Protein 8KC5 (pdb70)

Structure (mmCIF, N/CA/C/O backbone):
data_8KC5
#
_entry.id   8KC5
#
_cell.length_a   46.026
_cell.length_b   59.415
_cell.length_c   85.421
_cell.angle_alpha   90.000
_cell.angle_beta   94.830
_cell.angle_gamma   90.000
#
_symmetry.space_group_name_H-M   'P 1 21 1'
#
loop_
_entity.id
_entity.type
_entity.pdbx_description
1 polymer 'De novo design protein -T09'
2 water water
#
loop_
_atom_site.group_PDB
_atom_site.id
_atom_site.type_symbol
_atom_site.label_atom_id
_atom_site.label_alt_id
_atom_site.label_comp_id
_atom_site.label_asym_id
_atom_site.label_entity_id
_atom_site.label_seq_id
_atom_site.pdbx_PDB_ins_code
_atom_site.Cartn_x
_atom_site.Cartn_y
_atom_site.Cartn_z
_atom_site.occupancy
_atom_site.B_iso_or_equiv
_atom_site.auth_seq_id
_atom_site.auth_comp_id
_atom_site.auth_asym_id
_atom_site.auth_atom_id
_atom_site.pdbx_PDB_model_num
ATOM 1 N N . ILE A 1 2 ? -10.25370 -11.72892 46.86357 1.000 61.17454 1 ILE A N 1
ATOM 2 C CA . ILE A 1 2 ? -9.08092 -11.16511 46.20770 1.000 56.56451 1 ILE A CA 1
ATOM 3 C C . ILE A 1 2 ? -7.80152 -11.80192 46.74800 1.000 57.89478 1 ILE A C 1
ATOM 4 O O . ILE A 1 2 ? -7.83450 -12.54079 47.72888 1.000 58.17674 1 ILE A O 1
ATOM 9 N N . GLU A 1 3 ? -6.67772 -11.52105 46.08806 1.000 65.78080 2 GLU A N 1
ATOM 10 C CA . GLU A 1 3 ? -5.35875 -11.94469 46.53910 1.000 46.95011 2 GLU A CA 1
ATOM 11 C C . GLU A 1 3 ? -4.43848 -10.73479 46.61663 1.000 55.19917 2 GLU A C 1
ATOM 12 O O . GLU A 1 3 ? -4.50328 -9.84056 45.76577 1.000 44.07757 2 GLU A O 1
ATOM 18 N N . ILE A 1 4 ? -3.57806 -10.71049 47.63283 1.000 44.69489 3 ILE A N 1
ATOM 19 C CA . ILE A 1 4 ? -2.60529 -9.64003 47.81495 1.000 41.78205 3 ILE A CA 1
ATOM 20 C C . ILE A 1 4 ? -1.21480 -10.19766 47.56660 1.000 37.88074 3 ILE A C 1
ATOM 21 O O . ILE A 1 4 ? -0.84347 -11.23490 48.12712 1.000 44.55185 3 ILE A O 1
ATOM 26 N N . VAL A 1 5 ? -0.44941 -9.50541 46.73105 1.000 37.17186 4 VAL A N 1
ATOM 27 C CA . VAL A 1 5 ? 0.94405 -9.82955 46.45955 1.000 36.44778 4 VAL A CA 1
ATOM 28 C C . VAL A 1 5 ? 1.82012 -8.78160 47.13674 1.000 49.26802 4 VAL A C 1
ATOM 29 O O . VAL A 1 5 ? 1.61116 -7.57458 46.95419 1.000 37.84220 4 VAL A O 1
ATOM 33 N N . LEU A 1 6 ? 2.79817 -9.23977 47.91848 1.000 37.79266 5 LEU A N 1
ATOM 34 C CA . LEU A 1 6 ? 3.79426 -8.36089 48.52011 1.000 37.76120 5 LEU A CA 1
ATOM 35 C C . LEU A 1 6 ? 5.06383 -8.41405 47.67968 1.000 37.18151 5 LEU A C 1
ATOM 36 O O . LEU A 1 6 ? 5.72063 -9.45638 47.59724 1.000 51.63744 5 LEU A O 1
ATOM 41 N N . ALA A 1 7 ? 5.40450 -7.29049 47.05796 1.000 38.95774 6 ALA A N 1
ATOM 42 C CA . ALA A 1 7 ? 6.62412 -7.15798 46.27360 1.000 48.89203 6 ALA A CA 1
ATOM 43 C C . ALA A 1 7 ? 7.69451 -6.51003 47.14320 1.000 51.15415 6 ALA A C 1
ATOM 44 O O . ALA A 1 7 ? 7.55603 -5.34913 47.54736 1.000 57.40905 6 ALA A O 1
ATOM 46 N N . VAL A 1 8 ? 8.75819 -7.26029 47.43068 1.000 42.64333 7 VAL A N 1
ATOM 47 C CA . VAL A 1 8 ? 9.80871 -6.81358 48.33329 1.000 58.88585 7 VAL A CA 1
ATOM 48 C C . VAL A 1 8 ? 11.16589 -7.15861 47.73894 1.000 57.71399 7 VAL A C 1
ATOM 49 O O . VAL A 1 8 ? 11.28463 -7.98903 46.83569 1.000 59.58975 7 VAL A O 1
ATOM 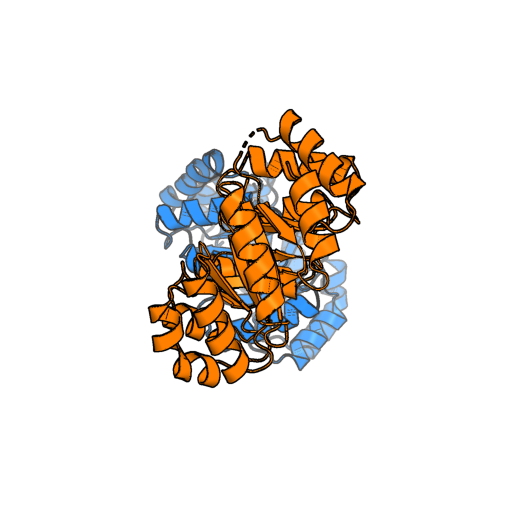53 N N . SER A 1 9 ? 12.19374 -6.49520 48.25625 1.000 56.68692 8 SER A N 1
ATOM 54 C CA . SER A 1 9 ? 13.57375 -6.88625 48.02058 1.000 64.96007 8 SER A CA 1
ATOM 55 C C . SER A 1 9 ? 14.00426 -7.89315 49.08384 1.000 66.87983 8 SER A C 1
ATOM 56 O O . SER A 1 9 ? 13.40874 -7.98443 50.16008 1.000 66.77378 8 SER A O 1
ATOM 59 N N . SER A 1 10 ? 15.04967 -8.66300 48.76883 1.000 58.31481 9 SER A N 1
ATOM 60 C CA . SER A 1 10 ? 15.50813 -9.67486 49.71556 1.000 69.92318 9 SER A CA 1
ATOM 61 C C . SER A 1 10 ? 16.05779 -9.05561 50.99150 1.000 73.48108 9 SER A C 1
ATOM 62 O O . SER A 1 10 ? 16.13552 -9.74233 52.01519 1.000 77.43252 9 SER A O 1
ATOM 65 N N . SER A 1 11 ? 16.42842 -7.77800 50.95321 1.000 66.61856 10 SER A N 1
ATOM 66 C CA . SER A 1 11 ? 16.97015 -7.06980 52.10313 1.000 64.56989 10 SER A CA 1
ATOM 67 C C . SER A 1 11 ? 15.89490 -6.44618 52.97941 1.000 70.99511 10 SER A C 1
ATOM 68 O O . SER A 1 11 ? 16.23053 -5.79502 53.97366 1.000 80.29099 10 SER A O 1
ATOM 71 N N . VAL A 1 12 ? 14.61917 -6.61087 52.62930 1.000 69.64604 11 VAL A N 1
ATOM 72 C CA . VAL A 1 12 ? 13.54760 -6.01588 53.41541 1.000 72.41147 11 VAL A CA 1
ATOM 73 C C . VAL A 1 12 ? 13.51970 -6.66029 54.79482 1.000 68.78974 11 VAL A C 1
ATOM 74 O O . VAL A 1 12 ? 13.71799 -7.87582 54.93547 1.000 75.37778 11 VAL A O 1
ATOM 78 N N . ASP A 1 13 ? 13.31428 -5.83854 55.82589 1.000 76.97757 12 ASP A N 1
ATOM 79 C CA . ASP A 1 13 ? 13.25944 -6.33330 57.19688 1.000 72.30866 12 ASP A CA 1
ATOM 80 C C . ASP A 1 13 ? 12.26516 -7.47803 57.30539 1.000 78.44228 12 ASP A C 1
ATOM 81 O O . ASP A 1 13 ? 11.07230 -7.30562 57.03498 1.000 77.06586 12 ASP A O 1
ATOM 83 N N . ARG A 1 14 ? 12.77152 -8.65310 57.69410 1.000 80.16899 13 ARG A N 1
ATOM 84 C CA . ARG A 1 14 ? 11.94661 -9.85583 57.70874 1.000 75.54849 13 ARG A CA 1
ATOM 85 C C . ARG A 1 14 ? 10.77477 -9.72538 58.66920 1.000 68.66645 13 ARG A C 1
ATOM 86 O O . ARG A 1 14 ? 9.74112 -10.37668 58.47289 1.000 76.60749 13 ARG A O 1
ATOM 88 N N . LYS A 1 15 ? 10.90728 -8.88877 59.70190 1.000 65.18075 14 LYS A N 1
ATOM 89 C CA . LYS A 1 15 ? 9.81635 -8.73116 60.65636 1.000 66.48599 14 LYS A CA 1
ATOM 90 C C . LYS A 1 15 ? 8.56835 -8.18594 59.97745 1.000 65.14153 14 LYS A C 1
ATOM 91 O O . LYS A 1 15 ? 7.50787 -8.81901 60.01841 1.000 70.07355 14 LYS A O 1
ATOM 93 N N . ASP A 1 16 ? 8.69996 -7.05339 59.27713 1.000 75.20341 15 ASP A N 1
ATOM 94 C CA . ASP A 1 16 ? 7.52970 -6.34473 58.76024 1.000 66.48934 15 ASP A CA 1
ATOM 95 C C . ASP A 1 16 ? 6.73434 -7.20257 57.78552 1.000 66.08538 15 ASP A C 1
ATOM 96 O O . ASP A 1 16 ? 5.49728 -7.18064 57.79318 1.000 77.13776 15 ASP A O 1
ATOM 101 N N . VAL A 1 17 ? 7.42464 -7.95209 56.92658 1.000 58.55214 16 VAL A N 1
ATOM 102 C CA . VAL A 1 17 ? 6.72763 -8.82582 55.98852 1.000 65.65983 16 VAL A CA 1
ATOM 103 C C . VAL A 1 17 ? 5.89307 -9.85247 56.73949 1.000 69.44140 16 VAL A C 1
ATOM 104 O O . VAL A 1 17 ? 4.79014 -10.21057 56.30841 1.000 64.97994 16 VAL A O 1
ATOM 108 N N . VAL A 1 18 ? 6.40323 -10.34196 57.87272 1.000 59.38525 17 VAL A N 1
ATOM 109 C CA . VAL A 1 18 ? 5.68884 -11.36771 58.62650 1.000 56.58361 17 VAL A CA 1
ATOM 110 C C . VAL A 1 18 ? 4.38063 -10.81563 59.18811 1.000 60.42872 17 VAL A C 1
ATOM 111 O O . VAL A 1 18 ? 3.33151 -11.46464 59.09463 1.000 58.77404 17 VAL A O 1
ATOM 115 N N . ASP A 1 19 ? 4.41231 -9.61133 59.77376 1.000 56.15865 18 ASP A N 1
ATOM 116 C CA . ASP A 1 19 ? 3.17415 -9.04481 60.30625 1.000 62.67882 18 ASP A CA 1
ATOM 117 C C . ASP A 1 19 ? 2.17951 -8.75774 59.19385 1.000 62.26592 18 ASP A C 1
ATOM 118 O O . ASP A 1 19 ? 0.96940 -8.93876 59.37178 1.000 60.18752 18 ASP A O 1
ATOM 123 N N . ILE A 1 20 ? 2.66698 -8.28397 58.04687 1.000 57.26456 19 ILE A N 1
ATOM 124 C CA . ILE A 1 20 ? 1.77670 -8.05632 56.91649 1.000 60.06727 19 ILE A CA 1
ATOM 125 C C . ILE A 1 20 ? 1.19451 -9.37859 56.43085 1.000 51.52145 19 ILE A C 1
ATOM 126 O O . ILE A 1 20 ? -0.01197 -9.48511 56.18073 1.000 52.53775 19 ILE A O 1
ATOM 131 N N . ILE A 1 21 ? 2.03216 -10.41246 56.31709 1.000 49.52638 20 ILE A N 1
ATOM 132 C CA . ILE A 1 21 ? 1.52509 -11.73727 55.96887 1.000 58.87638 20 ILE A CA 1
ATOM 133 C C . ILE A 1 21 ? 0.54551 -12.21989 57.03142 1.000 64.10527 20 ILE A C 1
ATOM 134 O O . ILE A 1 21 ? -0.49823 -12.80811 56.71639 1.000 53.52476 20 ILE A O 1
ATOM 139 N N . ASN A 1 22 ? 0.86695 -11.97850 58.30757 1.000 52.78525 21 ASN A N 1
ATOM 140 C CA . ASN A 1 22 ? -0.04713 -12.33981 59.38596 1.000 53.90997 21 ASN A CA 1
ATOM 141 C C . ASN A 1 22 ? -1.34612 -11.55209 59.29718 1.000 55.80930 21 ASN A C 1
ATOM 142 O O . ASN A 1 22 ? -2.43444 -12.11249 59.47320 1.000 56.57791 21 ASN A O 1
ATOM 147 N N . TYR A 1 23 ? -1.24925 -10.24956 59.02178 1.000 56.66983 22 TYR A N 1
ATOM 148 C CA . TYR A 1 23 ? -2.43796 -9.40787 58.92481 1.000 59.41138 22 TYR A CA 1
ATOM 149 C C . TYR A 1 23 ? -3.34895 -9.87096 57.79362 1.000 57.31434 22 TYR A C 1
ATOM 150 O O . TYR A 1 23 ? -4.56652 -9.99493 57.97216 1.000 60.48572 22 TYR A O 1
ATOM 159 N N . ILE A 1 24 ? -2.77251 -10.14720 56.62247 1.000 52.53836 23 ILE A N 1
ATOM 160 C CA . ILE A 1 24 ? -3.58400 -10.56230 55.48228 1.000 54.20072 23 ILE A CA 1
ATOM 161 C C . ILE A 1 24 ? -4.23468 -11.91468 55.74988 1.000 59.67625 23 ILE A C 1
ATOM 162 O O . ILE A 1 24 ? -5.41860 -12.11845 55.45296 1.000 67.67235 23 ILE A O 1
ATOM 167 N N . ASN A 1 25 ? -3.48187 -12.85692 56.32149 1.000 49.60422 24 ASN A N 1
ATOM 168 C CA . ASN A 1 25 ? -4.05924 -14.16241 56.62065 1.000 58.44663 24 ASN A CA 1
ATOM 169 C C . ASN A 1 25 ? -5.15981 -14.06156 57.66702 1.000 60.02052 24 ASN A C 1
ATOM 170 O O . ASN A 1 25 ? -6.13585 -14.81948 57.61193 1.000 60.93250 24 ASN A O 1
ATOM 175 N N . GLU A 1 26 ? -5.02374 -13.13813 58.62539 1.000 56.08063 25 GLU A N 1
ATOM 176 C CA . GLU A 1 26 ? -6.04848 -12.97439 59.65151 1.000 65.61321 25 GLU A CA 1
ATOM 177 C C . GLU A 1 26 ? -7.38327 -12.54249 59.06192 1.000 62.51026 25 GLU A C 1
ATOM 178 O O . GLU A 1 26 ? -8.42441 -12.75157 59.69355 1.000 84.61876 25 GLU A O 1
ATOM 180 N N . LYS A 1 27 ? -7.37674 -11.94642 57.87280 1.000 59.45230 26 LYS A N 1
ATOM 181 C CA . LYS A 1 27 ? -8.59714 -11.62378 57.15020 1.000 59.96466 26 LYS A CA 1
ATOM 182 C C . LYS A 1 27 ? -9.02330 -12.74021 56.20387 1.000 67.88355 26 LYS A C 1
ATOM 183 O O . LYS A 1 27 ? -9.97389 -12.55816 55.43624 1.000 69.31420 26 LYS A O 1
ATOM 185 N N . GLY A 1 28 ? -8.34558 -13.88373 56.24346 1.000 71.25899 27 GLY A N 1
ATOM 186 C CA . GLY A 1 28 ? -8.68080 -15.00096 55.37866 1.000 56.34979 27 GLY A CA 1
ATOM 187 C C . GLY A 1 28 ? -8.43498 -14.73290 53.91106 1.000 58.87968 27 GLY A C 1
ATOM 188 O O . GLY A 1 28 ? -9.25545 -15.11598 53.06842 1.000 65.73139 27 GLY A O 1
ATOM 189 N N . ILE A 1 29 ? -7.32170 -14.08679 53.58235 1.000 57.43526 28 ILE A N 1
ATOM 190 C CA . ILE A 1 29 ? -7.00109 -13.70134 52.21493 1.000 57.86718 28 ILE A CA 1
ATOM 191 C C . ILE A 1 29 ? -5.65770 -14.30775 51.84229 1.000 39.95356 28 ILE A C 1
ATOM 192 O O . ILE A 1 29 ? -4.71330 -14.27803 52.63936 1.000 45.69616 28 ILE A O 1
ATOM 197 N N . ASP A 1 30 ? -5.57530 -14.86137 50.63417 1.000 36.48521 29 ASP A N 1
ATOM 198 C CA . ASP A 1 30 ? -4.30948 -15.39317 50.14847 1.000 38.83956 29 ASP A CA 1
ATOM 199 C C . ASP A 1 30 ? -3.29404 -14.27167 49.99242 1.000 45.40500 29 ASP A C 1
ATOM 200 O O . ASP A 1 30 ? -3.60093 -13.21236 49.43804 1.000 48.49592 29 ASP A O 1
ATOM 205 N N . VAL A 1 31 ? -2.07819 -14.50520 50.47623 1.000 32.81451 30 VAL A N 1
ATOM 206 C CA . VAL A 1 31 ? -0.98274 -13.55875 50.31790 1.000 45.23514 30 VAL A CA 1
ATOM 207 C C . VAL A 1 31 ? 0.17022 -14.27729 49.63472 1.000 40.89370 30 VAL A C 1
ATOM 208 O O . VAL A 1 31 ? 0.50740 -15.40948 49.99697 1.000 39.76060 30 VAL A O 1
ATOM 212 N N . TRP A 1 32 ? 0.74731 -13.62844 48.63041 1.000 43.19623 31 TRP A N 1
ATOM 213 C CA . TRP A 1 32 ? 1.88568 -14.13037 47.88220 1.000 32.16863 31 TRP A CA 1
ATOM 214 C C . TRP A 1 32 ? 3.07946 -13.21647 48.10979 1.000 37.32931 31 TRP A C 1
ATOM 215 O O . TRP A 1 32 ? 2.92923 -12.03028 48.41631 1.000 41.82828 31 TRP A O 1
ATOM 226 N N . LEU A 1 33 ? 4.27238 -13.77329 47.93919 1.000 38.08732 32 LEU A N 1
ATOM 227 C CA . LEU A 1 33 ? 5.51009 -13.01394 48.04631 1.000 39.95345 32 LEU A CA 1
ATOM 228 C C . LEU A 1 33 ? 6.19183 -12.94949 46.68586 1.000 48.55587 32 LEU A C 1
ATOM 229 O O . LEU A 1 33 ? 6.42761 -13.98547 46.05471 1.000 46.43990 32 LEU A O 1
ATOM 234 N N . TRP A 1 34 ? 6.49070 -11.73276 46.23302 1.000 44.57296 33 TRP A N 1
ATOM 235 C CA . TRP A 1 34 ? 7.32430 -11.49856 45.05825 1.000 47.03201 33 TRP A CA 1
ATOM 236 C C . TRP A 1 34 ? 8.66658 -10.98803 45.56155 1.000 52.46294 33 TRP A C 1
ATOM 237 O O . TRP A 1 34 ? 8.77195 -9.84051 46.00700 1.000 46.46747 33 TRP A O 1
ATOM 248 N N . LEU A 1 35 ? 9.68793 -11.83115 45.47580 1.000 44.50304 34 LEU A N 1
ATOM 249 C CA . LEU A 1 35 ? 10.96224 -11.60131 46.13846 1.000 45.16555 34 LEU A CA 1
ATOM 250 C C . LEU A 1 35 ? 12.03926 -11.29382 45.10676 1.000 44.02616 34 LEU A C 1
ATOM 251 O O . LEU A 1 35 ? 12.25621 -12.07911 44.17903 1.000 51.25700 34 LEU A O 1
ATOM 256 N N . ASP A 1 36 ? 12.72389 -10.16473 45.28377 1.000 50.91910 35 ASP A N 1
ATOM 257 C CA . ASP A 1 36 ? 13.88556 -9.83263 44.46617 1.000 49.07575 35 ASP A CA 1
ATOM 258 C C . ASP A 1 36 ? 15.11331 -10.53309 45.03271 1.000 58.27615 35 ASP A C 1
ATOM 259 O O . ASP A 1 36 ? 15.47968 -10.30850 46.19025 1.000 71.19608 35 ASP A O 1
ATOM 264 N N . ALA A 1 37 ? 15.75956 -11.36860 44.21948 1.000 62.58416 36 ALA A N 1
ATOM 265 C CA . ALA A 1 37 ? 16.94478 -12.10674 44.65608 1.000 59.07084 36 ALA A CA 1
ATOM 266 C C . ALA A 1 37 ? 18.19008 -11.21848 44.58074 1.000 66.12889 36 ALA A C 1
ATOM 267 O O . ALA A 1 37 ? 19.15226 -11.48943 43.86265 1.000 68.21380 36 ALA A O 1
ATOM 269 N N . ASP A 1 38 ? 18.15172 -10.12578 45.34537 1.000 61.09266 37 ASP A N 1
ATOM 270 C CA . ASP A 1 38 ? 19.27790 -9.19800 45.34859 1.000 77.35699 37 ASP A CA 1
ATOM 271 C C . ASP A 1 38 ? 20.50313 -9.82571 46.00265 1.000 66.07481 37 ASP A C 1
ATOM 272 O O . ASP A 1 38 ? 21.62399 -9.68731 45.49851 1.000 75.20874 37 ASP A O 1
ATOM 277 N N . LYS A 1 39 ? 20.31068 -10.51863 47.12173 1.000 66.04794 38 LYS A N 1
ATOM 278 C CA . LYS A 1 39 ? 21.34290 -11.35438 47.71889 1.000 68.47721 38 LYS A CA 1
ATOM 279 C C . LYS A 1 39 ? 20.72033 -12.70608 48.02643 1.000 68.49437 38 LYS A C 1
ATOM 280 O O . LYS A 1 39 ? 19.63329 -12.77376 48.60841 1.000 70.77634 38 LYS A O 1
ATOM 282 N N . VAL A 1 40 ? 21.40311 -13.77638 47.61996 1.000 70.75169 39 VAL A N 1
ATOM 283 C CA . VAL A 1 40 ? 20.78324 -15.09834 47.61337 1.000 73.45206 39 VAL A CA 1
ATOM 284 C C . VAL A 1 40 ? 20.53145 -15.59748 49.03154 1.000 71.96068 39 VAL A C 1
ATOM 285 O O . VAL A 1 40 ? 19.46798 -16.15858 49.32230 1.000 64.99690 39 VAL A O 1
ATOM 289 N N . GLU A 1 41 ? 21.50031 -15.41056 49.93319 1.000 71.34413 40 GLU A N 1
ATOM 290 C CA . GLU A 1 41 ? 21.37909 -15.96998 51.27793 1.000 67.46108 40 GLU A CA 1
ATOM 291 C C . GLU A 1 41 ? 20.18762 -15.38178 52.02639 1.000 67.02463 40 GLU A C 1
ATOM 292 O O . GLU A 1 41 ? 19.43691 -16.11408 52.68111 1.000 70.02775 40 GLU A O 1
ATOM 294 N N . GLU A 1 42 ? 19.99413 -14.06217 51.94106 1.000 71.21195 41 GLU A N 1
ATOM 295 C CA . GLU A 1 42 ? 18.85475 -13.44033 52.61031 1.000 63.64255 41 GLU A CA 1
ATOM 296 C C . GLU A 1 42 ? 17.54095 -13.76806 51.91050 1.000 65.52612 41 GLU A C 1
ATOM 297 O O . GLU A 1 42 ? 16.48672 -13.79285 52.55623 1.000 65.52219 41 GLU A O 1
ATOM 303 N N . ALA A 1 43 ? 17.57924 -14.01918 50.60043 1.000 60.39230 42 ALA A N 1
ATOM 304 C CA . ALA A 1 43 ? 16.37544 -14.45678 49.90219 1.000 60.89299 42 ALA A CA 1
ATOM 305 C C . ALA A 1 43 ? 15.87412 -15.78642 50.45509 1.000 58.94073 42 ALA A C 1
ATOM 306 O O . ALA A 1 43 ? 14.66904 -15.96468 50.67252 1.000 54.03655 42 ALA A O 1
ATOM 308 N N . ILE A 1 44 ? 16.78830 -16.72877 50.69851 1.000 54.65401 43 ILE A N 1
ATOM 309 C CA . ILE A 1 44 ? 16.40326 -18.01307 51.27896 1.000 53.21622 43 ILE A CA 1
ATOM 310 C C . ILE A 1 44 ? 15.85499 -17.81905 52.68839 1.000 60.02505 43 ILE A C 1
ATOM 311 O O . ILE A 1 44 ? 14.87605 -18.46504 53.08389 1.000 51.70380 43 ILE A O 1
ATOM 316 N N . GLU A 1 45 ? 16.46998 -16.92042 53.46531 1.000 57.03879 44 GLU A N 1
ATOM 317 C CA . GLU A 1 45 ? 15.96737 -16.62989 54.80617 1.000 56.34824 44 GLU A CA 1
ATOM 318 C C . GLU A 1 45 ? 14.55280 -16.06007 54.75639 1.000 55.02003 44 GLU A C 1
ATOM 319 O O . GLU A 1 45 ? 13.69588 -16.43560 55.56628 1.000 52.39690 44 GLU A O 1
ATOM 321 N N . LEU A 1 46 ? 14.28785 -15.14946 53.81362 1.000 50.94521 45 LEU A N 1
ATOM 322 C CA . LEU A 1 46 ? 12.92674 -14.65081 53.64026 1.000 55.42820 45 LEU A CA 1
ATOM 323 C C . LEU A 1 46 ? 11.98571 -15.75827 53.17637 1.000 48.96926 45 LEU A C 1
ATOM 324 O O . LEU A 1 46 ? 10.84219 -15.84300 53.64111 1.000 48.40448 45 LEU A O 1
ATOM 329 N N . ILE A 1 47 ? 12.44438 -16.61371 52.25973 1.000 52.50294 46 ILE A N 1
ATOM 330 C CA . ILE A 1 47 ? 11.58985 -17.68871 51.75743 1.000 49.13168 46 ILE A CA 1
ATOM 331 C C . ILE A 1 47 ? 11.11984 -18.57257 52.90707 1.000 48.07380 46 ILE A C 1
ATOM 332 O O . ILE A 1 47 ? 9.92340 -18.84989 53.05207 1.000 49.44611 46 ILE A O 1
ATOM 337 N N . GLU A 1 48 ? 12.05190 -19.00146 53.76056 1.000 45.24763 47 GLU A N 1
ATOM 338 C CA . GLU A 1 48 ? 11.68281 -19.85216 54.88718 1.000 52.56932 47 GLU A CA 1
ATOM 339 C C . GLU A 1 48 ? 10.74808 -19.12738 55.84747 1.000 53.25502 47 GLU A C 1
ATOM 340 O O . GLU A 1 48 ? 9.76167 -19.70565 56.31956 1.000 53.23795 47 GLU A O 1
ATOM 346 N N . GLU A 1 49 ? 11.04469 -17.86095 56.14949 1.000 64.55967 48 GLU A N 1
ATOM 347 C CA . GLU A 1 49 ? 10.19573 -17.08480 57.05000 1.000 64.37383 48 GLU A CA 1
ATOM 348 C C . GLU A 1 49 ? 8.79811 -16.91426 56.46556 1.000 47.05894 48 GLU A C 1
ATOM 349 O O . GLU A 1 49 ? 7.79247 -17.08349 57.16383 1.000 52.01351 48 GLU A O 1
ATOM 355 N N . ALA A 1 50 ? 8.71704 -16.57613 55.17759 1.000 44.13668 49 ALA A N 1
ATOM 356 C CA . ALA A 1 50 ? 7.41434 -16.41624 54.54028 1.000 47.87794 49 ALA A CA 1
ATOM 357 C C . ALA A 1 50 ? 6.63081 -17.72443 54.54754 1.000 51.90285 49 ALA A C 1
ATOM 358 O O . ALA A 1 50 ? 5.42882 -17.73510 54.84051 1.000 50.24860 49 ALA A O 1
ATOM 360 N N . VAL A 1 51 ? 7.29794 -18.84029 54.24330 1.000 43.65991 50 VAL A N 1
ATOM 361 C CA . VAL A 1 51 ? 6.62587 -20.13859 54.26905 1.000 48.52351 50 VAL A CA 1
ATOM 362 C C . VAL A 1 51 ? 6.05440 -20.41528 55.65269 1.000 48.12997 50 VAL A C 1
ATOM 363 O O . VAL A 1 51 ? 4.90273 -20.84525 55.79040 1.000 50.86586 50 VAL A O 1
ATOM 367 N N . LYS A 1 52 ? 6.83954 -20.15076 56.69995 1.000 53.65440 51 LYS A N 1
ATOM 368 C CA . LYS A 1 52 ? 6.38802 -20.43237 58.05896 1.000 47.49162 51 LYS A CA 1
ATOM 369 C C . LYS A 1 52 ? 5.24926 -19.50810 58.48170 1.000 55.63477 51 LYS A C 1
ATOM 370 O O . LYS A 1 52 ? 4.36867 -19.91756 59.24882 1.000 53.49413 51 LYS A O 1
ATOM 376 N N . ALA A 1 53 ? 5.24501 -18.26517 57.99572 1.000 51.80085 52 ALA A N 1
ATOM 377 C CA . ALA A 1 53 ? 4.16036 -17.33604 58.29213 1.000 52.26812 52 ALA A CA 1
ATOM 378 C C . ALA A 1 53 ? 2.86482 -17.68704 57.57054 1.000 56.63172 52 ALA A C 1
ATOM 379 O O . ALA A 1 53 ? 1.83561 -17.06195 57.84420 1.000 60.05707 52 ALA A O 1
ATOM 381 N N . GLY A 1 54 ? 2.88974 -18.64410 56.65294 1.000 56.66613 53 GLY A N 1
ATOM 382 C CA . GLY A 1 54 ? 1.69723 -19.08498 55.97005 1.000 49.07085 53 GLY A CA 1
ATOM 383 C C . GLY A 1 54 ? 1.44941 -18.45738 54.61801 1.000 49.46013 53 GLY A C 1
ATOM 384 O O . GLY A 1 54 ? 0.28486 -18.31821 54.22707 1.000 50.34944 53 GLY A O 1
ATOM 385 N N . VAL A 1 55 ? 2.50069 -18.06845 53.89520 1.000 40.13505 54 VAL A N 1
ATOM 386 C CA . VAL A 1 55 ? 2.32277 -17.45593 52.58816 1.000 37.73782 54 VAL A CA 1
ATOM 387 C C . VAL A 1 55 ? 1.72007 -18.47317 51.62554 1.000 43.84472 54 VAL A C 1
ATOM 388 O O . VAL A 1 55 ? 2.02804 -19.67348 51.67662 1.000 38.60969 54 VAL A O 1
ATOM 392 N N . LYS A 1 56 ? 0.80414 -18.00376 50.77773 1.000 38.66367 55 LYS A N 1
ATOM 393 C CA . LYS A 1 56 ? 0.17337 -18.89089 49.80686 1.000 35.97361 55 LYS A CA 1
ATOM 394 C C . LYS A 1 56 ? 1.18219 -19.39185 48.78154 1.000 36.92109 55 LYS A C 1
ATOM 395 O O . LYS A 1 56 ? 1.16030 -20.56956 48.40228 1.000 37.23519 55 LYS A O 1
ATOM 401 N N . GLY A 1 57 ? 2.07009 -18.51674 48.32392 1.000 38.28599 56 GLY A N 1
ATOM 402 C CA . GLY A 1 57 ? 3.06853 -18.89774 47.34091 1.000 34.71101 56 GLY A CA 1
ATOM 403 C C . GLY A 1 57 ? 4.12962 -17.82751 47.25492 1.000 32.38493 56 GLY A C 1
ATOM 404 O O . GLY A 1 57 ? 3.98638 -16.73691 47.81079 1.000 35.24329 56 GLY A O 1
ATOM 405 N N . ILE A 1 58 ? 5.20674 -18.15440 46.54600 1.000 36.45706 57 ILE A N 1
ATOM 406 C CA . ILE A 1 58 ? 6.35160 -17.25952 46.41655 1.000 34.55236 57 ILE A CA 1
ATOM 407 C C . ILE A 1 58 ? 6.80007 -17.23261 44.96262 1.000 38.41622 57 ILE A C 1
ATOM 408 O O . ILE A 1 58 ? 6.95352 -18.28586 44.33440 1.000 43.71182 57 ILE A O 1
ATOM 413 N N . VAL A 1 59 ? 7.01754 -16.03279 44.43074 1.000 38.58888 58 VAL A N 1
ATOM 414 C CA . VAL A 1 59 ? 7.68259 -15.84231 43.14829 1.000 39.30270 58 VAL A CA 1
ATOM 415 C C . VAL A 1 59 ? 9.01869 -15.16538 43.41099 1.000 45.41634 58 VAL A C 1
ATOM 416 O O . VAL A 1 59 ? 9.07331 -14.12594 44.08098 1.000 38.91173 58 VAL A O 1
ATOM 420 N N . LEU A 1 60 ? 10.09192 -15.74990 42.88623 1.000 38.67879 59 LEU A N 1
ATOM 421 C CA . LEU A 1 60 ? 11.43352 -15.20416 43.04242 1.000 41.07088 59 LEU A CA 1
ATOM 422 C C . LEU A 1 60 ? 11.85055 -14.49526 41.76075 1.000 46.82222 59 LEU A C 1
ATOM 423 O O . LEU A 1 60 ? 11.99392 -15.13333 40.71222 1.000 53.10390 59 LEU A O 1
ATOM 428 N N . ARG A 1 61 ? 12.04791 -13.18278 41.84662 1.000 46.20762 60 ARG A N 1
ATOM 429 C CA . ARG A 1 61 ? 12.59270 -12.41526 40.73228 1.000 44.55519 60 ARG A CA 1
ATOM 430 C C . ARG A 1 61 ? 14.09038 -12.68035 40.66611 1.000 49.65601 60 ARG A C 1
ATOM 431 O O . ARG A 1 61 ? 14.83508 -12.28630 41.56873 1.000 59.17027 60 ARG A O 1
ATOM 439 N N . THR A 1 62 ? 14.53446 -13.34236 39.59462 1.000 53.89182 61 THR A N 1
ATOM 440 C CA . THR A 1 62 ? 15.90591 -13.84305 39.54269 1.000 60.52525 61 THR A CA 1
ATOM 441 C C . THR A 1 62 ? 16.93313 -12.71676 39.52217 1.000 65.11111 61 THR A C 1
ATOM 442 O O . THR A 1 62 ? 18.04505 -12.89215 40.03388 1.000 69.03220 61 THR A O 1
ATOM 446 N N . LYS A 1 63 ? 16.58989 -11.57061 38.93954 1.000 58.65651 62 LYS A N 1
ATOM 447 C CA . LYS A 1 63 ? 17.45020 -10.37714 38.93737 1.000 70.54418 62 LYS A CA 1
ATOM 448 C C . LYS A 1 63 ? 18.77103 -10.75528 38.26609 1.000 73.35279 62 LYS A C 1
ATOM 449 O O . LYS A 1 63 ? 18.75303 -11.25450 37.13078 1.000 75.30962 62 LYS A O 1
ATOM 455 N N . LYS A 1 64 ? 19.91563 -10.55397 38.91370 1.000 73.69311 63 LYS A N 1
ATOM 456 C CA . LYS A 1 64 ? 21.21389 -10.81071 38.30597 1.000 70.90351 63 LYS A CA 1
ATOM 457 C C . LYS A 1 64 ? 21.68681 -12.24865 38.48083 1.000 68.93709 63 LYS A C 1
ATOM 458 O O . LYS A 1 64 ? 22.79318 -12.57691 38.04070 1.000 77.16801 63 LYS A O 1
ATOM 460 N N . LEU A 1 65 ? 20.88958 -13.10733 39.11024 1.000 73.41643 64 LEU A N 1
ATOM 461 C CA . LEU A 1 65 ? 21.27259 -14.50391 39.27311 1.000 78.50108 64 LEU A CA 1
ATOM 462 C C . LEU A 1 65 ? 21.29558 -15.20953 37.92112 1.000 78.89888 64 LEU A C 1
ATOM 463 O O . LEU A 1 65 ? 20.32508 -15.14753 37.15983 1.000 83.88221 64 LEU A O 1
ATOM 468 N N . LYS A 1 66 ? 22.40170 -15.88936 37.62656 1.000 82.39355 65 LYS A N 1
ATOM 469 C CA . LYS A 1 66 ? 22.54536 -16.62134 36.37737 1.000 77.61340 65 LYS A CA 1
ATOM 470 C C . LYS A 1 66 ? 22.10167 -18.06979 36.58334 1.000 78.79881 65 LYS A C 1
ATOM 471 O O . LYS A 1 66 ? 21.60060 -18.44251 37.64710 1.000 87.97092 65 LYS A O 1
ATOM 473 N N . LEU A 1 67 ? 22.27838 -18.90490 35.55588 1.000 80.96087 66 LEU A N 1
ATOM 474 C CA . LEU A 1 67 ? 21.86821 -20.30283 35.65874 1.000 79.38501 66 LEU A CA 1
ATOM 475 C C . LEU A 1 67 ? 22.64583 -21.02346 36.75102 1.000 79.55726 66 LEU A C 1
ATOM 476 O O . LEU A 1 67 ? 22.07550 -21.81458 37.51165 1.000 76.57189 66 LEU A O 1
ATOM 481 N N . GLU A 1 68 ? 23.95055 -20.76052 36.84385 1.000 83.31024 67 GLU A N 1
ATOM 482 C CA . GLU A 1 68 ? 24.77587 -21.43943 37.83672 1.000 80.15685 67 GLU A CA 1
ATOM 483 C C . GLU A 1 68 ? 24.33312 -21.09675 39.25365 1.000 80.10498 67 GLU A C 1
ATOM 484 O O . GLU A 1 68 ? 24.34302 -21.95919 40.13965 1.000 81.21322 67 GLU A O 1
ATOM 490 N N . ASP A 1 69 ? 23.95046 -19.83914 39.48983 1.000 79.90922 68 ASP A N 1
ATOM 491 C CA . ASP A 1 69 ? 23.47684 -19.44889 40.81413 1.000 74.06283 68 ASP A CA 1
ATOM 492 C C . ASP A 1 69 ? 22.19781 -20.18953 41.18475 1.000 73.01145 68 ASP A C 1
ATOM 493 O O . ASP A 1 69 ? 22.05292 -20.66701 42.31653 1.000 75.20287 68 ASP A O 1
ATOM 498 N N . ILE A 1 70 ? 21.26031 -20.29924 40.24073 1.000 72.27420 69 ILE A N 1
ATOM 499 C CA . ILE A 1 70 ? 19.99954 -20.98118 40.51423 1.000 67.53786 69 ILE A CA 1
ATOM 500 C C . ILE A 1 70 ? 20.22025 -22.47238 40.73100 1.000 69.48599 69 ILE A C 1
ATOM 501 O O . ILE A 1 70 ? 19.50584 -23.10450 41.51938 1.000 63.70335 69 ILE A O 1
ATOM 506 N N . LYS A 1 71 ? 21.20181 -23.05852 40.04177 1.000 71.27581 70 LYS A N 1
ATOM 507 C CA . LYS A 1 71 ? 21.48209 -24.48130 40.20693 1.000 72.40997 70 LYS A CA 1
ATOM 508 C C . LYS A 1 71 ? 21.84647 -24.81292 41.64787 1.000 75.96108 70 LYS A C 1
ATOM 509 O O . LYS A 1 71 ? 21.46705 -25.87012 42.16432 1.000 81.35645 70 LYS A O 1
ATOM 515 N N . LYS A 1 72 ? 22.58130 -23.92113 42.31483 1.000 79.20873 71 LYS A N 1
ATOM 516 C CA . LYS A 1 72 ? 23.03060 -24.19640 43.67419 1.000 77.82442 71 LYS A CA 1
ATOM 517 C C . LYS A 1 72 ? 21.88683 -24.21155 44.68106 1.000 71.49415 71 LYS A C 1
ATOM 518 O O . LYS A 1 72 ? 22.04633 -24.77294 45.76992 1.000 79.03202 71 LYS A O 1
ATOM 524 N N . ILE A 1 73 ? 20.74033 -23.61900 44.34953 1.000 63.83003 72 ILE A N 1
ATOM 525 C CA . ILE A 1 73 ? 19.62757 -23.51982 45.28220 1.000 69.10608 72 ILE A CA 1
ATOM 526 C C . ILE A 1 73 ? 18.35460 -24.15019 44.73262 1.000 65.26167 72 ILE A C 1
ATOM 527 O O . ILE A 1 73 ? 17.28079 -23.95909 45.30387 1.000 64.53069 72 ILE A O 1
ATOM 532 N N . ILE A 1 74 ? 18.45021 -24.91036 43.63859 1.000 62.07140 73 ILE A N 1
ATOM 533 C CA . ILE A 1 74 ? 17.24334 -25.43305 43.00105 1.000 58.44929 73 ILE A CA 1
ATOM 534 C C . ILE A 1 74 ? 16.50478 -26.37754 43.94280 1.000 59.81477 73 ILE A C 1
ATOM 535 O O . ILE A 1 74 ? 15.26826 -26.38259 43.99456 1.000 58.46752 73 ILE A O 1
ATOM 540 N N . ASP A 1 75 ? 17.24653 -27.17228 44.71954 1.000 58.35079 74 ASP A N 1
ATOM 541 C CA . ASP A 1 75 ? 16.61103 -28.05773 45.68951 1.000 63.42654 74 ASP A CA 1
ATOM 542 C C . ASP A 1 75 ? 15.82900 -27.26390 46.72887 1.000 63.44073 74 ASP A C 1
ATOM 543 O O . ASP A 1 75 ? 14.71077 -27.64369 47.10026 1.000 55.91472 74 ASP A O 1
ATOM 548 N N . ILE A 1 76 ? 16.40099 -26.15495 47.20701 1.000 65.64565 75 ILE A N 1
ATOM 549 C CA . ILE A 1 76 ? 15.68757 -25.29105 48.14437 1.000 59.68093 75 ILE A CA 1
ATOM 550 C C . ILE A 1 76 ? 14.45881 -2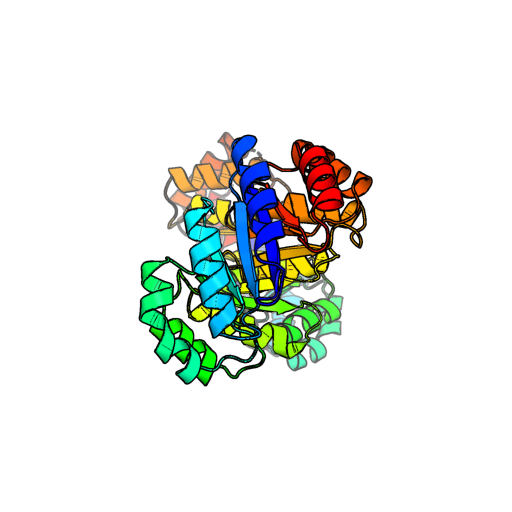4.68484 47.48010 1.000 47.59343 75 ILE A C 1
ATOM 551 O O . ILE A 1 76 ? 13.36929 -24.65600 48.06532 1.000 51.19612 75 ILE A O 1
ATOM 556 N N . LEU A 1 77 ? 14.61110 -24.19697 46.24569 1.000 46.21401 76 LEU A N 1
ATOM 557 C CA . LEU A 1 77 ? 13.47881 -23.59474 45.54662 1.000 52.04243 76 LEU A CA 1
ATOM 558 C C . LEU A 1 77 ? 12.36108 -24.60522 45.34908 1.000 46.63343 76 LEU A C 1
ATOM 559 O O . LEU A 1 77 ? 11.18033 -24.28224 45.52776 1.000 39.09266 76 LEU A O 1
ATOM 564 N N . ASN A 1 78 ? 12.71849 -25.83681 44.97924 1.000 48.00156 77 ASN A N 1
ATOM 565 C CA . ASN A 1 78 ? 11.71077 -26.86525 44.75094 1.000 48.09982 77 ASN A CA 1
ATOM 566 C C . ASN A 1 78 ? 11.01139 -27.24909 46.04511 1.000 40.87673 77 ASN A C 1
ATOM 567 O O . ASN A 1 78 ? 9.77970 -27.35185 46.08191 1.000 41.21979 77 ASN A O 1
ATOM 572 N N . LYS A 1 79 ? 11.77865 -27.44652 47.12142 1.000 50.83009 78 LYS A N 1
ATOM 573 C CA . LYS A 1 79 ? 11.18359 -27.85745 48.38907 1.000 48.04906 78 LYS A CA 1
ATOM 574 C C . LYS A 1 79 ? 10.20590 -26.81314 48.90875 1.000 43.78868 78 LYS A C 1
ATOM 575 O O . LYS A 1 79 ? 9.22592 -27.15709 49.57977 1.000 42.78724 78 LYS A O 1
ATOM 581 N N . TYR A 1 80 ? 10.43531 -25.54305 48.59207 1.000 42.34729 79 TYR A N 1
ATOM 582 C CA . TYR A 1 80 ? 9.53457 -24.47557 48.99743 1.000 49.87157 79 TYR A CA 1
ATOM 583 C C . TYR A 1 80 ? 8.57973 -24.05066 47.89092 1.000 38.61129 79 TYR A C 1
ATOM 584 O O . TYR A 1 80 ? 7.80990 -23.10792 48.09122 1.000 42.65788 79 TYR A O 1
ATOM 593 N N . GLY A 1 81 ? 8.60832 -24.72194 46.74242 1.000 37.24957 80 GLY A N 1
ATOM 594 C CA . GLY A 1 81 ? 7.65671 -24.45648 45.66978 1.000 37.22658 80 GLY A CA 1
ATOM 595 C C . GLY A 1 81 ? 7.75349 -23.07348 45.06380 1.000 43.56491 80 GLY A C 1
ATOM 596 O O . GLY A 1 81 ? 6.72504 -22.46320 44.74557 1.000 42.54671 80 GLY A O 1
ATOM 597 N N . VAL A 1 82 ? 8.96920 -22.57587 44.86920 1.000 43.75411 81 VAL A N 1
ATOM 598 C CA . VAL A 1 82 ? 9.17341 -21.19793 44.44245 1.000 46.45089 81 VAL A CA 1
ATOM 599 C C . VAL A 1 82 ? 9.01123 -21.09598 42.93047 1.000 51.58681 81 VAL A C 1
ATOM 600 O O . VAL A 1 82 ? 9.63507 -21.84690 42.17104 1.000 41.75751 81 VAL A O 1
ATOM 604 N N . HIS A 1 83 ? 8.16866 -20.16143 42.49455 1.000 43.34143 82 HIS A N 1
ATOM 605 C CA . HIS A 1 83 ? 8.04401 -19.82086 41.08461 1.000 37.03380 82 HIS A CA 1
ATOM 606 C C . HIS A 1 83 ? 9.12596 -18.81913 40.69690 1.000 37.13107 82 HIS A C 1
ATOM 607 O O . HIS A 1 83 ? 9.43387 -17.89522 41.45437 1.000 41.32791 82 HIS A O 1
ATOM 614 N N . LEU A 1 84 ? 9.70769 -19.00840 39.51472 1.000 34.17090 83 LEU A N 1
ATOM 615 C CA . LEU A 1 84 ? 10.81104 -18.18202 39.04030 1.000 33.51398 83 LEU A CA 1
ATOM 616 C C . LEU A 1 84 ? 10.29465 -17.11042 38.08807 1.000 41.26127 83 LEU A C 1
ATOM 617 O O . LEU A 1 84 ? 9.52536 -17.40640 37.16759 1.000 43.63683 83 LEU A O 1
ATOM 622 N N . LEU A 1 85 ? 10.71769 -15.87045 38.32087 1.000 43.27137 84 LEU A N 1
ATOM 623 C CA . LEU A 1 85 ? 10.42904 -14.72658 37.45809 1.000 39.48066 84 LEU A CA 1
ATOM 624 C C . LEU A 1 85 ? 11.75530 -14.18140 36.94408 1.000 46.37425 84 LEU A C 1
ATOM 625 O O . LEU A 1 85 ? 12.50594 -13.55778 37.70291 1.000 48.16317 84 LEU A O 1
ATOM 630 N N . ILE A 1 86 ? 12.05183 -14.41729 35.66192 1.000 45.92966 85 ILE A N 1
ATOM 631 C CA . ILE A 1 86 ? 13.30549 -13.95902 35.06865 1.000 54.85410 85 ILE A CA 1
ATOM 632 C C . ILE A 1 86 ? 13.14171 -12.53413 34.55870 1.000 61.19138 85 ILE A C 1
ATOM 633 O O . ILE A 1 86 ? 12.14782 -12.20058 33.90123 1.000 51.91043 85 ILE A O 1
ATOM 638 N N . ASP A 1 87 ? 14.14203 -11.69619 34.84618 1.000 74.45680 86 ASP A N 1
ATOM 639 C CA . ASP A 1 87 ? 14.07757 -10.25298 34.63643 1.000 76.42386 86 ASP A CA 1
ATOM 640 C C . ASP A 1 87 ? 14.38676 -9.82635 33.20610 1.000 76.92163 86 ASP A C 1
ATOM 641 O O . ASP A 1 87 ? 14.34804 -8.62387 32.92216 1.000 83.46304 86 ASP A O 1
ATOM 646 N N . THR A 1 88 ? 14.70648 -10.76903 32.31515 1.000 82.04154 87 THR A N 1
ATOM 647 C CA . THR A 1 88 ? 14.92549 -10.50822 30.88524 1.000 82.52155 87 THR A CA 1
ATOM 648 C C . THR A 1 88 ? 16.10837 -9.57906 30.62701 1.000 84.38583 87 THR A C 1
ATOM 649 O O . THR A 1 88 ? 16.14397 -8.87289 29.61679 1.000 90.88907 87 THR A O 1
ATOM 653 N N . GLU A 1 89 ? 17.08740 -9.56632 31.52335 1.000 88.63806 88 GLU A N 1
ATOM 654 C CA . GLU A 1 89 ? 18.37108 -8.95306 31.21880 1.000 84.75903 88 GLU A CA 1
ATOM 655 C C . GLU A 1 89 ? 19.35797 -9.95412 30.63542 1.000 86.90001 88 GLU A C 1
ATOM 656 O O . GLU A 1 89 ? 20.47018 -9.56531 30.26544 1.000 97.20034 88 GLU A O 1
ATOM 658 N N . LEU A 1 90 ? 18.97095 -11.22275 30.53690 1.000 89.73238 89 LEU A N 1
ATOM 659 C CA . LEU A 1 90 ? 19.81375 -12.29525 30.03087 1.000 95.38654 89 LEU A CA 1
ATOM 660 C C . LEU A 1 90 ? 19.35389 -12.71474 28.63978 1.000 101.15654 89 LEU A C 1
ATOM 661 O O . LEU A 1 90 ? 18.28196 -12.32703 28.16585 1.000 103.82060 89 LEU A O 1
ATOM 663 N N . GLU A 1 91 ? 20.18396 -13.52628 27.98968 1.000 98.18398 90 GLU A N 1
ATOM 664 C CA . GLU A 1 91 ? 19.95284 -13.93790 26.61392 1.000 94.20591 90 GLU A CA 1
ATOM 665 C C . GLU A 1 91 ? 19.08005 -15.19054 26.55507 1.000 87.13704 90 GLU A C 1
ATOM 666 O O . GLU A 1 91 ? 18.87986 -15.89248 27.54842 1.000 89.17361 90 GLU A O 1
ATOM 668 N N . GLU A 1 92 ? 18.56711 -15.47092 25.35219 1.000 93.38799 91 GLU A N 1
ATOM 669 C CA . GLU A 1 92 ? 17.65140 -16.59308 25.16607 1.000 90.03215 91 GLU A CA 1
ATOM 670 C C . GLU A 1 92 ? 18.30186 -17.92275 25.52204 1.000 86.13321 91 GLU A C 1
ATOM 671 O O . GLU A 1 92 ? 17.60162 -18.87963 25.87132 1.000 82.12028 91 GLU A O 1
ATOM 673 N N . GLU A 1 93 ? 19.63066 -18.00913 25.43003 1.000 83.64673 92 GLU A N 1
ATOM 674 C CA . GLU A 1 93 ? 20.31775 -19.21748 25.87108 1.000 80.44279 92 GLU A CA 1
ATOM 675 C C . GLU A 1 93 ? 20.13279 -19.43685 27.36901 1.000 82.23316 92 GLU A C 1
ATOM 676 O O . GLU A 1 93 ? 19.89062 -20.56479 27.81444 1.000 86.18909 92 GLU A O 1
ATOM 678 N N . GLU A 1 94 ? 20.22684 -18.36348 28.15994 1.000 84.84141 93 GLU A N 1
ATOM 679 C CA . GLU A 1 94 ? 20.11667 -18.47575 29.61027 1.000 73.44013 93 GLU A CA 1
ATOM 680 C C . GLU A 1 94 ? 18.67171 -18.67293 30.05160 1.000 82.29070 93 GLU A C 1
ATOM 681 O O . GLU A 1 94 ? 18.40554 -19.44800 30.97819 1.000 75.91908 93 GLU A O 1
ATOM 687 N N . ILE A 1 95 ? 17.73000 -17.97494 29.40953 1.000 78.28942 94 ILE A N 1
ATOM 688 C CA . ILE A 1 95 ? 16.32082 -18.13789 29.75748 1.000 66.97754 94 ILE A CA 1
ATOM 689 C C . ILE A 1 95 ? 15.86583 -19.56114 29.46269 1.000 75.24143 94 ILE A C 1
ATOM 690 O O . ILE A 1 95 ? 15.17926 -20.19140 30.27698 1.000 74.83694 94 ILE A O 1
ATOM 695 N N . ARG A 1 96 ? 16.24771 -20.09376 28.29842 1.000 75.15950 95 ARG A N 1
ATOM 696 C CA . ARG A 1 96 ? 15.89450 -21.47005 27.96685 1.000 74.96858 95 ARG A CA 1
ATOM 697 C C . ARG A 1 96 ? 16.51764 -22.44705 28.95403 1.000 73.79320 95 ARG A C 1
ATOM 698 O O . ARG A 1 96 ? 15.90430 -23.46126 29.30724 1.000 67.84782 95 ARG A O 1
ATOM 706 N N . ALA A 1 97 ? 17.74048 -22.15911 29.40616 1.000 73.91430 96 ALA A N 1
ATOM 707 C CA . ALA A 1 97 ? 18.38922 -23.01378 30.39462 1.000 68.39586 96 ALA A CA 1
ATOM 708 C C . ALA A 1 97 ? 17.60090 -23.04078 31.69888 1.000 67.71304 96 ALA A C 1
ATOM 709 O O . ALA A 1 97 ? 17.37073 -24.10865 32.27718 1.000 72.22176 96 ALA A O 1
ATOM 711 N N . ILE A 1 98 ? 17.16836 -21.87095 32.17257 1.000 57.29811 97 ILE A N 1
ATOM 712 C CA . ILE A 1 98 ? 16.39171 -21.81271 33.40612 1.000 58.08048 97 ILE A CA 1
ATOM 713 C C . ILE A 1 98 ? 15.03695 -22.48507 33.22036 1.000 69.30157 97 ILE A C 1
ATOM 714 O O . ILE A 1 98 ? 14.58324 -23.24429 34.08643 1.000 60.04216 97 ILE A O 1
ATOM 719 N N . VAL A 1 99 ? 14.37383 -22.22486 32.08843 1.000 58.31012 98 VAL A N 1
ATOM 720 C CA . VAL A 1 99 ? 13.06793 -22.82756 31.82852 1.000 56.74999 98 VAL A CA 1
ATOM 721 C C . VAL A 1 99 ? 13.18081 -24.34632 31.79725 1.000 66.22125 98 VAL A C 1
ATOM 722 O O . VAL A 1 99 ? 12.34047 -25.06020 32.35919 1.000 69.75421 98 VAL A O 1
ATOM 726 N N . ASP A 1 100 ? 14.22585 -24.86358 31.14898 1.000 66.34498 99 ASP A N 1
ATOM 727 C CA . ASP A 1 100 ? 14.46191 -26.30236 31.15240 1.000 64.79648 99 ASP A CA 1
ATOM 728 C C . ASP A 1 100 ? 14.72545 -26.82194 32.56095 1.000 74.34178 99 ASP A C 1
ATOM 729 O O . ASP A 1 100 ? 14.34043 -27.94987 32.88990 1.000 73.31789 99 ASP A O 1
ATOM 734 N N . LEU A 1 101 ? 15.35736 -26.01138 33.41135 1.000 65.84078 100 LEU A N 1
ATOM 735 C CA . LEU A 1 101 ? 15.72060 -26.48236 34.74313 1.000 53.78129 100 LEU A CA 1
ATOM 736 C C . LEU A 1 101 ? 14.50800 -26.57494 35.66233 1.000 61.85456 100 LEU A C 1
ATOM 737 O O . LEU A 1 101 ? 14.40210 -27.51231 36.46196 1.000 68.52304 100 LEU A O 1
ATOM 742 N N . ALA A 1 102 ? 13.58380 -25.61839 35.57015 1.000 58.85662 101 ALA A N 1
ATOM 743 C CA . ALA A 1 102 ? 12.46509 -25.55826 36.50227 1.000 46.80713 101 ALA A CA 1
ATOM 744 C C . ALA A 1 102 ? 11.14808 -26.04328 35.91430 1.000 56.58139 101 ALA A C 1
ATOM 745 O O . ALA A 1 102 ? 10.23468 -26.37621 36.67632 1.000 48.32915 101 ALA A O 1
ATOM 747 N N . GLY A 1 103 ? 11.02730 -26.09912 34.59326 1.000 62.06245 102 GLY A N 1
ATOM 748 C CA . GLY A 1 103 ? 9.76963 -26.41358 33.96286 1.000 53.57699 102 GLY A CA 1
ATOM 749 C C . GLY A 1 103 ? 9.06268 -25.15795 33.49572 1.000 53.49762 102 GLY A C 1
ATOM 750 O O . GLY A 1 103 ? 9.17800 -24.08805 34.10481 1.000 47.30172 102 GLY A O 1
ATOM 751 N N . PRO A 1 104 ? 8.32137 -25.26647 32.38994 1.000 50.86972 103 PRO A N 1
ATOM 752 C CA . PRO A 1 104 ? 7.63325 -24.08222 31.84795 1.000 46.80525 103 PRO A CA 1
ATOM 753 C C . PRO A 1 104 ? 6.55288 -23.53551 32.76094 1.000 44.40616 103 PRO A C 1
ATOM 754 O O . PRO A 1 104 ? 6.28567 -22.32816 32.73391 1.000 48.40567 103 PRO A O 1
ATOM 758 N N . GLU A 1 105 ? 5.92020 -24.37792 33.57033 1.000 45.15121 104 GLU A N 1
ATOM 759 C CA . GLU A 1 105 ? 4.80255 -23.93957 34.39309 1.000 45.08238 104 GLU A CA 1
ATOM 760 C C . GLU A 1 105 ? 5.23479 -23.36211 35.73463 1.000 42.79341 104 GLU A C 1
ATOM 761 O O . GLU A 1 105 ? 4.37422 -22.95940 36.52377 1.000 39.79669 104 GLU A O 1
ATOM 767 N N . ARG A 1 106 ? 6.53734 -23.32769 36.01835 1.000 41.54623 105 ARG A N 1
ATOM 768 C CA . ARG A 1 106 ? 7.06197 -22.68462 37.21810 1.000 50.37740 105 ARG A CA 1
ATOM 769 C C . ARG A 1 106 ? 7.94931 -21.49880 36.87249 1.000 51.44322 105 ARG A C 1
ATOM 770 O O . ARG A 1 106 ? 8.67320 -20.99475 37.74193 1.000 42.76582 105 ARG A O 1
ATOM 778 N N . THR A 1 107 ? 7.90176 -21.04264 35.62308 1.000 40.74038 106 THR A N 1
ATOM 779 C CA . THR A 1 107 ? 8.76074 -19.98466 35.12064 1.000 44.19268 106 THR A CA 1
ATOM 780 C C . THR A 1 107 ? 7.91960 -18.95063 34.39064 1.000 47.44256 106 THR A C 1
ATOM 781 O O . THR A 1 107 ? 7.01923 -19.30273 33.62356 1.000 49.40918 106 THR A O 1
ATOM 785 N N . THR A 1 108 ? 8.21944 -17.67714 34.62781 1.000 43.03666 107 THR A N 1
ATOM 786 C CA . THR A 1 108 ? 7.53925 -16.57372 33.96220 1.000 44.68051 107 THR A CA 1
ATOM 787 C C . THR A 1 108 ? 8.57780 -15.58101 33.46344 1.000 46.73224 107 THR A C 1
ATOM 788 O O . THR A 1 108 ? 9.52312 -15.24998 34.18650 1.000 47.05274 107 THR A O 1
ATOM 792 N N . ILE A 1 109 ? 8.39829 -15.11320 32.23397 1.000 41.73703 108 ILE A N 1
ATOM 793 C CA . ILE A 1 109 ? 9.24960 -14.08530 31.64548 1.000 38.62260 108 ILE A CA 1
ATOM 794 C C . ILE A 1 109 ? 8.69853 -12.71815 32.03968 1.000 42.40817 108 ILE A C 1
ATOM 795 O O . ILE A 1 109 ? 7.50311 -12.44781 31.87318 1.000 39.02151 108 ILE A O 1
ATOM 800 N N . GLY A 1 110 ? 9.56091 -11.86025 32.58195 1.000 45.22328 109 GLY A N 1
ATOM 801 C CA . GLY A 1 110 ? 9.12086 -10.55871 33.05392 1.000 39.80822 109 GLY A CA 1
ATOM 802 C C . GLY A 1 110 ? 9.86717 -9.38832 32.44591 1.000 46.91165 109 GLY A C 1
ATOM 803 O O . GLY A 1 110 ? 11.09625 -9.31856 32.52825 1.000 57.51825 109 GLY A O 1
ATOM 804 N N . LEU A 1 111 ? 9.13531 -8.45221 31.84351 1.000 48.03095 110 LEU A N 1
ATOM 805 C CA . LEU A 1 111 ? 9.75001 -7.30599 31.18845 1.000 56.91722 110 LEU A CA 1
ATOM 806 C C . LEU A 1 111 ? 8.79859 -6.12018 31.23290 1.000 48.77725 110 LEU A C 1
ATOM 807 O O . LEU A 1 111 ? 7.58193 -6.28636 31.10913 1.000 53.96537 110 LEU A O 1
ATOM 812 N N . LYS A 1 112 ? 9.35876 -4.92624 31.40061 1.000 50.68584 111 LYS A N 1
ATOM 813 C CA . LYS A 1 112 ? 8.56073 -3.71458 31.28217 1.000 59.20133 111 LYS A CA 1
ATOM 814 C C . LYS A 1 112 ? 8.08273 -3.54993 29.84506 1.000 54.17951 111 LYS A C 1
ATOM 815 O O . LYS A 1 112 ? 8.79965 -3.87842 28.89547 1.000 59.16706 111 LYS A O 1
ATOM 817 N N . TYR A 1 113 ? 6.85400 -3.05261 29.68441 1.000 47.53281 112 TYR A N 1
ATOM 818 C CA . TYR A 1 113 ? 6.34492 -2.80487 28.33925 1.000 44.80371 112 TYR A CA 1
ATOM 819 C C . TYR A 1 113 ? 7.16689 -1.74576 27.61164 1.000 60.72604 112 TYR A C 1
ATOM 820 O O . TYR A 1 113 ? 7.23277 -1.75423 26.37735 1.000 75.25484 112 TYR A O 1
ATOM 829 N N . ASP A 1 114 ? 7.82722 -0.85162 28.35296 1.000 62.16562 113 ASP A N 1
ATOM 830 C CA . ASP A 1 114 ? 8.55496 0.26687 27.75813 1.000 71.38224 113 ASP A CA 1
ATOM 831 C C . ASP A 1 114 ? 9.67681 -0.16816 26.82091 1.000 74.05269 113 ASP A C 1
ATOM 832 O O . ASP A 1 114 ? 10.29244 0.69410 26.18257 1.000 95.94550 113 ASP A O 1
ATOM 834 N N . LEU A 1 115 ? 9.96217 -1.46457 26.72698 1.000 76.77427 114 LEU A N 1
ATOM 835 C CA . LEU A 1 115 ? 10.96420 -1.96544 25.79765 1.000 81.83395 114 LEU A CA 1
ATOM 836 C C . LEU A 1 115 ? 10.42752 -1.92070 24.37093 1.000 86.39937 114 LEU A C 1
ATOM 837 O O . LEU A 1 115 ? 9.21578 -1.95152 24.14225 1.000 93.20110 114 LEU A O 1
ATOM 842 N N . GLY A 1 116 ? 11.34321 -1.83937 23.40813 1.000 77.46216 115 GLY A N 1
ATOM 843 C CA . GLY A 1 116 ? 10.95551 -1.76697 22.01445 1.000 74.33886 115 GLY A CA 1
ATOM 844 C C . GLY A 1 116 ? 10.87263 -3.12502 21.34891 1.000 91.99085 115 GLY A C 1
ATOM 845 O O . GLY A 1 116 ? 10.07781 -3.97820 21.75724 1.000 88.56666 115 GLY A O 1
ATOM 846 N N . GLU A 1 117 ? 11.68668 -3.33461 20.31007 1.000 102.53152 116 GLU A N 1
ATOM 847 C CA . GLU A 1 117 ? 11.72583 -4.63713 19.65259 1.000 98.52003 116 GLU A CA 1
ATOM 848 C C . GLU A 1 117 ? 12.20977 -5.72462 20.60288 1.000 91.83299 116 GLU A C 1
ATOM 849 O O . GLU A 1 117 ? 11.80707 -6.88706 20.47401 1.000 94.99865 116 GLU A O 1
ATOM 851 N N . LYS A 1 118 ? 13.06709 -5.36626 21.56375 1.000 88.64415 117 LYS A N 1
ATOM 852 C CA . LYS A 1 118 ? 13.52577 -6.33784 22.55038 1.000 96.99719 117 LYS A CA 1
ATOM 853 C C . LYS A 1 118 ? 12.36194 -6.91954 23.33814 1.000 96.09061 117 LYS A C 1
ATOM 854 O O . LYS A 1 118 ? 12.42509 -8.07332 23.77830 1.000 90.52309 117 LYS A O 1
ATOM 856 N N . ARG A 1 119 ? 11.29666 -6.13791 23.53042 1.000 98.82355 118 ARG A N 1
ATOM 857 C CA . ARG A 1 119 ? 10.08897 -6.67888 24.14240 1.000 97.80903 118 ARG A CA 1
ATOM 858 C C . ARG A 1 119 ? 9.48209 -7.77536 23.27589 1.000 97.86263 118 ARG A C 1
ATOM 859 O O . ARG A 1 119 ? 9.07941 -8.82866 23.78407 1.000 87.08604 118 ARG A O 1
ATOM 867 N N . GLU A 1 120 ? 9.43079 -7.55462 21.95923 1.000 94.83123 119 GLU A N 1
ATOM 868 C CA . GLU A 1 120 ? 8.78134 -8.51161 21.07030 1.000 86.84357 119 GLU A CA 1
ATOM 869 C C . GLU A 1 120 ? 9.59817 -9.78592 20.90115 1.000 88.81758 119 GLU A C 1
ATOM 870 O O . GLU A 1 120 ? 9.02296 -10.86482 20.71462 1.000 85.71914 119 GLU A O 1
ATOM 876 N N . ARG A 1 121 ? 10.92883 -9.68628 20.94846 1.000 92.84055 120 ARG A N 1
ATOM 877 C CA . ARG A 1 121 ? 11.75974 -10.87716 20.79927 1.000 88.20862 120 ARG A CA 1
ATOM 878 C C . ARG A 1 121 ? 11.51598 -11.86413 21.93499 1.000 93.49638 120 ARG A C 1
ATOM 879 O O . ARG A 1 121 ? 11.44917 -13.07883 21.71025 1.000 93.04819 120 ARG A O 1
ATOM 881 N N . LEU A 1 122 ? 11.37259 -11.35969 23.16276 1.000 83.63579 121 LEU A N 1
ATOM 882 C CA . LEU A 1 122 ? 11.18628 -12.24318 24.30896 1.000 89.94333 121 LEU A CA 1
ATOM 883 C C . LEU A 1 122 ? 9.79490 -12.86571 24.32950 1.000 87.81490 121 LEU A C 1
ATOM 884 O O . LEU A 1 122 ? 9.62545 -13.98179 24.83533 1.000 73.75520 121 LEU A O 1
ATOM 886 N N . ILE A 1 123 ? 8.79067 -12.16506 23.79821 1.000 82.08810 122 ILE A N 1
ATOM 887 C CA . ILE A 1 123 ? 7.43212 -12.69822 23.81102 1.000 72.23526 122 ILE A CA 1
ATOM 888 C C . ILE A 1 123 ? 7.32526 -13.92630 22.91525 1.000 67.72935 122 ILE A C 1
ATOM 889 O O . ILE A 1 123 ? 6.69242 -14.92401 23.28260 1.000 65.38190 122 ILE A O 1
ATOM 894 N N . ARG A 1 124 ? 7.93490 -13.87508 21.72720 1.000 65.44656 123 ARG A N 1
ATOM 895 C CA . ARG A 1 124 ? 7.84951 -15.00409 20.80513 1.000 74.89358 123 ARG A CA 1
ATOM 896 C C . ARG A 1 124 ? 8.50301 -16.24868 21.39096 1.000 78.52554 123 ARG A C 1
ATOM 897 O O . ARG A 1 124 ? 7.94183 -17.34825 21.31481 1.000 73.92475 123 ARG A O 1
ATOM 905 N N . THR A 1 125 ? 9.68922 -16.09394 21.98337 1.000 81.67662 124 THR A N 1
ATOM 906 C CA . THR A 1 125 ? 10.37636 -17.23582 22.57712 1.000 74.89137 124 THR A CA 1
ATOM 907 C C . THR A 1 125 ? 9.57837 -17.81842 23.73587 1.000 72.80215 124 THR A C 1
ATOM 908 O O . THR A 1 125 ? 9.45235 -19.04279 23.86040 1.000 73.00551 124 THR A O 1
ATOM 912 N N . ALA A 1 126 ? 9.03089 -16.95479 24.59407 1.000 64.76747 125 ALA A N 1
ATOM 913 C CA . ALA A 1 126 ? 8.23335 -17.43331 25.71781 1.000 57.78372 125 ALA A CA 1
ATOM 914 C C . ALA A 1 126 ? 6.97366 -18.14256 25.23779 1.000 54.67811 125 ALA A C 1
ATOM 915 O O . ALA A 1 126 ? 6.58176 -19.17319 25.79699 1.000 53.18022 125 ALA A O 1
ATOM 917 N N . VAL A 1 127 ? 6.32358 -17.60214 24.20417 1.000 52.76846 126 VAL A N 1
ATOM 918 C CA . VAL A 1 127 ? 5.11741 -18.22932 23.67127 1.000 52.52504 126 VAL A CA 1
ATOM 919 C C . VAL A 1 127 ? 5.43899 -19.61606 23.13149 1.000 66.53202 126 VAL A C 1
ATOM 920 O O . VAL A 1 127 ? 4.70554 -20.58317 23.37757 1.000 61.51870 126 VAL A O 1
ATOM 924 N N . GLU A 1 128 ? 6.55036 -19.73809 22.40289 1.000 55.15373 127 GLU A N 1
ATOM 925 C CA . GLU A 1 128 ? 6.95301 -21.03755 21.88239 1.000 56.07111 127 GLU A CA 1
ATOM 926 C C . GLU A 1 128 ? 7.23360 -22.01487 23.01536 1.000 72.98075 127 GLU A C 1
ATOM 927 O O . GLU A 1 128 ? 6.89550 -23.20117 22.92107 1.000 67.06501 127 GLU A O 1
ATOM 929 N N . LEU A 1 129 ? 7.83856 -21.53102 24.10162 1.000 68.12012 128 LEU A N 1
ATOM 930 C CA . LEU A 1 129 ? 8.15811 -22.37620 25.24401 1.000 65.60781 128 LEU A CA 1
ATOM 931 C C . LEU A 1 129 ? 6.96764 -22.62194 26.16062 1.000 54.01536 128 LEU A C 1
ATOM 932 O O . LEU A 1 129 ? 7.08808 -23.41169 27.10273 1.000 61.95514 128 LEU A O 1
ATOM 937 N N . GLY A 1 130 ? 5.83146 -21.97368 25.92089 1.000 53.05900 129 GLY A N 1
ATOM 938 C CA . GLY A 1 130 ? 4.72219 -22.11099 26.84145 1.000 53.35732 129 GLY A CA 1
ATOM 939 C C . GLY A 1 130 ? 4.91110 -21.39126 28.15416 1.000 58.76407 129 GLY A C 1
ATOM 940 O O . GLY A 1 130 ? 4.14571 -21.62981 29.09318 1.000 65.54733 129 GLY A O 1
ATOM 941 N N . VAL A 1 131 ? 5.91497 -20.52592 28.25077 1.000 48.01274 130 VAL A N 1
ATOM 942 C CA . VAL A 1 131 ? 6.18504 -19.77983 29.47428 1.000 52.71785 130 VAL A CA 1
ATOM 943 C C . VAL A 1 131 ? 5.28456 -18.55362 29.51882 1.000 39.42025 130 VAL A C 1
ATOM 944 O O . VAL A 1 131 ? 5.13624 -17.84285 28.51926 1.000 38.71479 130 VAL A O 1
ATOM 948 N N . ARG A 1 132 ? 4.67724 -18.29876 30.67432 1.000 37.00390 131 ARG A N 1
ATOM 949 C CA . ARG A 1 132 ? 3.92549 -17.06031 30.82982 1.000 52.49489 131 ARG A CA 1
ATOM 950 C C . ARG A 1 132 ? 4.86628 -15.86593 30.73175 1.000 37.24966 131 ARG A C 1
ATOM 951 O O . ARG A 1 132 ? 6.03631 -15.93376 31.11332 1.000 48.56682 131 ARG A O 1
ATOM 959 N N . VAL A 1 133 ? 4.35466 -14.76853 30.18917 1.000 38.83020 132 VAL A N 1
ATOM 960 C CA . VAL A 1 133 ? 5.14206 -13.56019 29.99327 1.000 47.97382 132 VAL A CA 1
ATOM 961 C C . VAL A 1 133 ? 4.41739 -12.40384 30.67428 1.000 47.29285 132 VAL A C 1
ATOM 962 O O . VAL A 1 133 ? 3.24632 -12.12848 30.37956 1.000 44.01922 132 VAL A O 1
ATOM 966 N N . LEU A 1 134 ? 5.10424 -11.74796 31.60474 1.000 42.49767 133 LEU A N 1
ATOM 967 C CA . LEU A 1 134 ? 4.53340 -10.65161 32.37324 1.000 38.25926 133 LEU A CA 1
ATOM 968 C C . LEU A 1 134 ? 5.02227 -9.32785 31.79617 1.000 42.72561 133 LEU A C 1
ATOM 969 O O . LEU A 1 134 ? 6.23340 -9.10153 31.68804 1.000 45.04458 133 LEU A O 1
ATOM 974 N N . LEU A 1 135 ? 4.08157 -8.46751 31.41210 1.000 40.60957 134 LEU A N 1
ATOM 975 C CA . LEU A 1 135 ? 4.38028 -7.10165 30.99952 1.000 43.55567 134 LEU A CA 1
ATOM 976 C C . LEU A 1 135 ? 4.04802 -6.17285 32.16147 1.000 39.93020 134 LEU A C 1
ATOM 977 O O . LEU A 1 135 ? 2.91038 -6.16053 32.64494 1.000 37.80117 134 LEU A O 1
ATOM 982 N N . THR A 1 136 ? 5.03827 -5.41794 32.62072 1.000 41.59580 135 THR A N 1
ATOM 983 C CA . THR A 1 136 ? 4.86927 -4.52314 33.75581 1.000 48.33114 135 THR A CA 1
ATOM 984 C C . THR A 1 136 ? 4.82766 -3.07551 33.28434 1.000 50.90176 135 THR A C 1
ATOM 985 O O . THR A 1 136 ? 5.08905 -2.76455 32.11885 1.000 44.30574 135 THR A O 1
ATOM 989 N N . ASP A 1 137 ? 4.49784 -2.18906 34.22592 1.000 55.93933 136 ASP A N 1
ATOM 990 C CA . ASP A 1 137 ? 4.40920 -0.75069 33.97313 1.000 51.96435 136 ASP A CA 1
ATOM 991 C C . ASP A 1 137 ? 3.42536 -0.44879 32.84467 1.000 54.18979 136 ASP A C 1
ATOM 992 O O . ASP A 1 137 ? 3.65128 0.43284 32.01183 1.000 52.88718 136 ASP A O 1
ATOM 997 N N . VAL A 1 138 ? 2.32394 -1.19093 32.82203 1.000 46.05106 137 VAL A N 1
ATOM 998 C CA . VAL A 1 138 ? 1.27091 -0.98083 31.83632 1.000 51.54947 137 VAL A CA 1
ATOM 999 C C . VAL A 1 138 ? 0.34872 0.12583 32.33011 1.000 47.61836 137 VAL A C 1
ATOM 1000 O O . VAL A 1 138 ? -0.07450 0.12296 33.49253 1.000 44.77651 137 VAL A O 1
ATOM 1004 N N . THR A 1 139 ? 0.04420 1.08238 31.44968 1.000 46.24499 138 THR A N 1
ATOM 1005 C CA . THR A 1 139 ? -0.86967 2.17705 31.76737 1.000 43.27208 138 THR A CA 1
ATOM 1006 C C . THR A 1 139 ? -1.96735 2.41519 30.73164 1.000 53.55924 138 THR A C 1
ATOM 1007 O O . THR A 1 139 ? -3.01348 2.96443 31.09985 1.000 46.12020 138 THR A O 1
ATOM 1011 N N . ASP A 1 140 ? -1.78774 2.01430 29.47310 1.000 47.99296 139 ASP A N 1
ATOM 1012 C CA . ASP A 1 140 ? -2.76709 2.26844 28.42374 1.000 46.93815 139 ASP A CA 1
ATOM 1013 C C . ASP A 1 140 ? -3.41793 0.97371 27.94625 1.000 45.20902 139 ASP A C 1
ATOM 1014 O O . ASP A 1 140 ? -2.81297 -0.10257 27.97948 1.000 42.04599 139 ASP A O 1
ATOM 1019 N N . ARG A 1 141 ? -4.66476 1.09753 27.48466 1.000 50.52171 140 ARG A N 1
ATOM 1020 C CA . ARG A 1 141 ? -5.35994 -0.04618 26.90641 1.000 46.85304 140 ARG A CA 1
ATOM 1021 C C . ARG A 1 141 ? -4.64905 -0.56171 25.66262 1.000 45.32808 140 ARG A C 1
ATOM 1022 O O . ARG A 1 141 ? -4.68518 -1.76499 25.38204 1.000 40.52538 140 ARG A O 1
ATOM 1024 N N . ALA A 1 142 ? -3.99239 0.32772 24.91225 1.000 45.80951 141 ALA A N 1
ATOM 1025 C CA . ALA A 1 142 ? -3.27074 -0.10046 23.71844 1.000 44.49553 141 ALA A CA 1
ATOM 1026 C C . ALA A 1 142 ? -2.13615 -1.05037 24.07099 1.000 40.76746 141 ALA A C 1
ATOM 1027 O O . ALA A 1 142 ? -1.86437 -2.00213 23.32983 1.000 48.88583 141 ALA A O 1
ATOM 1029 N N . GLN A 1 143 ? -1.44299 -0.79537 25.18539 1.000 41.84526 142 GLN A N 1
ATOM 1030 C CA . GLN A 1 143 ? -0.37336 -1.69692 25.60377 1.000 38.01939 142 GLN A CA 1
ATOM 1031 C C . GLN A 1 143 ? -0.92224 -3.07470 25.95060 1.000 38.65362 142 GLN A C 1
ATOM 1032 O O . GLN A 1 143 ? -0.33906 -4.09708 25.57277 1.000 35.97765 142 GLN A O 1
ATOM 1038 N N . ALA A 1 144 ? -2.04420 -3.12193 26.67132 1.000 34.30401 143 ALA A N 1
ATOM 1039 C CA . ALA A 1 144 ? -2.63085 -4.40615 27.03571 1.000 26.45346 143 ALA A CA 1
ATOM 1040 C C . ALA A 1 144 ? -3.10198 -5.16526 25.80363 1.000 42.99830 143 ALA A C 1
ATOM 1041 O O . ALA A 1 144 ? -2.87393 -6.37623 25.68828 1.000 36.20272 143 ALA A O 1
ATOM 1043 N N . ALA A 1 145 ? -3.75443 -4.46584 24.86706 1.000 33.21663 144 ALA A N 1
ATOM 1044 C CA . ALA A 1 145 ? -4.24762 -5.12035 23.66125 1.000 32.57421 144 ALA A CA 1
ATOM 1045 C C . ALA A 1 145 ? -3.10177 -5.68342 22.83720 1.000 31.39965 144 ALA A C 1
ATOM 1046 O O . ALA A 1 145 ? -3.20549 -6.78721 22.29180 1.000 45.29584 144 ALA A O 1
ATOM 1048 N N . ARG A 1 146 ? -1.99887 -4.93967 22.73174 1.000 32.37461 145 ARG A N 1
ATOM 1049 C CA . ARG A 1 146 ? -0.84293 -5.44793 22.00120 1.000 37.08047 145 ARG A CA 1
ATOM 1050 C C . ARG A 1 146 ? -0.22986 -6.65286 22.70672 1.000 42.14454 145 ARG A C 1
ATOM 1051 O O . ARG A 1 146 ? 0.18751 -7.61711 22.05284 1.000 42.95128 145 ARG A O 1
ATOM 1059 N N . GLY A 1 147 ? -0.15620 -6.61222 24.03885 1.000 39.68961 146 GLY A N 1
ATOM 1060 C CA . GLY A 1 147 ? 0.34954 -7.75963 24.77262 1.000 38.93407 146 GLY A CA 1
ATOM 1061 C C . GLY A 1 147 ? -0.50064 -8.99597 24.56014 1.000 31.27937 146 GLY A C 1
ATOM 1062 O O . GLY A 1 147 ? 0.02223 -10.09876 24.39150 1.000 37.39958 146 GLY A O 1
ATOM 1063 N N . LEU A 1 148 ? -1.82406 -8.82317 24.55152 1.000 32.61273 147 LEU A N 1
ATOM 1064 C CA . LEU A 1 148 ? -2.72336 -9.93118 24.25174 1.000 39.41501 147 LEU A CA 1
ATOM 1065 C C . LEU A 1 148 ? -2.51222 -10.45001 22.83378 1.000 45.37911 147 LEU A C 1
ATOM 1066 O O . LEU A 1 148 ? -2.56012 -11.66317 22.59492 1.000 47.55411 147 LEU A O 1
ATOM 1071 N N . ALA A 1 149 ? -2.28104 -9.54729 21.87808 1.000 44.04624 148 ALA A N 1
ATOM 1072 C CA . ALA A 1 149 ? -2.02743 -9.97228 20.50530 1.000 51.62810 148 ALA A CA 1
ATOM 1073 C C . ALA A 1 149 ? -0.75911 -10.81205 20.41606 1.000 57.38721 148 ALA A C 1
ATOM 1074 O O . ALA A 1 149 ? -0.75966 -11.90544 19.83783 1.000 57.65920 148 ALA A O 1
ATOM 1076 N N . LEU A 1 150 ? 0.33308 -10.32206 21.00030 1.000 54.16435 149 LEU A N 1
ATOM 1077 C CA . LEU A 1 150 ? 1.61566 -11.00311 20.86496 1.000 54.14671 149 LEU A CA 1
ATOM 1078 C C . LEU A 1 150 ? 1.69348 -12.25797 21.72745 1.000 55.05029 149 LEU A C 1
ATOM 1079 O O . LEU A 1 150 ? 2.26743 -13.26747 21.30592 1.000 50.67677 149 LEU A O 1
ATOM 1084 N N . ALA A 1 151 ? 1.13098 -12.21418 22.93565 1.000 54.53554 150 ALA A N 1
ATOM 1085 C CA . ALA A 1 151 ? 1.33074 -13.27842 23.90838 1.000 49.01124 150 ALA A CA 1
ATOM 1086 C C . ALA A 1 151 ? 0.12418 -14.18859 24.07938 1.000 43.38357 150 ALA A C 1
ATOM 1087 O O . ALA A 1 151 ? 0.27490 -15.28357 24.63027 1.000 43.15166 150 ALA A O 1
ATOM 1089 N N . GLY A 1 152 ? -1.05493 -13.76781 23.63378 1.000 39.38413 151 GLY A N 1
ATOM 1090 C CA . GLY A 1 152 ? -2.22882 -14.61263 23.77079 1.000 38.72644 151 GLY A CA 1
ATOM 1091 C C . GLY A 1 152 ? -2.50698 -14.92769 25.22512 1.000 43.67405 151 GLY A C 1
ATOM 1092 O O . GLY A 1 152 ? -2.43645 -14.05948 26.10151 1.000 41.87433 151 GLY A O 1
ATOM 1093 N N . ASP A 1 153 ? -2.80240 -16.19381 25.49996 1.000 40.13867 152 ASP A N 1
ATOM 1094 C CA . ASP A 1 153 ? -3.20085 -16.58619 26.84274 1.000 39.30599 152 ASP A CA 1
ATOM 1095 C C . ASP A 1 153 ? -2.01410 -16.82616 27.76854 1.000 43.67938 152 ASP A C 1
ATOM 1096 O O . ASP A 1 153 ? -2.21788 -17.12060 28.94999 1.000 40.86981 152 ASP A O 1
ATOM 1101 N N . ARG A 1 154 ? -0.78803 -16.69344 27.27024 1.000 41.33606 153 ARG A N 1
ATOM 1102 C CA . ARG A 1 154 ? 0.38622 -16.62477 28.12786 1.000 35.24615 153 ARG A CA 1
ATOM 1103 C C . ARG A 1 154 ? 0.56925 -15.24924 28.75592 1.000 44.66489 153 ARG A C 1
ATOM 1104 O O . ARG A 1 154 ? 1.49189 -15.07101 29.55760 1.000 43.07427 153 ARG A O 1
ATOM 1112 N N . LEU A 1 155 ? -0.28070 -14.28370 28.41158 1.000 36.12532 154 LEU A N 1
ATOM 1113 C CA . LEU A 1 155 ? -0.08162 -12.90885 28.84472 1.000 40.66307 154 LEU A CA 1
ATOM 1114 C C . LEU A 1 155 ? -0.38456 -12.73492 30.32729 1.000 32.23122 154 LEU A C 1
ATOM 1115 O O . LEU A 1 155 ? -1.35041 -13.29264 30.85716 1.000 37.31154 154 LEU A O 1
ATOM 1120 N N . GLU A 1 156 ? 0.45356 -11.95165 30.99341 1.000 30.09766 155 GLU A N 1
ATOM 1121 C CA . GLU A 1 156 ? 0.15134 -11.40113 32.30573 1.000 33.37846 155 GLU A CA 1
ATOM 1122 C C . GLU A 1 156 ? 0.41596 -9.90136 32.26167 1.000 34.11797 155 GLU A C 1
ATOM 1123 O O . GLU A 1 156 ? 1.37756 -9.45211 31.62934 1.000 31.66302 155 GLU A O 1
ATOM 1129 N N . LEU A 1 157 ? -0.44114 -9.12558 32.91900 1.000 36.45885 156 LEU A N 1
ATOM 1130 C CA . LEU A 1 157 ? -0.32366 -7.67217 32.93574 1.000 32.76662 156 LEU A CA 1
ATOM 1131 C C . LEU A 1 157 ? -0.13978 -7.17586 34.36267 1.000 36.40455 156 LEU A C 1
ATOM 1132 O O . LEU A 1 157 ? -0.91820 -7.52924 35.25610 1.000 38.30057 156 LEU A O 1
ATOM 1137 N N . LEU A 1 158 ? 0.88025 -6.35593 34.57531 1.000 31.88652 157 LEU A N 1
ATOM 1138 C CA . LEU A 1 158 ? 1.04490 -5.63179 35.82970 1.000 37.88564 157 LEU A CA 1
ATOM 1139 C C . LEU A 1 158 ? 0.62871 -4.19779 35.54368 1.000 31.53515 157 LEU A C 1
ATOM 1140 O O . LEU A 1 158 ? 1.34858 -3.46070 34.86208 1.000 29.47442 157 LEU A O 1
ATOM 1145 N N . LEU A 1 159 ? -0.54937 -3.82396 36.02794 1.000 30.41850 158 LEU A N 1
ATOM 1146 C CA . LEU A 1 159 ? -1.13263 -2.52254 35.74421 1.000 34.54458 158 LEU A CA 1
ATOM 1147 C C . LEU A 1 159 ? -0.72602 -1.53205 36.82882 1.000 36.36321 158 LEU A C 1
ATOM 1148 O O . LEU A 1 159 ? -0.87344 -1.81387 38.02362 1.000 40.03389 158 LEU A O 1
ATOM 1153 N N . ASP A 1 160 ? -0.20340 -0.37834 36.40957 1.000 38.75300 159 ASP A N 1
ATOM 1154 C CA . ASP A 1 160 ? 0.22961 0.67131 37.33726 1.000 36.91588 159 ASP A CA 1
ATOM 1155 C C . ASP A 1 160 ? -0.97356 1.55824 37.61703 1.000 36.50106 159 ASP A C 1
ATOM 1156 O O . ASP A 1 160 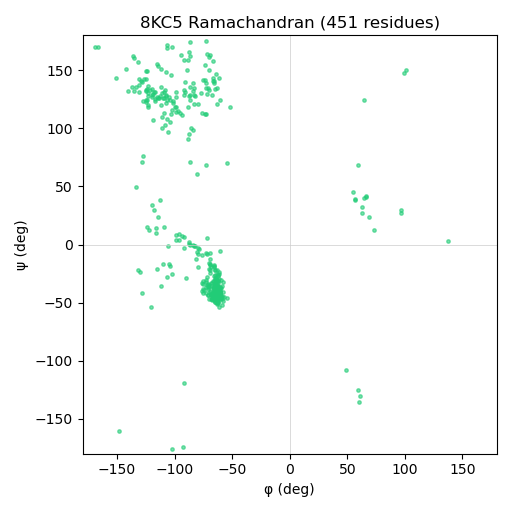? -1.22371 2.54231 36.91829 1.000 48.13287 159 ASP A O 1
ATOM 1161 N N . VAL A 1 161 ? -1.71992 1.20506 38.66538 1.000 34.18320 160 VAL A N 1
ATOM 1162 C CA . VAL A 1 161 ? -3.03968 1.79217 38.89021 1.000 35.24734 160 VAL A CA 1
ATOM 1163 C C . VAL A 1 161 ? -2.94261 3.30604 39.04816 1.000 48.86269 160 VAL A C 1
ATOM 1164 O O . VAL A 1 161 ? -3.71467 4.06309 38.44760 1.000 45.31254 160 VAL A O 1
ATOM 1168 N N . ASP A 1 162 ? -1.99021 3.77062 39.85476 1.000 41.11577 161 ASP A N 1
ATOM 1169 C CA . ASP A 1 162 ? -1.90631 5.19134 40.15589 1.000 51.60540 161 ASP A CA 1
ATOM 1170 C C . ASP A 1 162 ? -1.48039 6.03212 38.95754 1.000 48.09656 161 ASP A C 1
ATOM 1171 O O . ASP A 1 162 ? -1.61216 7.25891 39.00871 1.000 48.65359 161 ASP A O 1
ATOM 1176 N N . ARG A 1 163 ? -0.99867 5.41026 37.88048 1.000 48.62384 162 ARG A N 1
ATOM 1177 C CA . ARG A 1 163 ? -0.64958 6.12542 36.65979 1.000 46.93249 162 ARG A CA 1
ATOM 1178 C C . ARG A 1 163 ? -1.54381 5.74241 35.48556 1.000 45.15831 162 ARG A C 1
ATOM 1179 O O . ARG A 1 163 ? -1.13744 5.89842 34.33055 1.000 48.39996 162 ARG A O 1
ATOM 1187 N N . THR A 1 164 ? -2.74928 5.23971 35.75645 1.000 44.32317 163 THR A N 1
ATOM 1188 C CA . THR A 1 164 ? -3.66480 4.75786 34.72742 1.000 40.55696 163 THR A CA 1
ATOM 1189 C C . THR A 1 164 ? -4.93243 5.60088 34.74319 1.000 38.27212 163 THR A C 1
ATOM 1190 O O . THR A 1 164 ? -5.59742 5.70770 35.77819 1.000 33.70198 163 THR A O 1
ATOM 1194 N N . ALA A 1 165 ? -5.28244 6.16959 33.59353 1.000 41.42278 164 ALA A N 1
ATOM 1195 C CA . ALA A 1 165 ? -6.49870 6.96197 33.49766 1.000 42.39072 164 ALA A CA 1
ATOM 1196 C C . ALA A 1 165 ? -7.73426 6.06402 33.55694 1.000 41.08359 164 ALA A C 1
ATOM 1197 O O . ALA A 1 165 ? -7.66310 4.84418 33.37489 1.000 38.68705 164 ALA A O 1
ATOM 1199 N N . LEU A 1 166 ? -8.88531 6.69401 33.80976 1.000 37.21892 165 LEU A N 1
ATOM 1200 C CA . LEU A 1 166 ? -10.11666 5.93916 34.03068 1.000 41.23623 165 LEU A CA 1
ATOM 1201 C C . LEU A 1 166 ? -10.50467 5.10872 32.81019 1.000 42.01322 165 LEU A C 1
ATOM 1202 O O . LEU A 1 166 ? -10.93019 3.95656 32.95000 1.000 42.69846 165 LEU A O 1
ATOM 1207 N N . ALA A 1 167 ? -10.38333 5.67882 31.60636 1.000 43.92417 166 ALA A N 1
ATOM 1208 C CA . ALA A 1 167 ? -10.75959 4.94513 30.39940 1.000 36.01024 166 ALA A CA 1
ATOM 1209 C C . ALA A 1 167 ? -9.85767 3.73444 30.17273 1.000 41.03387 166 ALA A C 1
ATOM 1210 O O . ALA A 1 167 ? -10.33185 2.66378 29.77434 1.000 38.71367 166 ALA A O 1
ATOM 1212 N N . ASP A 1 168 ? -8.55062 3.88974 30.39771 1.000 38.40628 167 ASP A N 1
ATOM 1213 C CA . ASP A 1 168 ? -7.63628 2.76488 30.22965 1.000 38.95370 167 ASP A CA 1
ATOM 1214 C C . ASP A 1 168 ? -7.84543 1.71607 31.31316 1.000 43.04182 167 ASP A C 1
ATOM 1215 O O . ASP A 1 168 ? -7.72760 0.51357 31.05070 1.000 41.63668 167 ASP A O 1
ATOM 1220 N N . LEU A 1 169 ? -8.14825 2.15161 32.53777 1.000 40.03836 168 LEU A N 1
ATOM 1221 C CA . LEU A 1 169 ? -8.41127 1.20290 33.61439 1.000 41.43782 168 LEU A CA 1
ATOM 1222 C C . LEU A 1 169 ? -9.63288 0.35096 33.30001 1.000 40.33638 168 LEU A C 1
ATOM 1223 O O . LEU A 1 169 ? -9.61233 -0.87309 33.47014 1.000 33.81981 168 LEU A O 1
ATOM 1228 N N . ARG A 1 170 ? -10.70883 0.98620 32.83300 1.000 39.16892 169 ARG A N 1
ATOM 1229 C CA . ARG A 1 170 ? -11.92080 0.24343 32.51005 1.000 48.83863 169 ARG A CA 1
ATOM 1230 C C . ARG A 1 170 ? -11.69888 -0.68853 31.32707 1.000 45.40851 169 ARG A C 1
ATOM 1231 O O . ARG A 1 170 ? -12.15760 -1.83596 31.34341 1.000 50.69901 169 ARG A O 1
ATOM 1239 N N . ALA A 1 171 ? -11.00245 -0.21363 30.29072 1.000 36.81638 170 ALA A N 1
ATOM 1240 C CA . ALA A 1 171 ? -10.75544 -1.05440 29.12243 1.000 39.25340 170 ALA A CA 1
ATOM 1241 C C . ALA A 1 171 ? -9.87096 -2.24309 29.47253 1.000 55.13091 170 ALA A C 1
ATOM 1242 O O . ALA A 1 171 ? -10.14282 -3.37515 29.05066 1.000 44.77808 170 ALA A O 1
ATOM 1244 N N . THR A 1 172 ? -8.80512 -2.00561 30.24020 1.000 48.14101 171 THR A N 1
ATOM 1245 C CA . THR A 1 172 ? -7.91088 -3.09658 30.60747 1.000 44.81728 171 THR A CA 1
ATOM 1246 C C . THR A 1 172 ? -8.62400 -4.11429 31.48923 1.000 48.63103 171 THR A C 1
ATOM 1247 O O . THR A 1 172 ? -8.42552 -5.32615 31.33657 1.000 42.72092 171 THR A O 1
ATOM 1251 N N . LEU A 1 173 ? -9.47578 -3.64334 32.40442 1.000 44.72907 172 LEU A N 1
ATOM 1252 C CA . LEU A 1 173 ? -10.28532 -4.56697 33.19287 1.000 41.72255 172 LEU A CA 1
ATOM 1253 C C . LEU A 1 173 ? -11.22588 -5.36522 32.30148 1.000 47.34852 172 LEU A C 1
ATOM 1254 O O . LEU A 1 173 ? -11.40410 -6.57225 32.50055 1.000 47.45973 172 LEU A O 1
ATOM 1259 N N . ALA A 1 174 ? -11.83587 -4.70734 31.30983 1.000 42.98421 173 ALA A N 1
ATOM 1260 C CA . ALA A 1 174 ? -12.72234 -5.41168 30.38844 1.000 48.12426 173 ALA A CA 1
ATOM 1261 C C . ALA A 1 174 ? -11.96183 -6.45834 29.58317 1.000 46.46516 173 ALA A C 1
ATOM 1262 O O . ALA A 1 174 ? -12.46817 -7.56237 29.34997 1.000 46.65087 173 ALA A O 1
ATOM 1264 N N . LEU A 1 175 ? -10.74189 -6.12886 29.15219 1.000 45.73378 174 LEU A N 1
ATOM 1265 C CA . LEU A 1 175 ? -9.92124 -7.10119 28.44013 1.000 45.25209 174 LEU A CA 1
ATOM 1266 C C . LEU A 1 175 ? -9.63763 -8.32133 29.30622 1.000 53.69657 174 LEU A C 1
ATOM 1267 O O . LEU A 1 175 ? -9.71003 -9.45908 28.82913 1.000 50.76207 174 LEU A O 1
ATOM 1272 N N . ALA A 1 176 ? -9.30917 -8.10554 30.58224 1.000 45.65742 175 ALA A N 1
ATOM 1273 C CA . ALA A 1 176 ? -9.05718 -9.23221 31.47540 1.000 53.63929 175 ALA A CA 1
ATOM 1274 C C . ALA A 1 176 ? -10.30439 -10.09159 31.64390 1.000 46.95796 175 ALA A C 1
ATOM 1275 O O . ALA A 1 176 ? -10.22541 -11.32513 31.61417 1.000 50.24699 175 ALA A O 1
ATOM 1277 N N . ALA A 1 177 ? -11.46701 -9.45446 31.81314 1.000 48.64624 176 ALA A N 1
ATOM 1278 C CA . ALA A 1 177 ? -12.71253 -10.19927 31.96670 1.000 46.20031 176 ALA A CA 1
ATOM 1279 C C . ALA A 1 177 ? -13.03343 -11.00722 30.71558 1.000 43.34676 176 ALA A C 1
ATOM 1280 O O . ALA A 1 177 ? -13.48020 -12.15638 30.80877 1.000 47.03481 176 ALA A O 1
ATOM 1282 N N . LYS A 1 178 ? -12.81481 -10.41942 29.53486 1.000 46.30435 177 LYS A N 1
ATOM 1283 C CA . LYS A 1 178 ? -13.04661 -11.11711 28.27480 1.000 38.11844 177 LYS A CA 1
ATOM 1284 C C . LYS A 1 178 ? -12.04682 -12.24262 28.03356 1.000 45.46441 177 LYS A C 1
ATOM 1285 O O . LYS A 1 178 ? -12.35287 -13.17558 27.28660 1.000 40.45539 177 LYS A O 1
ATOM 1291 N N . ASN A 1 179 ? -10.86399 -12.17958 28.63905 1.000 38.02644 178 ASN A N 1
ATOM 1292 C CA . ASN A 1 179 ? -9.81241 -13.17576 28.43928 1.000 41.64401 178 ASN A CA 1
ATOM 1293 C C . ASN A 1 179 ? -9.36895 -13.67156 29.80897 1.000 45.25587 178 ASN A C 1
ATOM 1294 O O . ASN A 1 179 ? -8.30128 -13.29295 30.30585 1.000 35.67601 178 ASN A O 1
ATOM 1299 N N . PRO A 1 180 ? -10.16582 -14.53467 30.44409 1.000 48.58585 179 PRO A N 1
ATOM 1300 C CA . PRO A 1 180 ? -9.90437 -14.88914 31.85178 1.000 44.49575 179 PRO A CA 1
ATOM 1301 C C . PRO A 1 180 ? -8.59721 -15.63104 32.08572 1.000 42.85861 179 PRO A C 1
ATOM 1302 O O . PRO A 1 180 ? -8.09880 -15.62028 33.21689 1.000 55.96927 179 PRO A O 1
ATOM 1306 N N . LYS A 1 181 ? -8.02810 -16.28750 31.07275 1.000 45.22252 180 LYS A N 1
ATOM 1307 C CA . LYS A 1 181 ? -6.72643 -16.91527 31.26541 1.000 39.46385 180 LYS A CA 1
ATOM 1308 C C . LYS A 1 181 ? -5.61548 -15.88892 31.43500 1.000 43.87654 180 LYS A C 1
ATOM 1309 O O . LYS A 1 181 ? -4.53648 -16.23460 31.92519 1.000 41.16605 180 LYS A O 1
ATOM 1315 N N . VAL A 1 182 ? -5.85425 -14.63716 31.04571 1.000 45.20468 181 VAL A N 1
ATOM 1316 C CA . VAL A 1 182 ? -4.85479 -13.59386 31.21977 1.000 34.94132 181 VAL A CA 1
ATOM 1317 C C . VAL A 1 182 ? -4.73191 -13.26822 32.70145 1.000 32.61031 181 VAL A C 1
ATOM 1318 O O . VAL A 1 182 ? -5.73660 -13.13061 33.41101 1.000 33.46755 181 VAL A O 1
ATOM 1322 N N . GLY A 1 183 ? -3.50053 -13.16611 33.18261 1.000 27.09645 182 GLY A N 1
ATOM 1323 C CA . GLY A 1 183 ? -3.28888 -12.74181 34.55000 1.000 34.95566 182 GLY A CA 1
ATOM 1324 C C . GLY A 1 183 ? -3.23846 -11.23227 34.65666 1.000 32.57524 182 GLY A C 1
ATOM 1325 O O . GLY A 1 183 ? -2.43874 -10.58859 33.97145 1.000 29.30510 182 GLY A O 1
ATOM 1326 N N . LEU A 1 184 ? -4.09086 -10.65700 35.50167 1.000 33.83021 183 LEU A N 1
ATOM 1327 C CA . LEU A 1 184 ? -4.13082 -9.21791 35.73482 1.000 41.43071 183 LEU A CA 1
ATOM 1328 C C . LEU A 1 184 ? -3.65868 -8.91606 37.15113 1.000 33.23618 183 LEU A C 1
ATOM 1329 O O . LEU A 1 184 ? -4.27452 -9.36742 38.12338 1.000 34.85771 183 LEU A O 1
ATOM 1334 N N . TYR A 1 185 ? -2.59367 -8.12726 37.26770 1.000 32.91217 184 TYR A N 1
ATOM 1335 C CA . TYR A 1 185 ? -2.06395 -7.71329 38.56065 1.000 39.32711 184 TYR A CA 1
ATOM 1336 C C . TYR A 1 185 ? -2.13538 -6.19521 38.67638 1.000 42.36817 184 TYR A C 1
ATOM 1337 O O . TYR A 1 185 ? -1.66895 -5.47554 37.78431 1.000 36.80762 184 TYR A O 1
ATOM 1346 N N . LEU A 1 186 ? -2.69835 -5.71511 39.78431 1.000 35.47017 185 LEU A N 1
ATOM 1347 C CA . LEU A 1 186 ? -2.97231 -4.29657 39.99441 1.000 34.64672 185 LEU A CA 1
ATOM 1348 C C . LEU A 1 186 ? -2.01055 -3.74519 41.04415 1.000 34.32098 185 LEU A C 1
ATOM 1349 O O . LEU A 1 186 ? -2.19590 -3.96029 42.24597 1.000 36.21832 185 LEU A O 1
ATOM 1354 N N . ARG A 1 187 ? -0.99184 -3.02081 40.58935 1.000 27.69887 186 ARG A N 1
ATOM 1355 C CA . ARG A 1 187 ? -0.03651 -2.41014 41.50127 1.000 37.30838 186 ARG A CA 1
ATOM 1356 C C . ARG A 1 187 ? -0.64678 -1.12982 42.05974 1.000 39.02281 186 ARG A C 1
ATOM 1357 O O . ARG A 1 187 ? -1.01216 -0.22676 41.29924 1.000 40.41716 186 ARG A O 1
ATOM 1365 N N . VAL A 1 188 ? -0.77340 -1.06138 43.38316 1.000 39.99090 187 VAL A N 1
ATOM 1366 C CA . VAL A 1 188 ? -1.49200 0.01256 44.05570 1.000 50.52169 187 VAL A CA 1
ATOM 1367 C C . VAL A 1 188 ? -0.60787 0.60436 45.14299 1.000 44.12559 187 VAL A C 1
ATOM 1368 O O . VAL A 1 188 ? 0.12922 -0.12073 45.81874 1.000 48.25952 187 VAL A O 1
ATOM 1372 N N . SER A 1 189 ? -0.64089 1.92214 45.27071 1.000 48.44997 188 SER A N 1
ATOM 1373 C CA . SER A 1 189 ? -0.14131 2.61262 46.45696 1.000 43.63850 188 SER A CA 1
ATOM 1374 C C . SER A 1 189 ? -1.15664 3.58027 47.04219 1.000 45.23862 188 SER A C 1
ATOM 1375 O O . SER A 1 189 ? -1.31361 3.63042 48.26182 1.000 47.73569 188 SER A O 1
ATOM 1378 N N . ARG A 1 190 ? -1.86587 4.33433 46.20490 1.000 51.16339 189 ARG A N 1
ATOM 1379 C CA . ARG A 1 190 ? -2.79155 5.34382 46.70108 1.000 54.79141 189 ARG A CA 1
ATOM 1380 C C . ARG A 1 190 ? -4.07097 4.67942 47.18985 1.000 53.89308 189 ARG A C 1
ATOM 1381 O O . ARG A 1 190 ? -4.67313 3.86664 46.47765 1.000 51.73624 189 ARG A O 1
ATOM 1389 N N . VAL A 1 191 ? -4.48748 5.04293 48.40275 1.000 39.20035 190 VAL A N 1
ATOM 1390 C CA . VAL A 1 191 ? -5.63620 4.39961 49.03076 1.000 43.51320 190 VAL A CA 1
ATOM 1391 C C . VAL A 1 191 ? -6.91040 4.69808 48.24966 1.000 53.95012 190 VAL A C 1
ATOM 1392 O O . VAL A 1 191 ? -7.70541 3.79474 47.95765 1.000 44.35796 190 VAL A O 1
ATOM 1396 N N . ASP A 1 192 ? -7.11577 5.96798 47.88462 1.000 41.15914 191 ASP A N 1
ATOM 1397 C CA . ASP A 1 192 ? -8.33521 6.34366 47.17553 1.000 38.12201 191 ASP A CA 1
ATOM 1398 C C . ASP A 1 192 ? -8.41354 5.67026 45.80964 1.000 36.58562 191 ASP A C 1
ATOM 1399 O O . ASP A 1 192 ? -9.49369 5.25247 45.37557 1.000 34.12626 191 ASP A O 1
ATOM 1404 N N . LEU A 1 193 ? -7.28165 5.56899 45.11165 1.000 30.21116 192 LEU A N 1
ATOM 1405 C CA . LEU A 1 193 ? -7.27149 4.93093 43.80194 1.000 36.39664 192 LEU A CA 1
ATOM 1406 C C . LEU A 1 193 ? -7.36604 3.41043 43.90374 1.000 53.00862 192 LEU A C 1
ATOM 1407 O O . LEU A 1 193 ? -7.92333 2.76977 43.00537 1.000 44.79035 192 LEU A O 1
ATOM 1412 N N . ALA A 1 194 ? -6.82472 2.81609 44.97277 1.000 40.57838 193 ALA A N 1
ATOM 1413 C CA . ALA A 1 194 ? -6.97249 1.37680 45.17021 1.000 40.60073 193 ALA A CA 1
ATOM 1414 C C . ALA A 1 194 ? -8.42804 1.00084 45.41752 1.000 44.40542 193 ALA A C 1
ATOM 1415 O O . ALA A 1 194 ? -8.92434 0.01038 44.86663 1.000 38.28516 193 ALA A O 1
ATOM 1417 N N . ALA A 1 195 ? -9.12543 1.77372 46.25229 1.000 38.70646 194 ALA A N 1
ATOM 1418 C CA . ALA A 1 195 ? -10.55177 1.54821 46.44015 1.000 39.12557 194 ALA A CA 1
ATOM 1419 C C . ALA A 1 195 ? -11.32465 1.83149 45.16172 1.000 48.99057 194 ALA A C 1
ATOM 1420 O O . ALA A 1 195 ? -12.39649 1.25405 44.94205 1.000 45.89199 194 ALA A O 1
ATOM 1422 N N . ARG A 1 196 ? -10.79722 2.71610 44.31285 1.000 40.87349 195 ARG A N 1
ATOM 1423 C CA . ARG A 1 196 ? -11.46618 3.03015 43.05651 1.000 48.07594 195 ARG A CA 1
ATOM 1424 C C . ARG A 1 196 ? -11.49785 1.82658 42.12289 1.000 41.33102 195 ARG A C 1
ATOM 1425 O O . ARG A 1 196 ? -12.52427 1.56320 41.48558 1.000 41.71765 195 ARG A O 1
ATOM 1433 N N . VAL A 1 197 ? -10.38814 1.08635 42.02014 1.000 42.65915 196 VAL A N 1
ATOM 1434 C CA . VAL A 1 197 ? -10.36601 -0.07159 41.12580 1.000 43.55667 196 VAL A CA 1
ATOM 1435 C C . VAL A 1 197 ? -11.40242 -1.09235 41.55985 1.000 45.57642 196 VAL A C 1
ATOM 1436 O O . VAL A 1 197 ? -12.10187 -1.67800 40.72599 1.000 52.05493 196 VAL A O 1
ATOM 1440 N N . ARG A 1 198 ? -11.51005 -1.32723 42.87041 1.000 46.29481 197 ARG A N 1
ATOM 1441 C CA . ARG A 1 198 ? -12.48542 -2.28318 43.38342 1.000 57.12708 197 ARG A CA 1
ATOM 1442 C C . ARG A 1 198 ? -13.88473 -1.94959 42.88730 1.000 50.73481 197 ARG A C 1
ATOM 1443 O O . ARG A 1 198 ? -14.62011 -2.82795 42.42282 1.000 54.63306 197 ARG A O 1
ATOM 1451 N N . ALA A 1 199 ? -14.26269 -0.67223 42.96918 1.000 46.76284 198 ALA A N 1
ATOM 1452 C CA . ALA A 1 199 ? -15.58474 -0.25788 42.51446 1.000 52.04260 198 ALA A CA 1
ATOM 1453 C C . ALA A 1 199 ? -15.73408 -0.43750 41.00872 1.000 47.35333 198 ALA A C 1
ATOM 1454 O O . ALA A 1 199 ? -16.79338 -0.86098 40.53261 1.000 54.94912 198 ALA A O 1
ATOM 1456 N N . VAL A 1 200 ? -14.68902 -0.11415 40.24335 1.000 42.65262 199 VAL A N 1
ATOM 1457 C CA . VAL A 1 200 ? -14.75487 -0.26403 38.79160 1.000 42.75070 199 VAL A CA 1
ATOM 1458 C C . VAL A 1 200 ? -14.74774 -1.73866 38.40330 1.000 50.71339 199 VAL A C 1
ATOM 1459 O O . VAL A 1 200 ? -15.52316 -2.17263 37.54309 1.000 46.83558 199 VAL A O 1
ATOM 1463 N N . ALA A 1 201 ? -13.88614 -2.53271 39.04318 1.000 44.25383 200 ALA A N 1
ATOM 1464 C CA . ALA A 1 201 ? -13.76868 -3.94409 38.69570 1.000 52.59907 200 ALA A CA 1
ATOM 1465 C C . ALA A 1 201 ? -15.07043 -4.69413 38.95135 1.000 65.79638 200 ALA A C 1
ATOM 1466 O O . ALA A 1 201 ? -15.46252 -5.55518 38.15536 1.000 57.34854 200 ALA A O 1
ATOM 1468 N N . ALA A 1 202 ? -15.75712 -4.38365 40.05492 1.000 60.22104 201 ALA A N 1
ATOM 1469 C CA . ALA A 1 202 ? -17.01380 -5.06312 40.35370 1.000 56.84649 201 ALA A CA 1
ATOM 1470 C C . ALA A 1 202 ? -18.09857 -4.75479 39.32977 1.000 67.22698 201 ALA A C 1
ATOM 1471 O O . ALA A 1 202 ? -19.05515 -5.52723 39.20921 1.000 69.71173 201 ALA A O 1
ATOM 1473 N N . GLU A 1 203 ? -17.97746 -3.64836 38.59624 1.000 62.74724 202 GLU A N 1
ATOM 1474 C CA . GLU A 1 203 ? -18.93074 -3.33230 37.54057 1.000 61.84243 202 GLU A CA 1
ATOM 1475 C C . GLU A 1 203 ? -18.51692 -3.89482 36.18939 1.000 60.71699 202 GLU A C 1
ATOM 1476 O O . GLU A 1 203 ? -19.38230 -4.19876 35.36040 1.000 58.64221 202 GLU A O 1
ATOM 1482 N N . VAL A 1 204 ? -17.21627 -4.04581 35.95200 1.000 57.13817 203 VAL A N 1
ATOM 1483 C CA . VAL A 1 204 ? -16.71296 -4.41772 34.64231 1.000 64.85022 203 VAL A CA 1
ATOM 1484 C C . VAL A 1 204 ? -16.21289 -5.85977 34.59291 1.000 62.54831 203 VAL A C 1
ATOM 1485 O O . VAL A 1 204 ? -16.29736 -6.49447 33.53434 1.000 78.71658 203 VAL A O 1
ATOM 1489 N N . ALA A 1 205 ? -15.75008 -6.40709 35.71007 1.000 76.69933 204 ALA A N 1
ATOM 1490 C CA . ALA A 1 205 ? -15.01401 -7.66809 35.75257 1.000 76.04526 204 ALA A CA 1
ATOM 1491 C C . ALA A 1 205 ? -15.33316 -8.35833 37.07691 1.000 77.08973 204 ALA A C 1
ATOM 1492 O O . ALA A 1 205 ? -16.37461 -8.09758 37.68829 1.000 83.02439 204 ALA A O 1
ATOM 1494 N N . ASP A 1 206 ? -14.47434 -9.29148 37.48206 1.000 82.90822 205 ASP A N 1
ATOM 1495 C CA . ASP A 1 206 ? -14.54049 -9.89620 38.81332 1.000 91.36828 205 ASP A CA 1
ATOM 1496 C C . ASP A 1 206 ? -15.82716 -10.69513 38.99901 1.000 86.49669 205 ASP A C 1
ATOM 1497 O O . ASP A 1 206 ? -15.78552 -11.90523 39.21605 1.000 84.21341 205 ASP A O 1
ATOM 1502 N N . ARG A 1 209 ? -10.75267 -13.48221 39.91786 1.000 86.61511 208 ARG A N 1
ATOM 1503 C CA . ARG A 1 209 ? -10.26508 -12.87138 41.14919 1.000 70.13705 208 ARG A CA 1
ATOM 1504 C C . ARG A 1 209 ? -9.35846 -11.68669 40.84519 1.000 65.46785 208 ARG A C 1
ATOM 1505 O O . ARG A 1 209 ? -8.80674 -11.58168 39.74918 1.000 78.28680 208 ARG A O 1
ATOM 1507 N N . LEU A 1 210 ? -9.20577 -10.79855 41.82157 1.000 52.24741 209 LEU A N 1
ATOM 1508 C CA . LEU A 1 210 ? -8.36666 -9.61531 41.69081 1.000 63.55302 209 LEU A CA 1
ATOM 1509 C C . LEU A 1 210 ? -7.08028 -9.81787 42.47881 1.000 51.51799 209 LEU A C 1
ATOM 1510 O O . LEU A 1 210 ? -7.12423 -10.14227 43.67084 1.000 53.04257 209 LEU A O 1
ATOM 1515 N N . ALA A 1 211 ? -5.94238 -9.62067 41.81592 1.000 42.75713 210 ALA A N 1
ATOM 1516 C CA . ALA A 1 211 ? -4.63209 -9.67958 42.45286 1.000 42.63377 210 ALA A CA 1
ATOM 1517 C C . ALA A 1 211 ? -4.07274 -8.26650 42.56893 1.000 42.50147 210 ALA A C 1
ATOM 1518 O O . ALA A 1 211 ? -3.90016 -7.57801 41.55767 1.000 46.08964 210 ALA A O 1
ATOM 1520 N N . PHE A 1 212 ? -3.78371 -7.84371 43.79601 1.000 43.68506 211 PHE A N 1
ATOM 1521 C CA . PHE A 1 212 ? -3.24500 -6.51815 44.07609 1.000 45.68955 211 PHE A CA 1
ATOM 1522 C C . PHE A 1 212 ? -1.79266 -6.64118 44.51232 1.000 42.64155 211 PHE A C 1
ATOM 1523 O O . PHE A 1 212 ? -1.47085 -7.45342 45.38452 1.000 41.74193 211 PHE A O 1
ATOM 1531 N N . VAL A 1 213 ? -0.92018 -5.84193 43.90721 1.000 43.83803 212 VAL A N 1
ATOM 1532 C CA . VAL A 1 213 ? 0.49991 -5.85223 44.23358 1.000 47.81416 212 VAL A CA 1
ATOM 1533 C C . VAL A 1 213 ? 0.79516 -4.62916 45.09004 1.000 51.55820 212 VAL A C 1
ATOM 1534 O O . VAL A 1 213 ? 0.50751 -3.49455 44.68995 1.000 47.67666 212 VAL A O 1
ATOM 1538 N N . LEU A 1 214 ? 1.37214 -4.86984 46.26382 1.000 50.13001 213 LEU A N 1
ATOM 1539 C CA . LEU A 1 214 ? 1.62204 -3.86804 47.28659 1.000 55.34586 213 LEU A CA 1
ATOM 1540 C C . LEU A 1 214 ? 3.10321 -3.87024 47.62898 1.000 59.88958 213 LEU A C 1
ATOM 1541 O O . LEU A 1 214 ? 3.76980 -4.90774 47.56058 1.000 59.09339 213 LEU A O 1
ATOM 1546 N N . ASP A 1 215 ? 3.62012 -2.71285 48.00900 1.000 65.95603 214 ASP A N 1
ATOM 1547 C CA . ASP A 1 215 ? 4.94528 -2.68028 48.60198 1.000 67.92989 214 ASP A CA 1
ATOM 1548 C C . ASP A 1 215 ? 4.81331 -2.84690 50.10680 1.000 65.54930 214 ASP A C 1
ATOM 1549 O O . ASP A 1 215 ? 3.80995 -2.45018 50.70460 1.000 81.26896 214 ASP A O 1
ATOM 1554 N N . ALA A 1 216 ? 5.83513 -3.43883 50.71615 1.000 68.24918 215 ALA A N 1
ATOM 1555 C CA . ALA A 1 216 ? 5.88832 -3.64243 52.15953 1.000 79.03811 215 ALA A CA 1
ATOM 1556 C C . ALA A 1 216 ? 6.98567 -2.79218 52.79104 1.000 71.83275 215 ALA A C 1
ATOM 1557 O O . ALA A 1 216 ? 7.67349 -3.22611 53.71653 1.000 75.46760 215 ALA A O 1
ATOM 1559 N N . LYS A 1 217 ? 7.16013 -1.56657 52.28448 1.000 77.80462 216 LYS A N 1
ATOM 1560 C CA . LYS A 1 217 ? 8.20058 -0.68543 52.80540 1.000 81.02144 216 LYS A CA 1
ATOM 1561 C C . LYS A 1 217 ? 7.85593 -0.19244 54.20438 1.000 87.91312 216 LYS A C 1
ATOM 1562 O O . LYS A 1 217 ? 8.71732 -0.17322 55.09151 1.000 104.99746 216 LYS A O 1
ATOM 1564 N N . ASN A 1 218 ? 6.60590 0.20491 54.42581 1.000 82.15470 217 ASN A N 1
ATOM 1565 C CA . ASN A 1 218 ? 6.12926 0.56284 55.75371 1.000 79.97550 217 ASN A CA 1
ATOM 1566 C C . ASN A 1 218 ? 4.92256 -0.29973 56.08449 1.000 63.47477 217 ASN A C 1
ATOM 1567 O O . ASN A 1 218 ? 3.98221 -0.38616 55.28744 1.000 62.28701 217 ASN A O 1
ATOM 1572 N N . ALA A 1 219 ? 4.94163 -0.91327 57.26936 1.000 67.70088 218 ALA A N 1
ATOM 1573 C CA . ALA A 1 219 ? 3.86201 -1.81613 57.65590 1.000 61.09025 218 ALA A CA 1
ATOM 1574 C C . ALA A 1 219 ? 2.53778 -1.07830 57.80634 1.000 57.02912 218 ALA A C 1
ATOM 1575 O O . ALA A 1 219 ? 1.49042 -1.58464 57.39332 1.000 62.51326 218 ALA A O 1
ATOM 1577 N N . ALA A 1 220 ? 2.56482 0.12258 58.38523 1.000 62.33883 219 ALA A N 1
ATOM 1578 C CA . ALA A 1 220 ? 1.32502 0.82387 58.71083 1.000 69.93131 219 ALA A CA 1
ATOM 1579 C C . ALA A 1 220 ? 0.54585 1.20671 57.45520 1.000 62.91574 219 ALA A C 1
ATOM 1580 O O . ALA A 1 220 ? -0.66345 0.96549 57.36953 1.000 62.81333 219 ALA A O 1
ATOM 1582 N N . GLU A 1 221 ? 1.22016 1.79493 56.46322 1.000 65.16186 220 GLU A N 1
ATOM 1583 C CA . GLU A 1 221 ? 0.53230 2.13643 55.22243 1.000 63.22596 220 GLU A CA 1
ATOM 1584 C C . GLU A 1 221 ? 0.05989 0.88402 54.49407 1.000 54.75146 220 GLU A C 1
ATOM 1585 O O . GLU A 1 221 ? -0.96970 0.91720 53.81151 1.000 51.12502 220 GLU A O 1
ATOM 1591 N N . ALA A 1 222 ? 0.78171 -0.23103 54.63826 1.000 56.69258 221 ALA A N 1
ATOM 1592 C CA . ALA A 1 222 ? 0.33826 -1.46919 54.00641 1.000 47.32196 221 ALA A CA 1
ATOM 1593 C C . ALA A 1 222 ? -0.98085 -1.94406 54.59907 1.000 47.72684 221 ALA A C 1
ATOM 1594 O O . ALA A 1 222 ? -1.87468 -2.38191 53.86666 1.000 43.77638 221 ALA A O 1
ATOM 1596 N N . LYS A 1 223 ? -1.13144 -1.84146 55.92238 1.000 52.26163 222 LYS A N 1
ATOM 1597 C CA . LYS A 1 223 ? -2.37144 -2.27412 56.56079 1.000 58.11495 222 LYS A CA 1
ATOM 1598 C C . LYS A 1 223 ? -3.55755 -1.45939 56.06273 1.000 65.00829 222 LYS A C 1
ATOM 1599 O O . LYS A 1 223 ? -4.58344 -2.02110 55.66028 1.000 52.65526 222 LYS A O 1
ATOM 1605 N N . ALA A 1 224 ? -3.42960 -0.12679 56.07958 1.000 55.41832 223 ALA A N 1
ATOM 1606 C CA . ALA A 1 224 ? -4.50948 0.73189 55.60541 1.000 53.18486 223 ALA A CA 1
ATOM 1607 C C . ALA A 1 224 ? -4.78206 0.50237 54.12549 1.000 61.61814 223 ALA A C 1
ATOM 1608 O O . ALA A 1 224 ? -5.93554 0.55178 53.68336 1.000 69.33783 223 ALA A O 1
ATOM 1610 N N . LEU A 1 225 ? -3.72968 0.26377 53.34114 1.000 45.21711 224 LEU A N 1
ATOM 1611 C CA . LEU A 1 225 ? -3.91923 -0.09197 51.94088 1.000 48.55663 224 LEU A CA 1
ATOM 1612 C C . LEU A 1 225 ? -4.67663 -1.41200 51.80392 1.000 50.02280 224 LEU A C 1
ATOM 1613 O O . LEU A 1 225 ? -5.57993 -1.53322 50.96828 1.000 64.93743 224 LEU A O 1
ATOM 1618 N N . ILE A 1 226 ? -4.33214 -2.40874 52.62592 1.000 55.07408 225 ILE A N 1
ATOM 1619 C CA . ILE A 1 226 ? -5.04854 -3.68452 52.60383 1.000 54.27004 225 ILE A CA 1
ATOM 1620 C C . ILE A 1 226 ? -6.51267 -3.48057 52.98201 1.000 58.99441 225 ILE A C 1
ATOM 1621 O O . ILE A 1 226 ? -7.41569 -4.07463 52.37915 1.000 50.91278 225 ILE A O 1
ATOM 1626 N N . ASP A 1 227 ? -6.77213 -2.63153 53.98128 1.000 64.58993 226 ASP A N 1
ATOM 1627 C CA . ASP A 1 227 ? -8.14644 -2.38234 54.41016 1.000 67.04138 226 ASP A CA 1
ATOM 1628 C C . ASP A 1 227 ? -8.96291 -1.66428 53.33919 1.000 66.47914 226 ASP A C 1
ATOM 1629 O O . ASP A 1 227 ? -10.18233 -1.85573 53.26179 1.000 67.36354 226 ASP A O 1
ATOM 1634 N N . ALA A 1 228 ? -8.32400 -0.82558 52.52058 1.000 62.90461 227 ALA A N 1
ATOM 1635 C CA . ALA A 1 228 ? -9.04637 -0.18077 51.42768 1.000 66.14293 227 ALA A CA 1
ATOM 1636 C C . ALA A 1 228 ? -9.56804 -1.21059 50.43476 1.000 69.98989 227 ALA A C 1
ATOM 1637 O O . ALA A 1 228 ? -10.69380 -1.09262 49.93540 1.000 70.01262 227 ALA A O 1
ATOM 1639 N N . LEU A 1 229 ? -8.75891 -2.22387 50.12972 1.000 59.05042 228 LEU A N 1
ATOM 1640 C CA . LEU A 1 229 ? -9.19132 -3.31187 49.26552 1.000 59.03300 228 LEU A CA 1
ATOM 1641 C C . LEU A 1 229 ? -10.11798 -4.29068 49.97461 1.000 65.89362 228 LEU A C 1
ATOM 1642 O O . LEU A 1 229 ? -10.68485 -5.16728 49.31191 1.000 77.17313 228 LEU A O 1
ATOM 1647 N N . LEU A 1 230 ? -10.27829 -4.15609 51.29156 1.000 71.22624 229 LEU A N 1
ATOM 1648 C CA . LEU A 1 230 ? -11.11378 -5.03688 52.11067 1.000 64.38790 229 LEU A CA 1
ATOM 1649 C C . LEU A 1 230 ? -10.62906 -6.47891 52.04687 1.000 75.68325 229 LEU A C 1
ATOM 1650 O O . LEU A 1 230 ? -9.94282 -6.94948 52.95635 1.000 74.03749 229 LEU A O 1
ATOM 1655 N N . ILE B 1 2 ? -30.31751 -11.46671 -0.94527 1.000 78.11894 1 ILE B N 1
ATOM 1656 C CA . ILE B 1 2 ? -29.47200 -12.53637 -1.45559 1.000 67.92533 1 ILE B CA 1
ATOM 1657 C C . ILE B 1 2 ? -28.54526 -12.00955 -2.54480 1.000 70.58381 1 ILE B C 1
ATOM 1658 O O . ILE B 1 2 ? -29.00064 -11.42364 -3.52943 1.000 75.32618 1 ILE B O 1
ATOM 1663 N N . GLU B 1 3 ? -27.24195 -12.21753 -2.36419 1.000 61.05945 2 GLU B N 1
ATOM 1664 C CA . GLU B 1 3 ? -26.24799 -11.82627 -3.35188 1.000 53.73287 2 GLU B CA 1
ATOM 1665 C C . GLU B 1 3 ? -25.29758 -12.98540 -3.61290 1.000 53.88356 2 GLU B C 1
ATOM 1666 O O . GLU B 1 3 ? -25.12988 -13.88101 -2.78056 1.000 58.18054 2 GLU B O 1
ATOM 1672 N N . ILE B 1 4 ? -24.66866 -12.95418 -4.78527 1.000 42.77883 3 ILE B N 1
ATOM 1673 C CA . ILE B 1 4 ? -23.82146 -14.04052 -5.25888 1.000 45.11354 3 ILE B CA 1
ATOM 1674 C C . ILE B 1 4 ? -22.42067 -13.50231 -5.50404 1.000 41.24651 3 ILE B C 1
ATOM 1675 O O . ILE B 1 4 ? -22.25343 -12.45900 -6.14538 1.000 48.93320 3 ILE B O 1
ATOM 1680 N N . VAL B 1 5 ? -21.42065 -14.22294 -5.00732 1.000 39.67161 4 VAL B N 1
ATOM 1681 C CA . VAL B 1 5 ? -20.01564 -13.90352 -5.22098 1.000 42.77476 4 VAL B CA 1
ATOM 1682 C C . VAL B 1 5 ? -19.41937 -14.94976 -6.15299 1.000 44.81166 4 VAL B C 1
ATOM 1683 O O . VAL B 1 5 ? -19.51940 -16.15559 -5.89131 1.000 50.67688 4 VAL B O 1
ATOM 1687 N N . LEU B 1 6 ? -18.80036 -14.49329 -7.23744 1.000 43.89283 5 LEU B N 1
ATOM 1688 C CA . LEU B 1 6 ? -18.06598 -15.36830 -8.14043 1.000 44.22857 5 LEU B CA 1
ATOM 1689 C C . LEU B 1 6 ? -16.59860 -15.32384 -7.73673 1.000 46.74245 5 LEU B C 1
ATOM 1690 O O . LEU B 1 6 ? -15.94621 -14.28125 -7.85396 1.000 44.98792 5 LEU B O 1
ATOM 1695 N N . ALA B 1 7 ? -16.09241 -16.44877 -7.23925 1.000 44.66843 6 ALA B N 1
ATOM 1696 C CA . ALA B 1 7 ? -14.68557 -16.59041 -6.88461 1.000 52.76053 6 ALA B CA 1
ATOM 1697 C C . ALA B 1 7 ? -13.95785 -17.17904 -8.08340 1.000 53.82681 6 ALA B C 1
ATOM 1698 O O . ALA B 1 7 ? -14.17021 -18.34430 -8.43558 1.000 62.15735 6 ALA B O 1
ATOM 1700 N N . VAL B 1 8 ? -13.10276 -16.37383 -8.71334 1.000 50.74148 7 VAL B N 1
ATOM 1701 C CA . VAL B 1 8 ? -12.44726 -16.74735 -9.95986 1.000 61.75444 7 VAL B CA 1
ATOM 1702 C C . VAL B 1 8 ? -10.97203 -16.38382 -9.88003 1.000 69.08423 7 VAL B C 1
ATOM 1703 O O . VAL B 1 8 ? -10.54871 -15.56563 -9.06009 1.000 69.05548 7 VAL B O 1
ATOM 1707 N N . SER B 1 9 ? -10.19014 -17.00909 -10.75038 1.000 68.59400 8 SER B N 1
ATOM 1708 C CA . SER B 1 9 ? -8.78428 -16.68252 -10.92230 1.000 82.40821 8 SER B CA 1
ATOM 1709 C C . SER B 1 9 ? -8.64046 -15.68380 -12.06146 1.000 85.23809 8 SER B C 1
ATOM 1710 O O . SER B 1 9 ? -9.55252 -15.50020 -12.86935 1.000 79.20268 8 SER B O 1
ATOM 1713 N N . SER B 1 10 ? -7.47934 -15.02935 -12.11778 1.000 86.11339 9 SER B N 1
ATOM 1714 C CA . SER B 1 10 ? -7.21265 -14.10620 -13.21382 1.000 84.10056 9 SER B CA 1
ATOM 1715 C C . SER B 1 10 ? -7.02480 -14.82238 -14.54487 1.000 90.68448 9 SER B C 1
ATOM 1716 O O . SER B 1 10 ? -6.92026 -14.15376 -15.57903 1.000 92.61891 9 SER B O 1
ATOM 1719 N N . SER B 1 11 ? -6.97103 -16.15402 -14.54134 1.000 92.25835 10 SER B N 1
ATOM 1720 C CA . SER B 1 11 ? -6.91195 -16.95157 -15.75756 1.000 95.25112 10 SER B CA 1
ATOM 1721 C C . SER B 1 11 ? -8.27310 -17.51070 -16.15891 1.000 95.79537 10 SER B C 1
ATOM 1722 O O . SER B 1 11 ? -8.34582 -18.33261 -17.07737 1.000 91.27037 10 SER B O 1
ATOM 1725 N N . VAL B 1 12 ? -9.35133 -17.08654 -15.49138 1.000 91.81324 11 VAL B N 1
ATOM 1726 C CA . VAL B 1 12 ? -10.68004 -17.59566 -15.82140 1.000 84.34965 11 VAL B CA 1
ATOM 1727 C C . VAL B 1 12 ? -11.08997 -17.13127 -17.21710 1.000 89.94527 11 VAL B C 1
ATOM 1728 O O . VAL B 1 12 ? -10.57363 -16.14648 -17.76026 1.000 97.23746 11 VAL B O 1
ATOM 1732 N N . ASP B 1 13 ? -12.02830 -17.86950 -17.80995 1.000 97.68704 12 ASP B N 1
ATOM 1733 C CA . ASP B 1 13 ? -12.54870 -17.52865 -19.12938 1.000 89.53071 12 ASP B CA 1
ATOM 1734 C C . ASP B 1 13 ? -13.25439 -16.17979 -19.07853 1.000 92.59375 12 ASP B C 1
ATOM 1735 O O . ASP B 1 13 ? -14.20908 -16.00005 -18.31688 1.000 85.60234 12 ASP B O 1
ATOM 1740 N N . ARG B 1 14 ? -12.78063 -15.22918 -19.88985 1.000 98.07337 13 ARG B N 1
ATOM 1741 C CA . ARG B 1 14 ? -13.34167 -13.88034 -19.85681 1.000 97.25142 13 ARG B CA 1
ATOM 1742 C C . ARG B 1 14 ? -14.80321 -13.87415 -20.28212 1.000 90.63279 13 ARG B C 1
ATOM 1743 O O . ARG B 1 14 ? -15.61423 -13.13082 -19.71961 1.000 92.04861 13 ARG B O 1
ATOM 1751 N N . LYS B 1 15 ? -15.15844 -14.69038 -21.27416 1.000 87.71840 14 LYS B N 1
ATOM 1752 C CA . LYS B 1 15 ? -16.54843 -14.75282 -21.70966 1.000 88.13204 14 LYS B CA 1
ATOM 1753 C C . LYS B 1 15 ? -17.43515 -15.36431 -20.63177 1.000 85.26318 14 LYS B C 1
ATOM 1754 O O . LYS B 1 15 ? -18.47263 -14.79551 -20.27457 1.000 83.56163 14 LYS B O 1
ATOM 1756 N N . ASP B 1 16 ? -17.01329 -16.50197 -20.06915 1.000 82.48412 15 ASP B N 1
ATOM 1757 C CA . ASP B 1 16 ? -17.88276 -17.28156 -19.18966 1.000 79.61988 15 ASP B CA 1
ATOM 1758 C C . ASP B 1 16 ? -18.31176 -16.48619 -17.96183 1.000 80.72109 15 ASP B C 1
ATOM 1759 O O . ASP B 1 16 ? -19.47551 -16.55192 -17.54656 1.000 74.36594 15 ASP B O 1
ATOM 1761 N N . VAL B 1 17 ? -17.38796 -15.73527 -17.36070 1.000 76.01946 16 VAL B N 1
ATOM 1762 C CA . VAL B 1 17 ? -17.74516 -14.92594 -16.19920 1.000 72.04634 16 VAL B CA 1
ATOM 1763 C C . VAL B 1 17 ? -18.76219 -13.85722 -16.59056 1.000 67.45187 16 VAL B C 1
ATOM 1764 O O . VAL B 1 17 ? -19.67246 -13.53332 -15.81813 1.000 62.65972 16 VAL B O 1
ATOM 1768 N N . VAL B 1 18 ? -18.64314 -13.31423 -17.80613 1.000 69.86180 17 VAL B N 1
ATOM 1769 C CA . VAL B 1 18 ? -19.59316 -12.30225 -18.26609 1.000 71.46108 17 VAL B CA 1
ATOM 1770 C C . VAL B 1 18 ? -20.99911 -12.88843 -18.35932 1.000 73.87888 17 VAL B C 1
ATOM 1771 O O . VAL B 1 18 ? -21.96945 -12.28879 -17.88174 1.000 70.25914 17 VAL B O 1
ATOM 1775 N N . ASP B 1 19 ? -21.12800 -14.08123 -18.95190 1.000 74.24122 18 ASP B N 1
ATOM 1776 C CA . ASP B 1 19 ? -22.44788 -14.69742 -19.08961 1.000 75.46608 18 ASP B CA 1
ATOM 1777 C C . ASP B 1 19 ? -23.09731 -14.94205 -17.73390 1.000 70.85676 18 ASP B C 1
ATOM 1778 O O . ASP B 1 19 ? -24.30783 -14.74444 -17.57352 1.000 71.19833 18 ASP B O 1
ATOM 1783 N N . ILE B 1 20 ? -22.31524 -15.40015 -16.75422 1.000 67.18848 19 ILE B N 1
ATOM 1784 C CA . ILE B 1 20 ? -22.85694 -15.62129 -15.41731 1.000 73.70512 19 ILE B CA 1
ATOM 1785 C C . ILE B 1 20 ? -23.25581 -14.29452 -14.78398 1.000 64.82158 19 ILE B C 1
ATOM 1786 O O . ILE B 1 20 ? -24.26397 -14.20897 -14.07282 1.000 71.28210 19 ILE B O 1
ATOM 1791 N N . ILE B 1 21 ? -22.48063 -13.23828 -15.04160 1.000 67.66333 20 ILE B N 1
ATOM 1792 C CA . ILE B 1 21 ? -22.79004 -11.92562 -14.47989 1.000 66.50287 20 ILE B CA 1
ATOM 1793 C C . ILE B 1 21 ? -24.11125 -11.39680 -15.03179 1.000 65.02355 20 ILE B C 1
ATOM 1794 O O . ILE B 1 21 ? -24.96748 -10.92251 -14.27393 1.000 61.47654 20 ILE B O 1
ATOM 1799 N N . ASN B 1 22 ? -24.30359 -11.46740 -16.35723 1.000 71.72692 21 ASN B N 1
ATOM 1800 C CA . ASN B 1 22 ? -25.58149 -11.02416 -16.91503 1.000 70.53473 21 ASN B CA 1
ATOM 1801 C C . ASN B 1 22 ? -26.71981 -11.91681 -16.44346 1.000 74.31220 21 ASN B C 1
ATOM 1802 O O . ASN B 1 22 ? -27.83759 -11.43855 -16.21389 1.000 71.77895 21 ASN B O 1
ATOM 1807 N N . TYR B 1 23 ? -26.45085 -13.21554 -16.29380 1.000 69.85638 22 TYR B N 1
ATOM 1808 C CA . TYR B 1 23 ? -27.47389 -14.14594 -15.83061 1.000 69.60169 22 TYR B CA 1
ATOM 1809 C C . TYR B 1 23 ? -27.92887 -13.79268 -14.41996 1.000 66.20857 22 TYR B C 1
ATOM 1810 O O . TYR B 1 23 ? -29.13116 -13.75539 -14.13244 1.000 67.93748 22 TYR B O 1
ATOM 1819 N N . ILE B 1 24 ? -26.97560 -13.51295 -13.52795 1.000 61.96585 23 ILE B N 1
ATOM 1820 C CA . ILE B 1 24 ? -27.32569 -13.10838 -12.17046 1.000 62.94142 23 ILE B CA 1
ATOM 1821 C C . ILE B 1 24 ? -28.02895 -11.75748 -12.18012 1.000 60.82535 23 ILE B C 1
ATOM 1822 O O . ILE B 1 24 ? -29.03485 -11.56280 -11.48750 1.000 67.77804 23 ILE B O 1
ATOM 1827 N N . ASN B 1 25 ? -27.52012 -10.80624 -12.96624 1.000 62.15654 24 ASN B N 1
ATOM 1828 C CA . ASN B 1 25 ? -28.14152 -9.48538 -13.01571 1.000 64.50185 24 ASN B CA 1
ATOM 1829 C C . ASN B 1 25 ? -29.56698 -9.56346 -13.54667 1.000 69.09166 24 ASN B C 1
ATOM 1830 O O . ASN B 1 25 ? -30.44710 -8.82385 -13.09087 1.000 70.91093 24 ASN B O 1
ATOM 1835 N N . GLU B 1 26 ? -29.81742 -10.46148 -14.50558 1.000 71.86797 25 GLU B N 1
ATOM 1836 C CA . GLU B 1 26 ? -31.15339 -10.59044 -15.07784 1.000 76.62587 25 GLU B CA 1
ATOM 1837 C C . GLU B 1 26 ? -32.17476 -11.08311 -14.06153 1.000 76.63382 25 GLU B C 1
ATOM 1838 O O . GLU B 1 26 ? -33.37996 -10.93972 -14.29367 1.000 81.85295 25 GLU B O 1
ATOM 1840 N N . LYS B 1 27 ? -31.72573 -11.66097 -12.95080 1.000 72.01480 26 LYS B N 1
ATOM 1841 C CA . LYS B 1 27 ? -32.60489 -12.04046 -11.85499 1.000 72.03431 26 LYS B CA 1
ATOM 1842 C C . LYS B 1 27 ? -32.70250 -10.95916 -10.78387 1.000 75.64577 26 LYS B C 1
ATOM 1843 O O . LYS B 1 27 ? -33.30510 -11.19760 -9.73169 1.000 82.39025 26 LYS B O 1
ATOM 1845 N N . GLY B 1 28 ? -32.12445 -9.78617 -11.02606 1.000 74.55020 27 GLY B N 1
ATOM 1846 C CA . GLY B 1 28 ? -32.15076 -8.70646 -10.05344 1.000 68.55751 27 GLY B CA 1
ATOM 1847 C C . GLY B 1 28 ? -31.36796 -8.99937 -8.79255 1.000 73.51074 27 GLY B C 1
ATOM 1848 O O . GLY B 1 28 ? -31.82030 -8.66049 -7.69155 1.000 73.83987 27 GLY B O 1
ATOM 1849 N N . ILE B 1 29 ? -30.19907 -9.61623 -8.92554 1.000 67.65954 28 ILE B N 1
ATOM 1850 C CA . ILE B 1 29 ? -29.37666 -10.01865 -7.79260 1.000 60.92254 28 ILE B CA 1
ATOM 1851 C C . ILE B 1 29 ? -27.99616 -9.40863 -7.97302 1.000 55.56359 28 ILE B C 1
ATOM 1852 O O . ILE B 1 29 ? -27.42443 -9.47478 -9.06760 1.000 54.39362 28 ILE B O 1
ATOM 1857 N N . ASP B 1 30 ? -27.46854 -8.80989 -6.90670 1.000 52.60498 29 ASP B N 1
ATOM 1858 C CA . ASP B 1 30 ? -26.10932 -8.28587 -6.94274 1.000 48.26384 29 ASP B CA 1
ATOM 1859 C C . ASP B 1 30 ? -25.11275 -9.41451 -7.14800 1.000 47.54043 29 ASP B C 1
ATOM 1860 O O . ASP B 1 30 ? -25.20171 -10.45991 -6.49736 1.000 47.03385 29 ASP B O 1
ATOM 1865 N N . VAL B 1 31 ? -24.15448 -9.19814 -8.04593 1.000 43.61790 30 VAL B N 1
ATOM 1866 C CA . VAL B 1 31 ? -23.06172 -10.13615 -8.26738 1.000 48.35401 30 VAL B CA 1
ATOM 1867 C C . VAL B 1 31 ? -21.75397 -9.43991 -7.92082 1.000 50.82611 30 VAL B C 1
ATOM 1868 O O . VAL B 1 31 ? -21.51640 -8.30350 -8.34534 1.000 44.36224 30 VAL B O 1
ATOM 1872 N N . TRP B 1 32 ? -20.92772 -10.11060 -7.12293 1.000 42.40031 31 TRP B N 1
ATOM 1873 C CA . TRP B 1 32 ? -19.60462 -9.63703 -6.75220 1.000 43.47645 31 TRP B CA 1
ATOM 1874 C C . TRP B 1 32 ? -18.54935 -10.57122 -7.32986 1.000 40.32463 31 TRP B C 1
ATOM 1875 O O . TRP B 1 32 ? -18.80612 -11.75639 -7.55683 1.000 42.83097 31 TRP B O 1
ATOM 1886 N N . LEU B 1 33 ? -17.35501 -10.02895 -7.55544 1.000 48.91965 32 LEU B N 1
ATOM 1887 C CA . LEU B 1 33 ? -16.22717 -10.78523 -8.08496 1.000 45.97709 32 LEU B CA 1
ATOM 1888 C C . LEU B 1 33 ? -15.10989 -10.85475 -7.05147 1.000 43.96516 32 LEU B C 1
ATOM 1889 O O . LEU B 1 33 ? -14.67120 -9.82137 -6.53627 1.000 47.08395 32 LEU B O 1
ATOM 1894 N N . TRP B 1 34 ? -14.65127 -12.06811 -6.75003 1.000 50.12464 33 TRP B N 1
ATOM 1895 C CA . TRP B 1 34 ? -13.45486 -12.28711 -5.93888 1.000 45.73289 33 TRP B CA 1
ATOM 1896 C C . TRP B 1 34 ? -12.37388 -12.80870 -6.87574 1.000 50.22197 33 TRP B C 1
ATOM 1897 O O . TRP B 1 34 ? -12.48088 -13.92573 -7.39516 1.000 52.80119 33 TRP B O 1
ATOM 1908 N N . LEU B 1 35 ? -11.33488 -12.00741 -7.08139 1.000 47.52166 34 LEU B N 1
ATOM 1909 C CA . LEU B 1 35 ? -10.35326 -12.23560 -8.13124 1.000 56.97025 34 LEU B CA 1
ATOM 1910 C C . LEU B 1 35 ? -9.04485 -12.71907 -7.52237 1.000 62.41046 34 LEU B C 1
ATOM 1911 O O . LEU B 1 35 ? -8.50405 -12.07603 -6.61677 1.000 59.63450 34 LEU B O 1
ATOM 1916 N N . ASP B 1 36 ? -8.53644 -13.84299 -8.02783 1.000 64.60635 35 ASP B N 1
ATOM 1917 C CA . ASP B 1 36 ? -7.22444 -14.34546 -7.63921 1.000 72.17095 35 ASP B CA 1
ATOM 1918 C C . ASP B 1 36 ? -6.18741 -13.71936 -8.55749 1.000 81.70840 35 ASP B C 1
ATOM 1919 O O . ASP B 1 36 ? -6.22235 -13.93874 -9.77197 1.000 92.55760 35 ASP B O 1
ATOM 1924 N N . ALA B 1 37 ? -5.26549 -12.95041 -7.97903 1.000 80.98765 36 ALA B N 1
ATOM 1925 C CA . ALA B 1 37 ? -4.30010 -12.18505 -8.76568 1.000 82.03680 36 ALA B CA 1
ATOM 1926 C C . ALA B 1 37 ? -3.07865 -13.04974 -9.07582 1.000 83.12433 36 ALA B C 1
ATOM 1927 O O . ALA B 1 37 ? -1.97854 -12.85535 -8.55474 1.000 93.95630 36 ALA B O 1
ATOM 1929 N N . ASP B 1 38 ? -3.29599 -14.03237 -9.95071 1.000 79.92297 37 ASP B N 1
ATOM 1930 C CA . ASP B 1 38 ? -2.17939 -14.83872 -10.42971 1.000 85.14929 37 ASP B CA 1
ATOM 1931 C C . ASP B 1 38 ? -1.27147 -14.01983 -11.33832 1.000 89.01929 37 ASP B C 1
ATOM 1932 O O . ASP B 1 38 ? -0.04570 -14.03092 -11.18185 1.000 90.56741 37 ASP B O 1
ATOM 1934 N N . LYS B 1 39 ? -1.85772 -13.29666 -12.28958 1.000 96.44390 38 LYS B N 1
ATOM 1935 C CA . LYS B 1 39 ? -1.12409 -12.43176 -13.20381 1.000 89.86333 38 LYS B CA 1
ATOM 1936 C C . LYS B 1 39 ? -1.70929 -11.03067 -13.12011 1.000 94.18069 38 LYS B C 1
ATOM 1937 O O . LYS B 1 39 ? -2.93236 -10.86419 -13.17989 1.000 92.87289 38 LYS B O 1
ATOM 1939 N N . VAL B 1 40 ? -0.83838 -10.02811 -12.97591 1.000 96.39101 39 VAL B N 1
ATOM 1940 C CA . VAL B 1 40 ? -1.31156 -8.65611 -12.79998 1.000 88.49798 39 VAL B CA 1
ATOM 1941 C C . VAL B 1 40 ? -2.08263 -8.19920 -14.03005 1.000 89.76606 39 VAL B C 1
ATOM 1942 O O . VAL B 1 40 ? -3.21137 -7.70570 -13.92829 1.000 80.93708 39 VAL B O 1
ATOM 1946 N N . GLU B 1 41 ? -1.48830 -8.37603 -15.21395 1.000 91.21772 40 GLU B N 1
ATOM 1947 C CA . GLU B 1 41 ? -2.10296 -7.87480 -16.43952 1.000 91.49713 40 GLU B CA 1
ATOM 1948 C C . GLU B 1 41 ? -3.44572 -8.54452 -16.70206 1.000 93.67813 40 GLU B C 1
ATOM 1949 O O . GLU B 1 41 ? -4.41412 -7.87943 -17.08886 1.000 88.76641 40 GLU B O 1
ATOM 1951 N N . GLU B 1 42 ? -3.52527 -9.86141 -16.49568 1.000 93.27502 41 GLU B N 1
ATOM 1952 C CA . GLU B 1 42 ? -4.79647 -10.55467 -16.67023 1.000 88.37066 41 GLU B CA 1
ATOM 1953 C C . GLU B 1 42 ? -5.83147 -10.08396 -15.65752 1.000 86.28972 41 GLU B C 1
ATOM 1954 O O . GLU B 1 42 ? -7.03695 -10.15299 -15.92364 1.000 86.78267 41 GLU B O 1
ATOM 1956 N N . ALA B 1 43 ? -5.38192 -9.59757 -14.49778 1.000 86.09571 42 ALA B N 1
ATOM 1957 C CA . ALA B 1 43 ? -6.31199 -9.18791 -13.45031 1.000 79.93035 42 ALA B CA 1
ATOM 1958 C C . ALA B 1 43 ? -7.01695 -7.88286 -13.80020 1.000 75.00993 42 ALA B C 1
ATOM 1959 O O . ALA B 1 43 ? -8.22037 -7.74067 -13.55170 1.000 67.34619 42 ALA B O 1
ATOM 1961 N N . ILE B 1 44 ? -6.28555 -6.91143 -14.35760 1.000 77.63192 43 ILE B N 1
ATOM 1962 C CA . ILE B 1 44 ? -6.90734 -5.63852 -14.71967 1.000 72.67421 43 ILE B CA 1
ATOM 1963 C C . ILE B 1 44 ? -7.96388 -5.84784 -15.79634 1.000 66.06258 43 ILE B C 1
ATOM 1964 O O . ILE B 1 44 ? -9.07194 -5.30384 -15.71277 1.000 69.65657 43 ILE B O 1
ATOM 1969 N N . GLU B 1 45 ? -7.64447 -6.64790 -16.81613 1.000 69.14196 44 GLU B N 1
ATOM 1970 C CA . GLU B 1 45 ? -8.58912 -6.87326 -17.90595 1.000 74.88798 44 GLU B CA 1
ATOM 1971 C C . GLU B 1 45 ? -9.89875 -7.45701 -17.39017 1.000 77.49082 44 GLU B C 1
ATOM 1972 O O . GLU B 1 45 ? -10.98297 -7.00926 -17.78156 1.000 69.49599 44 GLU B O 1
ATOM 1978 N N . LEU B 1 46 ? -9.81861 -8.44571 -16.49593 1.000 78.51572 45 LEU B N 1
ATOM 1979 C CA . LEU B 1 46 ? -11.03128 -9.03318 -15.93678 1.000 75.24137 45 LEU B CA 1
ATOM 1980 C C . LEU B 1 46 ? -11.81245 -8.01013 -15.12028 1.000 69.79102 45 LEU B C 1
ATOM 1981 O O . LEU B 1 46 ? -13.04738 -7.97080 -15.17847 1.000 66.75873 45 LEU B O 1
ATOM 1986 N N . ILE B 1 47 ? -11.11003 -7.17021 -14.35605 1.000 67.43743 46 ILE B N 1
ATOM 1987 C CA . ILE B 1 47 ? -11.78146 -6.11343 -13.60516 1.000 59.15247 46 ILE B CA 1
ATOM 1988 C C . ILE B 1 47 ? -12.54365 -5.20285 -14.55647 1.000 61.89692 46 ILE B C 1
ATOM 1989 O O . ILE B 1 47 ? -13.71522 -4.87855 -14.33295 1.000 70.89950 46 ILE B O 1
ATOM 1994 N N . GLU B 1 48 ? -11.89243 -4.79252 -15.64477 1.000 58.93281 47 GLU B N 1
ATOM 1995 C CA . GLU B 1 48 ? -12.54461 -3.90693 -16.60072 1.000 64.35569 47 GLU B CA 1
ATOM 1996 C C . GLU B 1 48 ? -13.75251 -4.57830 -17.24447 1.000 60.28380 47 GLU B C 1
ATOM 1997 O O . GLU B 1 48 ? -14.82385 -3.97064 -17.35403 1.000 60.01041 47 GLU B O 1
ATOM 2003 N N . GLU B 1 49 ? -13.60548 -5.83808 -17.66101 1.000 60.84979 48 GLU B N 1
ATOM 2004 C CA . GLU B 1 49 ? -14.73155 -6.55612 -18.25160 1.000 68.65484 48 GLU B CA 1
ATOM 2005 C C . GLU B 1 49 ? -15.85416 -6.75392 -17.24141 1.000 65.22414 48 GLU B C 1
ATOM 2006 O O . GLU B 1 49 ? -17.03465 -6.58993 -17.57388 1.000 61.48381 48 GLU B O 1
ATOM 2012 N N . ALA B 1 50 ? -15.50566 -7.11175 -16.00276 1.000 54.93565 49 ALA B N 1
ATOM 2013 C CA . ALA B 1 50 ? -16.52451 -7.32799 -14.98215 1.000 51.72903 49 ALA B CA 1
ATOM 2014 C C . ALA B 1 50 ? -17.27414 -6.04016 -14.67136 1.000 53.37191 49 ALA B C 1
ATOM 2015 O O . ALA B 1 50 ? -18.49122 -6.05815 -14.45404 1.000 50.41713 49 ALA B O 1
ATOM 2017 N N . VAL B 1 51 ? -16.56240 -4.91191 -14.63467 1.000 55.28212 50 VAL B N 1
ATOM 2018 C CA . VAL B 1 51 ? -17.20975 -3.63804 -14.33589 1.000 52.29124 50 VAL B CA 1
ATOM 2019 C C . VAL B 1 51 ? -18.22559 -3.29696 -15.41788 1.000 52.15810 50 VAL B C 1
ATOM 2020 O O . VAL B 1 51 ? -19.37635 -2.95013 -15.12649 1.000 51.80626 50 VAL B O 1
ATOM 2024 N N . LYS B 1 52 ? -17.82170 -3.42229 -16.68592 1.000 55.89489 51 LYS B N 1
ATOM 2025 C CA . LYS B 1 52 ? -18.73297 -3.13762 -17.79048 1.000 59.72798 51 LYS B CA 1
ATOM 2026 C C . LYS B 1 52 ? -19.91393 -4.09930 -17.80962 1.000 65.24159 51 LYS B C 1
ATOM 2027 O O . LYS B 1 52 ? -21.01187 -3.72648 -18.23875 1.000 62.28188 51 LYS B O 1
ATOM 2029 N N . ALA B 1 53 ? -19.71476 -5.33415 -17.34403 1.000 62.16637 52 ALA B N 1
ATOM 2030 C CA . ALA B 1 53 ? -20.79858 -6.30674 -17.31223 1.000 59.29433 52 ALA B CA 1
ATOM 2031 C C . ALA B 1 53 ? -21.82827 -6.00861 -16.23092 1.000 56.71023 52 ALA B C 1
ATOM 2032 O O . ALA B 1 53 ? -22.86327 -6.68281 -16.18555 1.000 58.47983 52 ALA B O 1
ATOM 2034 N N . GLY B 1 54 ? -21.57526 -5.02848 -15.37197 1.000 53.72656 53 GLY B N 1
ATOM 2035 C CA . GLY B 1 54 ? -22.50247 -4.64990 -14.33155 1.000 55.94087 53 GLY B CA 1
ATOM 2036 C C . GLY B 1 54 ? -22.24127 -5.24579 -12.96302 1.000 57.90374 53 GLY B C 1
ATOM 2037 O O . GLY B 1 54 ? -23.19103 -5.39625 -12.18604 1.000 52.43139 53 GLY B O 1
ATOM 2038 N N . VAL B 1 55 ? -20.99105 -5.58561 -12.64028 1.000 46.38979 54 VAL B N 1
ATOM 2039 C CA . VAL B 1 55 ? -20.68999 -6.16807 -11.33752 1.000 50.68480 54 VAL B CA 1
ATOM 2040 C C . VAL B 1 55 ? -20.92552 -5.13313 -10.24208 1.000 48.09063 54 VAL B C 1
ATOM 2041 O O . VAL B 1 55 ? -20.65860 -3.93277 -10.41497 1.000 41.64376 54 VAL B O 1
ATOM 2045 N N . LYS B 1 56 ? -21.48841 -5.58789 -9.12121 1.000 45.25426 55 LYS B N 1
ATOM 2046 C CA . LYS B 1 56 ? -21.75479 -4.67888 -8.01182 1.000 41.36375 55 LYS B CA 1
ATOM 2047 C C . LYS B 1 56 ? -20.46528 -4.25474 -7.31942 1.000 43.67813 55 LYS B C 1
ATOM 2048 O O . LYS B 1 56 ? -20.35654 -3.11252 -6.86085 1.000 49.93131 55 LYS B O 1
ATOM 2054 N N . GLY B 1 57 ? -19.48302 -5.14653 -7.24494 1.000 47.50150 56 GLY B N 1
ATOM 2055 C CA . GLY B 1 57 ? -18.21406 -4.82980 -6.61224 1.000 45.47583 56 GLY B CA 1
ATOM 2056 C C . GLY B 1 57 ? -17.20071 -5.91167 -6.90498 1.000 47.29374 56 GLY B C 1
ATOM 2057 O O . GLY B 1 57 ? -17.53088 -6.97363 -7.44161 1.000 45.18929 56 GLY B O 1
ATOM 2058 N N . ILE B 1 58 ? -15.95024 -5.62543 -6.54278 1.000 40.86309 57 ILE B N 1
ATOM 2059 C CA . ILE B 1 58 ? -14.82670 -6.50323 -6.85750 1.000 41.90932 57 ILE B CA 1
ATOM 2060 C C . ILE B 1 58 ? -13.87948 -6.54937 -5.66564 1.000 44.60194 57 ILE B C 1
ATOM 2061 O O . ILE B 1 58 ? -13.50694 -5.50552 -5.11998 1.000 45.19365 57 ILE B O 1
ATOM 2066 N N . VAL B 1 59 ? -13.48375 -7.75609 -5.26845 1.000 41.79209 58 VAL B N 1
ATOM 2067 C CA . VAL B 1 59 ? -12.45598 -7.96906 -4.25636 1.000 39.74916 58 VAL B CA 1
ATOM 2068 C C . VAL B 1 59 ? -11.26755 -8.63550 -4.93543 1.000 41.74100 58 VAL B C 1
ATOM 2069 O O . VAL B 1 59 ? -11.42530 -9.67134 -5.59083 1.000 51.94962 58 VAL B O 1
ATOM 2073 N N . LEU B 1 60 ? -10.08296 -8.04483 -4.78505 1.000 41.07923 59 LEU B N 1
ATOM 2074 C CA . LEU B 1 60 ? -8.86225 -8.55987 -5.39997 1.000 44.21865 59 LEU B CA 1
ATOM 2075 C C . LEU B 1 60 ? -8.02701 -9.27552 -4.34191 1.000 56.26502 59 LEU B C 1
ATOM 2076 O O . LEU B 1 60 ? -7.49314 -8.63884 -3.42643 1.000 54.10076 59 LEU B O 1
ATOM 2081 N N . ARG B 1 61 ? -7.89868 -10.59454 -4.47922 1.000 56.65332 60 ARG B N 1
ATOM 2082 C CA . ARG B 1 61 ? -7.06539 -11.38674 -3.57922 1.000 60.45833 60 ARG B CA 1
ATOM 2083 C C . ARG B 1 61 ? -5.60881 -11.10780 -3.91682 1.000 62.72214 60 ARG B C 1
ATOM 2084 O O . ARG B 1 61 ? -5.14265 -11.46192 -5.00276 1.000 73.54681 60 ARG B O 1
ATOM 2092 N N . THR B 1 62 ? -4.89487 -10.45224 -2.99933 1.000 62.55483 61 THR B N 1
ATOM 2093 C CA . THR B 1 62 ? -3.52590 -10.03676 -3.29011 1.000 71.81077 61 THR B CA 1
ATOM 2094 C C . THR B 1 62 ? -2.62803 -11.24103 -3.54910 1.000 77.32179 61 THR B C 1
ATOM 2095 O O . THR B 1 62 ? -1.89890 -11.28070 -4.54686 1.000 84.18261 61 THR B O 1
ATOM 2099 N N . LYS B 1 63 ? -2.67996 -12.23829 -2.66355 1.000 79.97313 62 LYS B N 1
ATOM 2100 C CA . LYS B 1 63 ? -1.97747 -13.50448 -2.84515 1.000 74.81909 62 LYS B CA 1
ATOM 2101 C C . LYS B 1 63 ? -0.51590 -13.30977 -3.22872 1.000 83.15954 62 LYS B C 1
ATOM 2102 O O . LYS B 1 63 ? 0.30257 -12.88939 -2.40496 1.000 82.95520 62 LYS B O 1
ATOM 2104 N N . LYS B 1 64 ? -0.18875 -13.60956 -4.48807 1.000 93.79149 63 LYS B N 1
ATOM 2105 C CA . LYS B 1 64 ? 1.19317 -13.51447 -4.94685 1.000 93.78239 63 LYS B CA 1
ATOM 2106 C C . LYS B 1 64 ? 1.68566 -12.07352 -4.94387 1.000 87.44053 63 LYS B C 1
ATOM 2107 O O . LYS B 1 64 ? 2.86501 -11.81654 -4.67421 1.000 92.11175 63 LYS B O 1
ATOM 2109 N N . LEU B 1 65 ? 0.79928 -11.12606 -5.24108 1.000 88.04586 64 LEU B N 1
ATOM 2110 C CA . LEU B 1 65 ? 1.19374 -9.73320 -5.41917 1.000 90.25159 64 LEU B CA 1
ATOM 2111 C C . LEU B 1 65 ? 1.82070 -9.16483 -4.15194 1.000 86.76186 64 LEU B C 1
ATOM 2112 O O . LEU B 1 65 ? 1.20906 -9.18525 -3.07931 1.000 89.40863 64 LEU B O 1
ATOM 2117 N N . LYS B 1 66 ? 3.03835 -8.64821 -4.28312 1.000 88.64063 65 LYS B N 1
ATOM 2118 C CA . LYS B 1 66 ? 3.71451 -7.97406 -3.18809 1.000 89.46784 65 LYS B CA 1
ATOM 2119 C C . LYS B 1 66 ? 3.31275 -6.50103 -3.14822 1.000 95.01903 65 LYS B C 1
ATOM 2120 O O . LYS B 1 66 ? 2.61483 -5.99414 -4.02993 1.000 91.58471 65 LYS B O 1
ATOM 2122 N N . LEU B 1 67 ? 3.77922 -5.80729 -2.10632 1.000 96.09333 66 LEU B N 1
ATOM 2123 C CA . LEU B 1 67 ? 3.39303 -4.41274 -1.90979 1.000 89.99716 66 LEU B CA 1
ATOM 2124 C C . LEU B 1 67 ? 3.81680 -3.54740 -3.08986 1.000 88.45685 66 LEU B C 1
ATOM 2125 O O . LEU B 1 67 ? 3.06114 -2.67205 -3.52900 1.000 85.09349 66 LEU B O 1
ATOM 2130 N N . GLU B 1 68 ? 5.02069 -3.77959 -3.61949 1.000 92.18873 67 GLU B N 1
ATOM 2131 C CA . GLU B 1 68 ? 5.46529 -3.03417 -4.79257 1.000 94.10384 67 GLU B CA 1
ATOM 2132 C C . GLU B 1 68 ? 4.53547 -3.27226 -5.97394 1.000 91.66090 67 GLU B C 1
ATOM 2133 O O . GLU B 1 68 ? 4.26702 -2.35483 -6.75877 1.000 96.81623 67 GLU B O 1
ATOM 2135 N N . ASP B 1 69 ? 4.03336 -4.50058 -6.11566 1.000 89.84552 68 ASP B N 1
ATOM 2136 C CA . ASP B 1 69 ? 3.07285 -4.78804 -7.17472 1.000 90.50761 68 ASP B CA 1
ATOM 2137 C C . ASP B 1 69 ? 1.75757 -4.05416 -6.94252 1.000 81.70791 68 ASP B C 1
ATOM 2138 O O . ASP B 1 69 ? 1.11949 -3.59590 -7.89764 1.000 87.16781 68 ASP B O 1
ATOM 2140 N N . ILE B 1 70 ? 1.33253 -3.93964 -5.68276 1.000 85.74667 69 ILE B N 1
ATOM 2141 C CA . ILE B 1 70 ? 0.06971 -3.27112 -5.37919 1.000 83.27889 69 ILE B CA 1
ATOM 2142 C C . ILE B 1 70 ? 0.17122 -1.77579 -5.65907 1.000 83.69205 69 ILE B C 1
ATOM 2143 O O . ILE B 1 70 ? -0.71518 -1.18413 -6.28633 1.000 74.95456 69 ILE B O 1
ATOM 2148 N N . LYS B 1 71 ? 1.25482 -1.14284 -5.19938 1.000 84.60292 70 LYS B N 1
ATOM 2149 C CA . LYS B 1 71 ? 1.39564 0.30269 -5.33354 1.000 73.52072 70 LYS B CA 1
ATOM 2150 C C . LYS B 1 71 ? 1.52409 0.74516 -6.78421 1.000 80.40628 70 LYS B C 1
ATOM 2151 O O . LYS B 1 71 ? 1.30988 1.92529 -7.07942 1.000 85.76132 70 LYS B O 1
ATOM 2153 N N . LYS B 1 72 ? 1.87496 -0.16587 -7.69176 1.000 86.21059 71 LYS B N 1
ATOM 2154 C CA . LYS B 1 72 ? 1.98996 0.18488 -9.10043 1.000 85.49137 71 LYS B CA 1
ATOM 2155 C C . LYS B 1 72 ? 0.64277 0.24097 -9.80969 1.000 83.82873 71 LYS B C 1
ATOM 2156 O O . LYS B 1 72 ? 0.54708 0.85986 -10.87499 1.000 79.61395 71 LYS B O 1
ATOM 2158 N N . ILE B 1 73 ? -0.39512 -0.38017 -9.25083 1.000 78.84760 72 ILE B N 1
ATOM 2159 C CA . ILE B 1 73 ? -1.70172 -0.44391 -9.89328 1.000 80.50066 72 ILE B CA 1
ATOM 2160 C C . ILE B 1 73 ? -2.80174 0.12617 -8.99779 1.000 75.90456 72 ILE B C 1
ATOM 2161 O O . ILE B 1 73 ? -3.98240 -0.08859 -9.25659 1.000 73.44324 72 ILE B O 1
ATOM 2166 N N . ILE B 1 74 ? -2.42458 0.86662 -7.95119 1.000 78.82179 73 ILE B N 1
ATOM 2167 C CA . ILE B 1 74 ? -3.40790 1.35050 -6.98317 1.000 78.88061 73 ILE B CA 1
ATOM 2168 C C . ILE B 1 74 ? -4.36841 2.33990 -7.63445 1.000 71.39824 73 ILE B C 1
ATOM 2169 O O . ILE B 1 74 ? -5.55991 2.37802 -7.30265 1.000 70.92931 73 ILE B O 1
ATOM 2174 N N . ASP B 1 75 ? -3.87298 3.15271 -8.57093 1.000 71.13026 74 ASP B N 1
ATOM 2175 C CA . ASP B 1 75 ? -4.75104 4.09586 -9.25665 1.000 81.09548 74 ASP B CA 1
ATOM 2176 C C . ASP B 1 75 ? -5.82145 3.36441 -10.05616 1.000 73.70975 74 ASP B C 1
ATOM 2177 O O . ASP B 1 75 ? -6.98155 3.79130 -10.08855 1.000 65.18997 74 ASP B O 1
ATOM 2182 N N . ILE B 1 76 ? -5.45275 2.25505 -10.70163 1.000 78.11415 75 ILE B N 1
ATOM 2183 C CA . ILE B 1 76 ? -6.44237 1.43150 -11.39330 1.000 72.39674 75 ILE B CA 1
ATOM 2184 C C . ILE B 1 76 ? -7.42074 0.82969 -10.39243 1.000 64.70675 75 ILE B C 1
ATOM 2185 O O . ILE B 1 76 ? -8.64175 0.87123 -10.58690 1.000 63.12076 75 ILE B O 1
ATOM 2190 N N . LEU B 1 77 ? -6.89522 0.26871 -9.29903 1.000 65.47244 76 LEU B N 1
ATOM 2191 C CA . LEU B 1 77 ? -7.75146 -0.37558 -8.30701 1.000 62.11345 76 LEU B CA 1
ATOM 2192 C C . LEU B 1 77 ? -8.70224 0.62277 -7.66105 1.000 59.93837 76 LEU B C 1
ATOM 2193 O O . LEU B 1 77 ? -9.88022 0.31664 -7.43933 1.000 57.98976 76 LEU B O 1
ATOM 2198 N N . ASN B 1 78 ? -8.20660 1.81914 -7.34103 1.000 63.20881 77 ASN B N 1
ATOM 2199 C CA . ASN B 1 78 ? -9.08253 2.86104 -6.81888 1.000 58.73349 77 ASN B CA 1
ATOM 2200 C C . ASN B 1 78 ? -10.09916 3.29156 -7.86474 1.000 58.52618 77 ASN B C 1
ATOM 2201 O O . ASN B 1 78 ? -11.26696 3.53416 -7.54063 1.000 55.83063 77 ASN B O 1
ATOM 2206 N N . LYS B 1 79 ? -9.67282 3.37017 -9.12846 1.000 59.94403 78 LYS B N 1
ATOM 2207 C CA . LYS B 1 79 ? -10.55731 3.80432 -10.20495 1.000 62.33874 78 LYS B CA 1
ATOM 2208 C C . LYS B 1 79 ? -11.79273 2.92115 -10.31073 1.000 61.11337 78 LYS B C 1
ATOM 2209 O O . LYS B 1 79 ? -12.87317 3.40585 -10.66770 1.000 57.35997 78 LYS B O 1
ATOM 2215 N N . TYR B 1 80 ? -11.66118 1.63506 -9.98249 1.000 64.06851 79 TYR B N 1
ATOM 2216 C CA . TYR B 1 80 ? -12.75569 0.67914 -10.08328 1.000 49.69917 79 TYR B CA 1
ATOM 2217 C C . TYR B 1 80 ? -13.28204 0.24169 -8.72257 1.000 50.35115 79 TYR B C 1
ATOM 2218 O O . TYR B 1 80 ? -14.00265 -0.75867 -8.63947 1.000 59.67719 79 TYR B O 1
ATOM 2227 N N . GLY B 1 81 ? -12.93675 0.96121 -7.65749 1.000 49.46143 80 GLY B N 1
ATOM 2228 C CA . GLY B 1 81 ? -13.45035 0.64852 -6.33209 1.000 50.04215 80 GLY B CA 1
ATOM 2229 C C . GLY B 1 81 ? -13.04098 -0.70787 -5.80807 1.000 49.13973 80 GLY B C 1
ATOM 2230 O O . GLY B 1 81 ? -13.79592 -1.33001 -5.05255 1.000 47.46324 80 GLY B O 1
ATOM 2231 N N . VAL B 1 82 ? -11.85181 -1.18026 -6.17464 1.000 42.92659 81 VAL B N 1
ATOM 2232 C CA . VAL B 1 82 ? -11.45184 -2.53350 -5.82011 1.000 44.23943 81 VAL B CA 1
ATOM 2233 C C . VAL B 1 82 ? -11.15248 -2.60806 -4.32774 1.000 51.38881 81 VAL B C 1
ATOM 2234 O O . VAL B 1 82 ? -10.41003 -1.78112 -3.78112 1.000 40.48745 81 VAL B O 1
ATOM 2238 N N . HIS B 1 83 ? -11.75173 -3.59275 -3.66006 1.000 48.01206 82 HIS B N 1
ATOM 2239 C CA . HIS B 1 83 ? -11.45610 -3.90709 -2.26980 1.000 52.84397 82 HIS B CA 1
ATOM 2240 C C . HIS B 1 83 ? -10.35010 -4.95314 -2.21513 1.000 46.24586 82 HIS B C 1
ATOM 2241 O O . HIS B 1 83 ? -10.33207 -5.89276 -3.01407 1.000 46.76718 82 HIS B O 1
ATOM 2248 N N . LEU B 1 84 ? -9.42573 -4.78516 -1.27334 1.000 49.44726 83 LEU B N 1
ATOM 2249 C CA . LEU B 1 84 ? -8.25777 -5.65144 -1.16129 1.000 51.85510 83 LEU B CA 1
ATOM 2250 C C . LEU B 1 84 ? -8.48291 -6.71760 -0.09451 1.000 53.34265 83 LEU B C 1
ATOM 2251 O O . LEU B 1 84 ? -8.83955 -6.39869 1.04503 1.000 47.99129 83 LEU B O 1
ATOM 2256 N N . LEU B 1 85 ? -8.27607 -7.98027 -0.47402 1.000 48.56338 84 LEU B N 1
ATOM 2257 C CA . LEU B 1 85 ? -8.25643 -9.11560 0.44523 1.000 49.89712 84 LEU B CA 1
ATOM 2258 C C . LEU B 1 85 ? -6.83043 -9.64744 0.52614 1.000 55.11161 84 LEU B C 1
ATOM 2259 O O . LEU B 1 85 ? -6.32668 -10.22999 -0.44046 1.000 62.48486 84 LEU B O 1
ATOM 2264 N N . ILE B 1 86 ? -6.18268 -9.45039 1.67358 1.000 56.33626 85 ILE B N 1
ATOM 2265 C CA . ILE B 1 86 ? -4.85112 -9.99706 1.91536 1.000 64.10198 85 ILE B CA 1
ATOM 2266 C C . ILE B 1 86 ? -5.03991 -11.41958 2.43061 1.000 64.00954 85 ILE B C 1
ATOM 2267 O O . ILE B 1 86 ? -5.34072 -11.63222 3.60583 1.000 58.87781 85 ILE B O 1
ATOM 2272 N N . ASP B 1 87 ? -4.86554 -12.39743 1.54448 1.000 70.10050 86 ASP B N 1
ATOM 2273 C CA . ASP B 1 87 ? -4.97249 -13.80576 1.89904 1.000 67.51417 86 ASP B CA 1
ATOM 2274 C C . ASP B 1 87 ? -3.62266 -14.43993 2.18917 1.000 76.26680 86 ASP B C 1
ATOM 2275 O O . ASP B 1 87 ? -3.55866 -15.64893 2.42992 1.000 92.00908 86 ASP B O 1
ATOM 2280 N N . THR B 1 88 ? -2.54867 -13.66033 2.16431 1.000 75.30379 87 THR B N 1
ATOM 2281 C CA . THR B 1 88 ? -1.20476 -14.15310 2.42064 1.000 85.88204 87 THR B CA 1
ATOM 2282 C C . THR B 1 88 ? -0.74826 -13.64458 3.78076 1.000 92.92516 87 THR B C 1
ATOM 2283 O O . THR B 1 88 ? -0.91010 -12.45846 4.09008 1.000 83.61872 87 THR B O 1
ATOM 2287 N N . GLU B 1 89 ? -0.18565 -14.54123 4.59152 1.000 79.56983 88 GLU B N 1
ATOM 2288 C CA . GLU B 1 89 ? 0.27090 -14.16709 5.92315 1.000 83.31822 88 GLU B CA 1
ATOM 2289 C C . GLU B 1 89 ? 1.53893 -13.32891 5.82917 1.000 83.93859 88 GLU B C 1
ATOM 2290 O O . GLU B 1 89 ? 2.62039 -13.77704 6.22385 1.000 97.14633 88 GLU B O 1
ATOM 2292 N N . LEU B 1 90 ? 1.41054 -12.11013 5.30984 1.000 84.73598 89 LEU B N 1
ATOM 2293 C CA . LEU B 1 90 ? 2.54684 -11.21575 5.16275 1.000 83.30208 89 LEU B CA 1
ATOM 2294 C C . LEU B 1 90 ? 2.97012 -10.67535 6.52713 1.000 92.44327 89 LEU B C 1
ATOM 2295 O O . LEU B 1 90 ? 2.33139 -10.92103 7.55525 1.000 90.99707 89 LEU B O 1
ATOM 2297 N N . GLU B 1 91 ? 4.06730 -9.92301 6.53045 1.000 97.03702 90 GLU B N 1
ATOM 2298 C CA . GLU B 1 91 ? 4.59479 -9.37047 7.76742 1.000 92.37235 90 GLU B CA 1
ATOM 2299 C C . GLU B 1 91 ? 3.68048 -8.26906 8.29917 1.000 85.08983 90 GLU B C 1
ATOM 2300 O O . GLU B 1 91 ? 2.85253 -7.70490 7.57755 1.000 90.57569 90 GLU B O 1
ATOM 2302 N N . GLU B 1 92 ? 3.83876 -7.97501 9.59243 1.000 84.73286 91 GLU B N 1
ATOM 2303 C CA . GLU B 1 92 ? 3.0306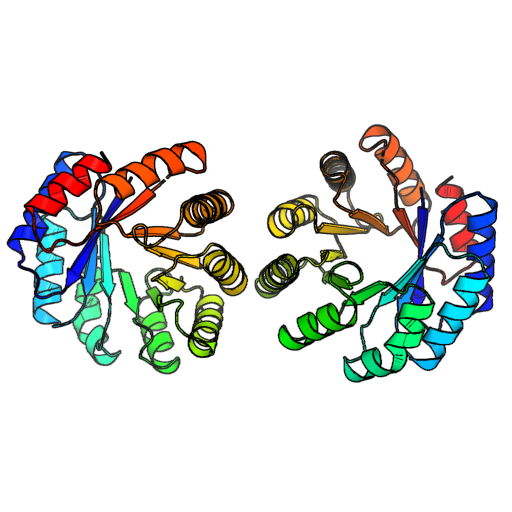0 -6.94096 10.23248 1.000 85.06821 91 GLU B CA 1
ATOM 2304 C C . GLU B 1 92 ? 3.24934 -5.58417 9.57317 1.000 85.54118 91 GLU B C 1
ATOM 2305 O O . GLU B 1 92 ? 2.28897 -4.86834 9.26515 1.000 81.21778 91 GLU B O 1
ATOM 2311 N N . GLU B 1 93 ? 4.51314 -5.21389 9.34738 1.000 86.60925 92 GLU B N 1
ATOM 2312 C CA . GLU B 1 93 ? 4.80283 -3.95901 8.66145 1.000 88.43822 92 GLU B CA 1
ATOM 2313 C C . GLU B 1 93 ? 4.26123 -3.97808 7.23800 1.000 84.10415 92 GLU B C 1
ATOM 2314 O O . GLU B 1 93 ? 3.72356 -2.97402 6.75661 1.000 85.30510 92 GLU B O 1
ATOM 2316 N N . GLU B 1 94 ? 4.39466 -5.11406 6.54823 1.000 86.91300 93 GLU B N 1
ATOM 2317 C CA . GLU B 1 94 ? 3.83715 -5.23329 5.20477 1.000 87.05724 93 GLU B CA 1
ATOM 2318 C C . GLU B 1 94 ? 2.32050 -5.09636 5.22423 1.000 86.12036 93 GLU B C 1
ATOM 2319 O O . GLU B 1 94 ? 1.73888 -4.42745 4.36103 1.000 82.17729 93 GLU B O 1
ATOM 2325 N N . ILE B 1 95 ? 1.66301 -5.72241 6.20369 1.000 77.38900 94 ILE B N 1
ATOM 2326 C CA . ILE B 1 95 ? 0.20655 -5.64858 6.29068 1.000 76.55196 94 ILE B CA 1
ATOM 2327 C C . ILE B 1 95 ? -0.24124 -4.21022 6.51627 1.000 74.20150 94 ILE B C 1
ATOM 2328 O O . ILE B 1 95 ? -1.10317 -3.68773 5.79913 1.000 70.84407 94 ILE B O 1
ATOM 2333 N N . ARG B 1 96 ? 0.34580 -3.54340 7.51158 1.000 79.35037 95 ARG B N 1
ATOM 2334 C CA . ARG B 1 96 ? -0.06796 -2.18084 7.81944 1.000 85.31904 95 ARG B CA 1
ATOM 2335 C C . ARG B 1 96 ? 0.33649 -1.20162 6.72678 1.000 76.01301 95 ARG B C 1
ATOM 2336 O O . ARG B 1 96 ? -0.26347 -0.12654 6.62323 1.000 75.29559 95 ARG B O 1
ATOM 2344 N N . ALA B 1 97 ? 1.33367 -1.54867 5.90984 1.000 76.77840 96 ALA B N 1
ATOM 2345 C CA . ALA B 1 97 ? 1.64597 -0.72975 4.74441 1.000 78.27333 96 ALA B CA 1
ATOM 2346 C C . ALA B 1 97 ? 0.51830 -0.78240 3.72133 1.000 75.70532 96 ALA B C 1
ATOM 2347 O O . ALA B 1 97 ? 0.12838 0.25027 3.16387 1.000 79.63277 96 ALA B O 1
ATOM 2349 N N . ILE B 1 98 ? -0.02076 -1.97728 3.46904 1.000 71.48898 97 ILE B N 1
ATOM 2350 C CA . ILE B 1 98 ? -1.13627 -2.11739 2.53850 1.000 70.90761 97 ILE B CA 1
ATOM 2351 C C . ILE B 1 98 ? -2.36883 -1.40090 3.07186 1.000 65.85421 97 ILE B C 1
ATOM 2352 O O . ILE B 1 98 ? -3.09072 -0.73264 2.32112 1.000 65.53339 97 ILE B O 1
ATOM 2357 N N . VAL B 1 99 ? -2.62857 -1.52755 4.37425 1.000 66.89147 98 VAL B N 1
ATOM 2358 C CA . VAL B 1 99 ? -3.77143 -0.84973 4.97784 1.000 64.76036 98 VAL B CA 1
ATOM 2359 C C . VAL B 1 99 ? -3.63092 0.66078 4.82998 1.000 73.01317 98 VAL B C 1
ATOM 2360 O O . VAL B 1 99 ? -4.60255 1.36153 4.52636 1.000 67.66121 98 VAL B O 1
ATOM 2364 N N . ASP B 1 100 ? -2.42094 1.18794 5.03296 1.000 72.33418 99 ASP B N 1
ATOM 2365 C CA . ASP B 1 100 ? -2.19409 2.60621 4.77765 1.000 70.66516 99 ASP B CA 1
ATOM 2366 C C . ASP B 1 100 ? -2.39774 2.94599 3.30588 1.000 80.11806 99 ASP B C 1
ATOM 2367 O O . ASP B 1 100 ? -2.87070 4.04237 2.98142 1.000 74.07954 99 ASP B O 1
ATOM 2372 N N . LEU B 1 101 ? -2.04547 2.02313 2.40494 1.000 72.86135 100 LEU B N 1
ATOM 2373 C CA . LEU B 1 101 ? -2.17570 2.28426 0.97568 1.000 67.78553 100 LEU B CA 1
ATOM 2374 C C . LEU B 1 101 ? -3.63563 2.40548 0.55297 1.000 70.78637 100 LEU B C 1
ATOM 2375 O O . LEU B 1 101 ? -3.98623 3.30301 -0.22083 1.000 71.96564 100 LEU B O 1
ATOM 2380 N N . ALA B 1 102 ? -4.50308 1.51779 1.04719 1.000 66.03824 101 ALA B N 1
ATOM 2381 C CA . ALA B 1 102 ? -5.88893 1.46638 0.60013 1.000 63.87344 101 ALA B CA 1
ATOM 2382 C C . ALA B 1 102 ? -6.90041 1.92162 1.64343 1.000 60.52961 101 ALA B C 1
ATOM 2383 O O . ALA B 1 102 ? -8.04513 2.21290 1.28027 1.000 58.73207 101 ALA B O 1
ATOM 2385 N N . GLY B 1 103 ? -6.52402 1.98711 2.91661 1.000 56.33149 102 GLY B N 1
ATOM 2386 C CA . GLY B 1 103 ? -7.45259 2.35445 3.95911 1.000 56.81773 102 GLY B CA 1
ATOM 2387 C C . GLY B 1 103 ? -7.96952 1.14910 4.71807 1.000 52.77129 102 GLY B C 1
ATOM 2388 O O . GLY B 1 103 ? -8.07420 0.04285 4.17963 1.000 56.51169 102 GLY B O 1
ATOM 2389 N N . PRO B 1 104 ? -8.29528 1.34458 5.99749 1.000 58.76420 103 PRO B N 1
ATOM 2390 C CA . PRO B 1 104 ? -8.79849 0.22099 6.80477 1.000 58.79275 103 PRO B CA 1
ATOM 2391 C C . PRO B 1 104 ? -10.05712 -0.41892 6.24808 1.000 54.44701 103 PRO B C 1
ATOM 2392 O O . PRO B 1 104 ? -10.21233 -1.64230 6.35198 1.000 56.70389 103 PRO B O 1
ATOM 2396 N N . GLU B 1 105 ? -10.95895 0.36069 5.65433 1.000 53.19618 104 GLU B N 1
ATOM 2397 C CA . GLU B 1 105 ? -12.25459 -0.14747 5.22673 1.000 53.92783 104 GLU B CA 1
ATOM 2398 C C . GLU B 1 105 ? -12.28468 -0.55164 3.75909 1.000 48.99092 104 GLU B C 1
ATOM 2399 O O . GLU B 1 105 ? -13.36361 -0.82115 3.22298 1.000 46.45984 104 GLU B O 1
ATOM 2405 N N . ARG B 1 106 ? -11.13107 -0.58099 3.09494 1.000 49.92808 105 ARG B N 1
ATOM 2406 C CA . ARG B 1 106 ? -11.00409 -1.17829 1.77174 1.000 50.63643 105 ARG B CA 1
ATOM 2407 C C . ARG B 1 106 ? -10.06927 -2.37942 1.79784 1.000 56.46477 105 ARG B C 1
ATOM 2408 O O . ARG B 1 106 ? -9.70015 -2.89912 0.73787 1.000 48.99257 105 ARG B O 1
ATOM 2416 N N . THR B 1 107 ? -9.68030 -2.83045 2.98581 1.000 48.39814 106 THR B N 1
ATOM 2417 C CA . THR B 1 107 ? -8.78219 -3.95777 3.15614 1.000 53.22777 106 THR B CA 1
ATOM 2418 C C . THR B 1 107 ? -9.43891 -4.99852 4.04866 1.000 62.52877 106 THR B C 1
ATOM 2419 O O . THR B 1 107 ? -10.15074 -4.65675 5.00081 1.000 57.61697 106 THR B O 1
ATOM 2423 N N . THR B 1 108 ? -9.21302 -6.26688 3.72020 1.000 54.77841 107 THR B N 1
ATOM 2424 C CA . THR B 1 108 ? -9.62454 -7.37597 4.56335 1.000 54.16443 107 THR B CA 1
ATOM 2425 C C . THR B 1 108 ? -8.48389 -8.37839 4.60083 1.000 59.20004 107 THR B C 1
ATOM 2426 O O . THR B 1 108 ? -7.87524 -8.67398 3.56896 1.000 56.59747 107 THR B O 1
ATOM 2430 N N . ILE B 1 109 ? -8.17697 -8.87137 5.79061 1.000 57.29497 108 ILE B N 1
ATOM 2431 C CA . ILE B 1 109 ? -7.20227 -9.93998 5.95527 1.000 51.34479 108 ILE B CA 1
ATOM 2432 C C . ILE B 1 109 ? -7.95318 -11.25947 5.91392 1.000 44.80727 108 ILE B C 1
ATOM 2433 O O . ILE B 1 109 ? -8.99819 -11.40523 6.55661 1.000 51.30280 108 ILE B O 1
ATOM 2438 N N . GLY B 1 110 ? -7.44553 -12.20655 5.13203 1.000 58.13472 109 GLY B N 1
ATOM 2439 C CA . GLY B 1 110 ? -8.07323 -13.50733 5.01686 1.000 46.70704 109 GLY B CA 1
ATOM 2440 C C . GLY B 1 110 ? -7.16096 -14.63675 5.44777 1.000 58.78845 109 GLY B C 1
ATOM 2441 O O . GLY B 1 110 ? -6.02729 -14.74326 4.97151 1.000 67.23214 109 GLY B O 1
ATOM 2442 N N . LEU B 1 111 ? -7.63211 -15.48429 6.35643 1.000 53.13575 110 LEU B N 1
ATOM 2443 C CA . LEU B 1 111 ? -6.84335 -16.61854 6.80803 1.000 60.31307 110 LEU B CA 1
ATOM 2444 C C . LEU B 1 111 ? -7.74977 -17.82048 7.01710 1.000 59.56721 110 LEU B C 1
ATOM 2445 O O . LEU B 1 111 ? -8.93743 -17.68041 7.32019 1.000 59.34836 110 LEU B O 1
ATOM 2450 N N . LYS B 1 112 ? -7.17787 -19.00565 6.83195 1.000 70.20236 111 LYS B N 1
ATOM 2451 C CA . LYS B 1 112 ? -7.85765 -20.23693 7.20076 1.000 65.97221 111 LYS B CA 1
ATOM 2452 C C . LYS B 1 112 ? -7.81394 -20.40186 8.71261 1.000 69.15632 111 LYS B C 1
ATOM 2453 O O . LYS B 1 112 ? -6.81598 -20.06895 9.35756 1.000 78.63296 111 LYS B O 1
ATOM 2455 N N . TYR B 1 113 ? -8.90644 -20.90306 9.28060 1.000 79.98345 112 TYR B N 1
ATOM 2456 C CA . TYR B 1 113 ? -9.00475 -21.07735 10.72891 1.000 85.53751 112 TYR B CA 1
ATOM 2457 C C . TYR B 1 113 ? -8.36068 -22.40331 11.11872 1.000 84.94842 112 TYR B C 1
ATOM 2458 O O . TYR B 1 113 ? -8.98468 -23.46147 11.02376 1.000 88.37467 112 TYR B O 1
ATOM 2467 N N . ASP B 1 114 ? -7.10798 -22.35296 11.57036 1.000 92.65507 113 ASP B N 1
ATOM 2468 C CA . ASP B 1 114 ? -6.42184 -23.53193 12.08211 1.000 96.73540 113 ASP B CA 1
ATOM 2469 C C . ASP B 1 114 ? -6.29347 -23.52860 13.59964 1.000 108.73951 113 ASP B C 1
ATOM 2470 O O . ASP B 1 114 ? -5.75376 -24.48905 14.16362 1.000 113.03954 113 ASP B O 1
ATOM 2472 N N . LEU B 1 115 ? -6.77535 -22.48043 14.27049 1.000 98.61296 114 LEU B N 1
ATOM 2473 C CA . LEU B 1 115 ? -6.78322 -22.39690 15.73235 1.000 111.83343 114 LEU B CA 1
ATOM 2474 C C . LEU B 1 115 ? -5.38724 -22.60115 16.31789 1.000 111.60049 114 LEU B C 1
ATOM 2475 O O . LEU B 1 115 ? -5.19243 -23.35379 17.27567 1.000 124.78066 114 LEU B O 1
ATOM 2477 N N . GLY B 1 116 ? -4.39967 -21.93466 15.71893 1.000 120.06967 115 GLY B N 1
ATOM 2478 C CA . GLY B 1 116 ? -3.03800 -21.97822 16.20100 1.000 116.53661 115 GLY B CA 1
ATOM 2479 C C . GLY B 1 116 ? -2.67021 -20.72063 16.96443 1.000 117.65147 115 GLY B C 1
ATOM 2480 O O . GLY B 1 116 ? -3.49475 -19.83579 17.19641 1.000 116.63337 115 GLY B O 1
ATOM 2481 N N . GLU B 1 117 ? -1.39869 -20.65302 17.36987 1.000 98.11989 116 GLU B N 1
ATOM 2482 C CA . GLU B 1 117 ? -0.90670 -19.45219 18.03616 1.000 94.32915 116 GLU B CA 1
ATOM 2483 C C . GLU B 1 117 ? -0.69436 -18.32251 17.03629 1.000 89.05145 116 GLU B C 1
ATOM 2484 O O . GLU B 1 117 ? -1.03184 -17.16768 17.32206 1.000 87.91552 116 GLU B O 1
ATOM 2490 N N . LYS B 1 118 ? -0.13802 -18.64189 15.86097 1.000 92.18870 117 LYS B N 1
ATOM 2491 C CA . LYS B 1 118 ? 0.03772 -17.63555 14.81875 1.000 90.28049 117 LYS B CA 1
ATOM 2492 C C . LYS B 1 118 ? -1.30986 -17.14649 14.31241 1.000 81.45500 117 LYS B C 1
ATOM 2493 O O . LYS B 1 118 ? -1.47361 -15.96096 14.00343 1.000 81.83019 117 LYS B O 1
ATOM 2495 N N . ARG B 1 119 ? -2.28607 -18.05226 14.22206 1.0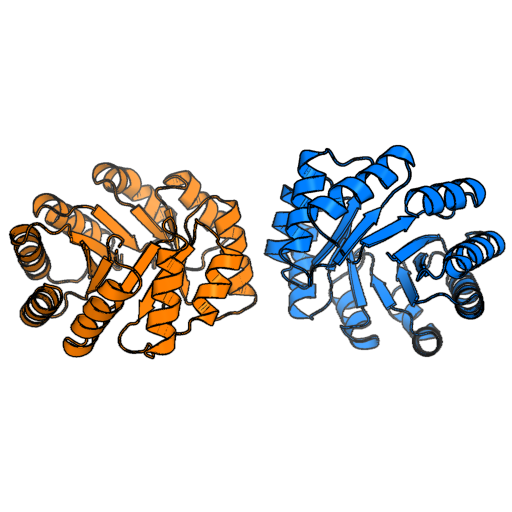00 85.19141 118 ARG B N 1
ATOM 2496 C CA . ARG B 1 119 ? -3.62605 -17.67272 13.79216 1.000 84.91412 118 ARG B CA 1
ATOM 2497 C C . ARG B 1 119 ? -4.21404 -16.61860 14.71714 1.000 78.53883 118 ARG B C 1
ATOM 2498 O O . ARG B 1 119 ? -4.68715 -15.57071 14.26294 1.000 80.19536 118 ARG B O 1
ATOM 2506 N N . GLU B 1 120 ? -4.19988 -16.88975 16.02598 1.000 76.70714 119 GLU B N 1
ATOM 2507 C CA . GLU B 1 120 ? -4.79948 -15.97007 16.98648 1.000 72.98989 119 GLU B CA 1
ATOM 2508 C C . GLU B 1 120 ? -4.07327 -14.63190 16.99915 1.000 65.98230 119 GLU B C 1
ATOM 2509 O O . GLU B 1 120 ? -4.70774 -13.57750 17.10901 1.000 58.00626 119 GLU B O 1
ATOM 2511 N N . ARG B 1 121 ? -2.74134 -14.65498 16.89741 1.000 63.98993 120 ARG B N 1
ATOM 2512 C CA . ARG B 1 121 ? -1.97214 -13.41411 16.92287 1.000 68.54116 120 ARG B CA 1
ATOM 2513 C C . ARG B 1 121 ? -2.22468 -12.57217 15.67603 1.000 73.66809 120 ARG B C 1
ATOM 2514 O O . ARG B 1 121 ? -2.37303 -11.34675 15.76704 1.000 70.37595 120 ARG B O 1
ATOM 2522 N N . LEU B 1 122 ? -2.27534 -13.20984 14.50251 1.000 74.78366 121 LEU B N 1
ATOM 2523 C CA . LEU B 1 122 ? -2.52729 -12.46880 13.26966 1.000 74.39176 121 LEU B CA 1
ATOM 2524 C C . LEU B 1 122 ? -3.92404 -11.85971 13.26597 1.000 67.25490 121 LEU B C 1
ATOM 2525 O O . LEU B 1 122 ? -4.12204 -10.74957 12.75899 1.000 68.48580 121 LEU B O 1
ATOM 2530 N N . ILE B 1 123 ? -4.90283 -12.57345 13.82534 1.000 60.48390 122 ILE B N 1
ATOM 2531 C CA . ILE B 1 123 ? -6.26485 -12.05081 13.90798 1.000 65.73969 122 ILE B CA 1
ATOM 2532 C C . ILE B 1 123 ? -6.30923 -10.81910 14.80717 1.000 62.89208 122 ILE B C 1
ATOM 2533 O O . ILE B 1 123 ? -6.85694 -9.77387 14.43463 1.000 57.07951 122 ILE B O 1
ATOM 2538 N N . ARG B 1 124 ? -5.71973 -10.92117 16.00104 1.000 54.74477 123 ARG B N 1
ATOM 2539 C CA . ARG B 1 124 ? -5.75253 -9.80628 16.94221 1.000 54.03227 123 ARG B CA 1
ATOM 2540 C C . ARG B 1 124 ? -5.00373 -8.60234 16.39289 1.000 61.74149 123 ARG B C 1
ATOM 2541 O O . ARG B 1 124 ? -5.44100 -7.45800 16.56608 1.000 60.22454 123 ARG B O 1
ATOM 2549 N N . THR B 1 125 ? -3.86900 -8.84106 15.73060 1.000 64.99552 124 THR B N 1
ATOM 2550 C CA . THR B 1 125 ? -3.12348 -7.74259 15.12785 1.000 70.89618 124 THR B CA 1
ATOM 2551 C C . THR B 1 125 ? -3.94368 -7.06373 14.04608 1.000 70.67693 124 THR B C 1
ATOM 2552 O O . THR B 1 125 ? -3.94248 -5.83193 13.93495 1.000 71.78225 124 THR B O 1
ATOM 2556 N N . ALA B 1 126 ? -4.63197 -7.85764 13.22398 1.000 74.77425 125 ALA B N 1
ATOM 2557 C CA . ALA B 1 126 ? -5.48255 -7.29151 12.18613 1.000 68.93509 125 ALA B CA 1
ATOM 2558 C C . ALA B 1 126 ? -6.61360 -6.47353 12.79412 1.000 70.25653 125 ALA B C 1
ATOM 2559 O O . ALA B 1 126 ? -6.92499 -5.37673 12.31374 1.000 62.79331 125 ALA B O 1
ATOM 2561 N N . VAL B 1 127 ? -7.22523 -6.98528 13.86721 1.000 68.08313 126 VAL B N 1
ATOM 2562 C CA . VAL B 1 127 ? -8.34082 -6.29095 14.50780 1.000 66.57863 126 VAL B CA 1
ATOM 2563 C C . VAL B 1 127 ? -7.89022 -4.94206 15.05903 1.000 71.92038 126 VAL B C 1
ATOM 2564 O O . VAL B 1 127 ? -8.63379 -3.95399 15.00501 1.000 77.54176 126 VAL B O 1
ATOM 2568 N N . GLU B 1 128 ? -6.66336 -4.87571 15.58615 1.000 60.79031 127 GLU B N 1
ATOM 2569 C CA . GLU B 1 128 ? -6.14141 -3.61381 16.10331 1.000 60.26780 127 GLU B CA 1
ATOM 2570 C C . GLU B 1 128 ? -6.06818 -2.55560 15.01081 1.000 77.02319 127 GLU B C 1
ATOM 2571 O O . GLU B 1 128 ? -6.36077 -1.37925 15.25543 1.000 63.28662 127 GLU B O 1
ATOM 2577 N N . LEU B 1 129 ? -5.67961 -2.95364 13.79698 1.000 62.42402 128 LEU B N 1
ATOM 2578 C CA . LEU B 1 129 ? -5.61283 -2.02061 12.68057 1.000 60.71428 128 LEU B CA 1
ATOM 2579 C C . LEU B 1 129 ? -6.98560 -1.60692 12.16819 1.000 64.58074 128 LEU B C 1
ATOM 2580 O O . LEU B 1 129 ? -7.05525 -0.89566 11.16093 1.000 72.15586 128 LEU B O 1
ATOM 2585 N N . GLY B 1 130 ? -8.06854 -2.02446 12.81989 1.000 56.97257 129 GLY B N 1
ATOM 2586 C CA . GLY B 1 130 ? -9.38940 -1.66110 12.35019 1.000 62.06385 129 GLY B CA 1
ATOM 2587 C C . GLY B 1 130 ? -9.78691 -2.29759 11.03895 1.000 60.94805 129 GLY B C 1
ATOM 2588 O O . GLY B 1 130 ? -10.64873 -1.76181 10.33853 1.000 65.36312 129 GLY B O 1
ATOM 2589 N N . VAL B 1 131 ? -9.18422 -3.43059 10.68823 1.000 54.75569 130 VAL B N 1
ATOM 2590 C CA . VAL B 1 131 ? -9.41760 -4.09782 9.41285 1.000 56.36184 130 VAL B CA 1
ATOM 2591 C C . VAL B 1 131 ? -10.32590 -5.30090 9.64091 1.000 45.53110 130 VAL B C 1
ATOM 2592 O O . VAL B 1 131 ? -10.28560 -5.95111 10.69239 1.000 43.34973 130 VAL B O 1
ATOM 2596 N N . ARG B 1 132 ? -11.18149 -5.58355 8.66312 1.000 48.54813 131 ARG B N 1
ATOM 2597 C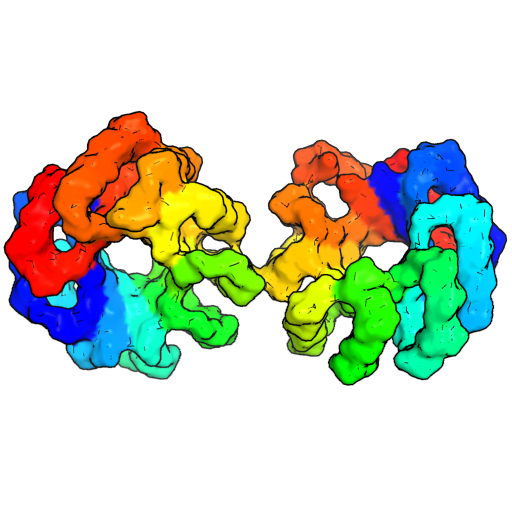 CA . ARG B 1 132 ? -12.03604 -6.76150 8.74559 1.000 49.35024 131 ARG B CA 1
ATOM 2598 C C . ARG B 1 132 ? -11.20555 -8.02957 8.57893 1.000 42.28791 131 ARG B C 1
ATOM 2599 O O . ARG B 1 132 ? -10.16820 -8.03366 7.91147 1.000 50.74847 131 ARG B O 1
ATOM 2607 N N . VAL B 1 133 ? -11.66269 -9.11238 9.20690 1.000 43.85905 132 VAL B N 1
ATOM 2608 C CA . VAL B 1 133 ? -10.94868 -10.38723 9.20442 1.000 37.40770 132 VAL B CA 1
ATOM 2609 C C . VAL B 1 133 ? -11.87537 -11.46281 8.65482 1.000 35.77416 132 VAL B C 1
ATOM 2610 O O . VAL B 1 133 ? -12.92317 -11.74792 9.24848 1.000 41.95831 132 VAL B O 1
ATOM 2614 N N . LEU B 1 134 ? -11.48409 -12.07179 7.53716 1.000 38.96070 133 LEU B N 1
ATOM 2615 C CA . LEU B 1 134 ? -12.23430 -13.17298 6.94319 1.000 38.71845 133 LEU B CA 1
ATOM 2616 C C . LEU B 1 134 ? -11.57733 -14.49331 7.33156 1.000 41.64247 133 LEU B C 1
ATOM 2617 O O . LEU B 1 134 ? -10.41320 -14.73974 6.99285 1.000 42.69020 133 LEU B O 1
ATOM 2622 N N . LEU B 1 135 ? -12.32490 -15.33572 8.03586 1.000 45.13232 134 LEU B N 1
ATOM 2623 C CA . LEU B 1 135 ? -11.88356 -16.67760 8.38861 1.000 45.24677 134 LEU B CA 1
ATOM 2624 C C . LEU B 1 135 ? -12.49289 -17.65524 7.39416 1.000 40.40691 134 LEU B C 1
ATOM 2625 O O . LEU B 1 135 ? -13.72012 -17.75363 7.29029 1.000 40.75504 134 LEU B O 1
ATOM 2630 N N . THR B 1 136 ? -11.64192 -18.35793 6.65684 1.000 42.33910 135 THR B N 1
ATOM 2631 C CA . THR B 1 136 ? -12.09225 -19.28296 5.62741 1.000 51.63174 135 THR B CA 1
ATOM 2632 C C . THR B 1 136 ? -11.99603 -20.72327 6.11852 1.000 57.21544 135 THR B C 1
ATOM 2633 O O . THR B 1 136 ? -11.41290 -21.01970 7.16619 1.000 52.61782 135 THR B O 1
ATOM 2637 N N . ASP B 1 137 ? -12.58532 -21.62290 5.32740 1.000 64.42028 136 ASP B N 1
ATOM 2638 C CA . ASP B 1 137 ? -12.63183 -23.05343 5.63209 1.000 58.29823 136 ASP B CA 1
ATOM 2639 C C . ASP B 1 137 ? -13.28222 -23.30914 6.98933 1.000 60.23620 136 ASP B C 1
ATOM 2640 O O . ASP B 1 137 ? -12.86309 -24.18712 7.74550 1.000 56.62529 136 ASP B O 1
ATOM 2645 N N . VAL B 1 138 ? -14.31573 -22.53571 7.30335 1.000 48.91001 137 VAL B N 1
ATOM 2646 C CA . VAL B 1 138 ? -15.04433 -22.72411 8.55095 1.000 55.52800 137 VAL B CA 1
ATOM 2647 C C . VAL B 1 138 ? -16.06775 -23.8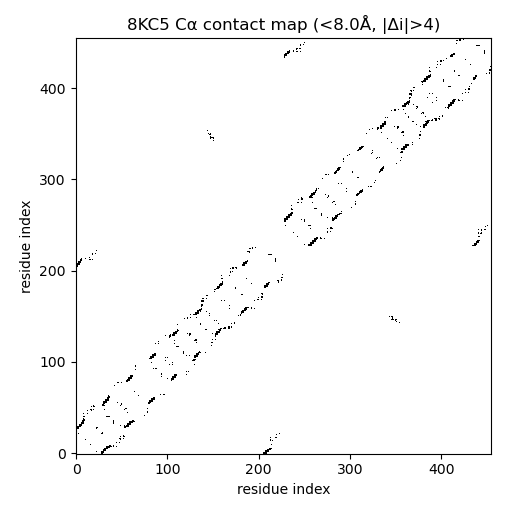3532 8.36523 1.000 54.43056 137 VAL B C 1
ATOM 2648 O O . VAL B 1 138 ? -16.84852 -23.82475 7.40542 1.000 47.52843 137 VAL B O 1
ATOM 2652 N N . THR B 1 139 ? -16.05379 -24.80701 9.27702 1.000 46.80811 138 THR B N 1
ATOM 2653 C CA . THR B 1 139 ? -17.02639 -25.89248 9.27256 1.000 50.50307 138 THR B CA 1
ATOM 2654 C C . THR B 1 139 ? -17.67277 -26.16238 10.62469 1.000 57.89021 138 THR B C 1
ATOM 2655 O O . THR B 1 139 ? -18.76388 -26.74461 10.64599 1.000 50.02210 138 THR B O 1
ATOM 2659 N N . ASP B 1 140 ? -17.05566 -25.76945 11.74117 1.000 51.30501 139 ASP B N 1
ATOM 2660 C CA . ASP B 1 140 ? -17.59850 -26.01771 13.07060 1.000 58.45666 139 ASP B CA 1
ATOM 2661 C C . ASP B 1 140 ? -18.11816 -24.72839 13.69179 1.000 54.87206 139 ASP B C 1
ATOM 2662 O O . ASP B 1 140 ? -17.58029 -23.64242 13.45867 1.000 52.80762 139 ASP B O 1
ATOM 2667 N N . ARG B 1 141 ? -19.16254 -24.86862 14.51185 1.000 53.82702 140 ARG B N 1
ATOM 2668 C CA . ARG B 1 141 ? -19.69335 -23.72161 15.23988 1.000 58.66776 140 ARG B CA 1
ATOM 2669 C C . ARG B 1 141 ? -18.67604 -23.15479 16.22468 1.000 62.10544 140 ARG B C 1
ATOM 2670 O O . ARG B 1 141 ? -18.70702 -21.95548 16.52104 1.000 57.94171 140 ARG B O 1
ATOM 2678 N N . ALA B 1 142 ? -17.77593 -23.99520 16.74786 1.000 56.26360 141 ALA B N 1
ATOM 2679 C CA . ALA B 1 142 ? -16.76617 -23.50696 17.68416 1.000 55.82510 141 ALA B CA 1
ATOM 2680 C C . ALA B 1 142 ? -15.74061 -22.62621 16.98337 1.000 52.99474 141 ALA B C 1
ATOM 2681 O O . ALA B 1 142 ? -15.25321 -21.65100 17.56594 1.000 55.27484 141 ALA B O 1
ATOM 2683 N N . GLN B 1 143 ? -15.39084 -22.95773 15.73784 1.000 60.26473 142 GLN B N 1
ATOM 2684 C CA . GLN B 1 143 ? -14.53384 -22.07024 14.95791 1.000 60.40642 142 GLN B CA 1
ATOM 2685 C C . GLN B 1 143 ? -15.18772 -20.70824 14.77769 1.000 55.37440 142 GLN B C 1
ATOM 2686 O O . GLN B 1 143 ? -14.52415 -19.67043 14.89377 1.000 59.71390 142 GLN B O 1
ATOM 2692 N N . ALA B 1 144 ? -16.49125 -20.69156 14.49062 1.000 49.99675 143 ALA B N 1
ATOM 2693 C CA . ALA B 1 144 ? -17.19339 -19.42151 14.34156 1.000 47.76311 143 ALA B CA 1
ATOM 2694 C C . ALA B 1 144 ? -17.24564 -18.65992 15.65961 1.000 52.96289 143 ALA B C 1
ATOM 2695 O O . ALA B 1 144 ? -17.06390 -17.43711 15.68276 1.000 46.69649 143 ALA B O 1
ATOM 2697 N N . ALA B 1 145 ? -17.49552 -19.36495 16.76489 1.000 47.60051 144 ALA B N 1
ATOM 2698 C CA . ALA B 1 145 ? -17.60464 -18.70387 18.05912 1.000 50.12157 144 ALA B CA 1
ATOM 2699 C C . ALA B 1 145 ? -16.27851 -18.07929 18.47755 1.000 54.90520 144 ALA B C 1
ATOM 2700 O O . ALA B 1 145 ? -16.24764 -16.95451 18.99203 1.000 57.48785 144 ALA B O 1
ATOM 2702 N N . ARG B 1 146 ? -15.17156 -18.79838 18.27268 1.000 55.01657 145 ARG B N 1
ATOM 2703 C CA . ARG B 1 146 ? -13.85970 -18.24585 18.59402 1.000 55.43837 145 ARG B CA 1
ATOM 2704 C C . ARG B 1 146 ? -13.52679 -17.06020 17.69619 1.000 49.92179 145 ARG B C 1
ATOM 2705 O O . ARG B 1 146 ? -12.91147 -16.08562 18.14608 1.000 60.41213 145 ARG B O 1
ATOM 2713 N N . GLY B 1 147 ? -13.91865 -17.12610 16.42391 1.000 54.14873 146 GLY B N 1
ATOM 2714 C CA . GLY B 1 147 ? -13.75137 -15.97252 15.55451 1.000 52.05682 146 GLY B CA 1
ATOM 2715 C C . GLY B 1 147 ? -14.44865 -14.74157 16.09779 1.000 44.37705 146 GLY B C 1
ATOM 2716 O O . GLY B 1 147 ? -13.86919 -13.65423 16.13310 1.000 45.17269 146 GLY B O 1
ATOM 2717 N N . LEU B 1 148 ? -15.68761 -14.90856 16.56899 1.000 45.58095 147 LEU B N 1
ATOM 2718 C CA . LEU B 1 148 ? -16.42783 -13.79512 17.15360 1.000 46.25579 147 LEU B CA 1
ATOM 2719 C C . LEU B 1 148 ? -15.70822 -13.22702 18.36981 1.000 54.41362 147 LEU B C 1
ATOM 2720 O O . LEU B 1 148 ? -15.63389 -12.00464 18.53986 1.000 60.53067 147 LEU B O 1
ATOM 2725 N N . ALA B 1 149 ? -15.17780 -14.09858 19.23147 1.000 60.28103 148 ALA B N 1
ATOM 2726 C CA . ALA B 1 149 ? -14.44912 -13.62900 20.40374 1.000 54.61535 148 ALA B CA 1
ATOM 2727 C C . ALA B 1 149 ? -13.22061 -12.82665 19.99730 1.000 56.68767 148 ALA B C 1
ATOM 2728 O O . ALA B 1 149 ? -12.96009 -11.74653 20.54056 1.000 65.11591 148 ALA B O 1
ATOM 2730 N N . LEU B 1 150 ? -12.46060 -13.33386 19.02588 1.000 58.83244 149 LEU B N 1
ATOM 2731 C CA . LEU B 1 150 ? -11.23045 -12.66696 18.61481 1.000 58.62964 149 LEU B CA 1
ATOM 2732 C C . LEU B 1 150 ? -11.48814 -11.42705 17.76699 1.000 57.84909 149 LEU B C 1
ATOM 2733 O O . LEU B 1 150 ? -10.72041 -10.46427 17.84818 1.000 61.15433 149 LEU B O 1
ATOM 2738 N N . ALA B 1 151 ? -12.53829 -11.42806 16.93994 1.000 60.26764 150 ALA B N 1
ATOM 2739 C CA . ALA B 1 151 ? -12.72757 -10.36644 15.96037 1.000 44.15228 150 ALA B CA 1
ATOM 2740 C C . ALA B 1 151 ? -13.96047 -9.50383 16.18793 1.000 47.64689 150 ALA B C 1
ATOM 2741 O O . ALA B 1 151 ? -14.00070 -8.38021 15.67946 1.000 51.58806 150 ALA B O 1
ATOM 2743 N N . GLY B 1 152 ? -14.95639 -9.98810 16.92173 1.000 50.88107 151 GLY B N 1
ATOM 2744 C CA . GLY B 1 152 ? -16.13594 -9.17522 17.17351 1.000 46.77663 151 GLY B CA 1
ATOM 2745 C C . GLY B 1 152 ? -16.84871 -8.80599 15.88670 1.000 44.46600 151 GLY B C 1
ATOM 2746 O O . GLY B 1 152 ? -17.13123 -9.65438 15.03718 1.000 46.73071 151 GLY B O 1
ATOM 2747 N N . ASP B 1 153 ? -17.14211 -7.51665 15.72952 1.000 54.89090 152 ASP B N 1
ATOM 2748 C CA . ASP B 1 153 ? -17.88186 -7.04895 14.56391 1.000 58.87447 152 ASP B CA 1
ATOM 2749 C C . ASP B 1 153 ? -17.01460 -6.90039 13.31895 1.000 42.76150 152 ASP B C 1
ATOM 2750 O O . ASP B 1 153 ? -17.55434 -6.65115 12.23626 1.000 48.84882 152 ASP B O 1
ATOM 2755 N N . ARG B 1 154 ? -15.69640 -7.04303 13.43745 1.000 48.11770 153 ARG B N 1
ATOM 2756 C CA . ARG B 1 154 ? -14.82808 -7.07994 12.26721 1.000 45.55326 153 ARG B CA 1
ATOM 2757 C C . ARG B 1 154 ? -14.74747 -8.46936 11.64385 1.000 47.22476 153 ARG B C 1
ATOM 2758 O O . ARG B 1 154 ? -14.04533 -8.64309 10.63991 1.000 44.35261 153 ARG B O 1
ATOM 2766 N N . LEU B 1 155 ? -15.43572 -9.45239 12.22096 1.000 40.88487 154 LEU B N 1
ATOM 2767 C CA . LEU B 1 155 ? -15.34617 -10.82883 11.75219 1.000 42.84229 154 LEU B CA 1
ATOM 2768 C C . LEU B 1 155 ? -16.08894 -11.02267 10.43525 1.000 39.25394 154 LEU B C 1
ATOM 2769 O O . LEU B 1 155 ? -17.16274 -10.45598 10.21038 1.000 38.74435 154 LEU B O 1
ATOM 2774 N N . GLU B 1 156 ? -15.50619 -11.83292 9.56290 1.000 38.43229 155 GLU B N 1
ATOM 2775 C CA . GLU B 1 156 ? -16.20862 -12.37869 8.41475 1.000 38.21359 155 GLU B CA 1
ATOM 2776 C C . GLU B 1 156 ? -15.96301 -13.88010 8.38232 1.000 38.40438 155 GLU B C 1
ATOM 2777 O O . GLU B 1 156 ? -14.87025 -14.34396 8.72329 1.000 38.61706 155 GLU B O 1
ATOM 2783 N N . LEU B 1 157 ? -16.98574 -14.63804 7.99486 1.000 37.65891 156 LEU B N 1
ATOM 2784 C CA . LEU B 1 157 ? -16.91848 -16.09229 7.97030 1.000 39.21457 156 LEU B CA 1
ATOM 2785 C C . LEU B 1 157 ? -17.23247 -16.60047 6.57110 1.000 46.08201 156 LEU B C 1
ATOM 2786 O O . LEU B 1 157 ? -18.25946 -16.23532 5.98739 1.000 41.20287 156 LEU B O 1
ATOM 2791 N N . LEU B 1 158 ? -16.34459 -17.43341 6.03743 1.000 41.58795 157 LEU B N 1
ATOM 2792 C CA . LEU B 1 158 ? -16.56266 -18.13393 4.77516 1.000 41.53177 157 LEU B CA 1
ATOM 2793 C C . LEU B 1 158 ? -16.86627 -19.58650 5.12426 1.000 40.50518 157 LEU B C 1
ATOM 2794 O O . LEU B 1 158 ? -15.95412 -20.38316 5.35569 1.000 42.89284 157 LEU B O 1
ATOM 2799 N N . LEU B 1 159 ? -18.14874 -19.92402 5.17113 1.000 41.29243 158 LEU B N 1
ATOM 2800 C CA . LEU B 1 159 ? -18.58565 -21.25319 5.56995 1.000 39.68444 158 LEU B CA 1
ATOM 2801 C C . LEU B 1 159 ? -18.61396 -22.18887 4.36446 1.000 44.05409 158 LEU B C 1
ATOM 2802 O O . LEU B 1 159 ? -19.21083 -21.86494 3.33244 1.000 41.09222 158 LEU B O 1
ATOM 2807 N N . ASP B 1 160 ? -17.96106 -23.34718 4.49732 1.000 43.31376 159 ASP B N 1
ATOM 2808 C CA . ASP B 1 160 ? -17.96487 -24.36690 3.44848 1.000 44.45043 159 ASP B CA 1
ATOM 2809 C C . ASP B 1 160 ? -19.19216 -25.23689 3.67362 1.000 43.89398 159 ASP B C 1
ATOM 2810 O O . ASP B 1 160 ? -19.16856 -26.19358 4.44956 1.000 53.29351 159 ASP B O 1
ATOM 2815 N N . VAL B 1 161 ? -20.27864 -24.89612 2.97645 1.000 43.01698 160 VAL B N 1
ATOM 2816 C CA . VAL B 1 161 ? -21.56405 -25.55621 3.19573 1.000 45.42418 160 VAL B CA 1
ATOM 2817 C C . VAL B 1 161 ? -21.44890 -27.06286 2.97849 1.000 51.24093 160 VAL B C 1
ATOM 2818 O O . VAL B 1 161 ? -22.01615 -27.85882 3.73749 1.000 47.61467 160 VAL B O 1
ATOM 2822 N N . ASP B 1 162 ? -20.70665 -27.47655 1.94905 1.000 46.50257 161 ASP B N 1
ATOM 2823 C CA . ASP B 1 162 ? -20.66276 -28.88295 1.57196 1.000 51.12661 161 ASP B CA 1
ATOM 2824 C C . ASP B 1 162 ? -19.93404 -29.74754 2.59686 1.000 60.39023 161 ASP B C 1
ATOM 2825 O O . ASP B 1 162 ? -20.08324 -30.97425 2.56656 1.000 51.66096 161 ASP B O 1
ATOM 2830 N N . ARG B 1 163 ? -19.15020 -29.14716 3.49466 1.000 56.24289 162 ARG B N 1
ATOM 2831 C CA . ARG B 1 163 ? -18.45556 -29.88347 4.54568 1.000 50.38578 162 ARG B CA 1
ATOM 2832 C C . ARG B 1 163 ? -18.90717 -29.44155 5.93441 1.000 48.73241 162 ARG B C 1
ATOM 2833 O O . ARG B 1 163 ? -18.13777 -29.50365 6.89361 1.000 53.04631 162 ARG B O 1
ATOM 2841 N N . THR B 1 164 ? -20.15266 -28.99570 6.06153 1.000 38.95292 163 THR B N 1
ATOM 2842 C CA . THR B 1 164 ? -20.66257 -28.45486 7.31457 1.000 48.07984 163 THR B CA 1
ATOM 2843 C C . THR B 1 164 ? -21.89158 -29.24110 7.73981 1.000 37.74579 163 THR B C 1
ATOM 2844 O O . THR B 1 164 ? -22.89651 -29.26600 7.02139 1.000 33.84327 163 THR B O 1
ATOM 2848 N N . ALA B 1 165 ? -21.81815 -29.85222 8.91835 1.000 37.10923 164 ALA B N 1
ATOM 2849 C CA . ALA B 1 165 ? -22.92164 -30.64528 9.43234 1.000 40.29176 164 ALA B CA 1
ATOM 2850 C C . ALA B 1 165 ? -24.09718 -29.74582 9.80160 1.000 39.99094 164 ALA B C 1
ATOM 2851 O O . ALA B 1 165 ? -23.95703 -28.53107 9.97280 1.000 45.38709 164 ALA B O 1
ATOM 2853 N N . LEU B 1 166 ? -25.27050 -30.36938 9.93826 1.000 40.52174 165 LEU B N 1
ATOM 2854 C CA . LEU B 1 166 ? -26.50267 -29.61064 10.13191 1.000 40.33816 165 LEU B CA 1
ATOM 2855 C C . LEU B 1 166 ? -26.45629 -28.77106 11.40116 1.000 46.25386 165 LEU B C 1
ATOM 2856 O O . LEU B 1 166 ? -26.89063 -27.61467 11.40075 1.000 41.49854 165 LEU B O 1
ATOM 2861 N N . ALA B 1 167 ? -25.94927 -29.33733 12.49839 1.000 45.30969 166 ALA B N 1
ATOM 2862 C CA . ALA B 1 167 ? -25.86899 -28.57319 13.73835 1.000 50.85597 166 ALA B CA 1
ATOM 2863 C C . ALA B 1 167 ? -24.95732 -27.36354 13.57596 1.000 42.28608 166 ALA B C 1
ATOM 2864 O O . ALA B 1 167 ? -25.29383 -26.25869 14.01501 1.000 45.95074 166 ALA B O 1
ATOM 2866 N N . ASP B 1 168 ? -23.80782 -27.55088 12.92612 1.000 39.29927 167 ASP B N 1
ATOM 2867 C CA . ASP B 1 168 ? -22.86652 -26.45326 12.74832 1.000 39.04663 167 ASP B CA 1
ATOM 2868 C C . ASP B 1 168 ? -23.40585 -25.42057 11.77104 1.000 52.59430 167 ASP B C 1
ATOM 2869 O O . ASP B 1 168 ? -23.16337 -24.21740 11.93006 1.000 53.62546 167 ASP B O 1
ATOM 2874 N N . LEU B 1 169 ? -24.13364 -25.87474 10.75070 1.000 47.55227 168 LEU B N 1
ATOM 2875 C CA . LEU B 1 169 ? -24.77510 -24.95107 9.82672 1.000 37.35520 168 LEU B CA 1
ATOM 2876 C C . LEU B 1 169 ? -25.77992 -24.06625 10.55397 1.000 45.48876 168 LEU B C 1
ATOM 2877 O O . LEU B 1 169 ? -25.79837 -22.84340 10.36749 1.000 45.86885 168 LEU B O 1
ATOM 2882 N N . ARG B 1 170 ? -26.61143 -24.66849 11.41043 1.000 39.64120 169 ARG B N 1
ATOM 2883 C CA . ARG B 1 170 ? -27.63789 -23.90118 12.11018 1.000 44.42999 169 ARG B CA 1
ATOM 2884 C C . ARG B 1 170 ? -27.03014 -22.97946 13.15973 1.000 46.52789 169 ARG B C 1
ATOM 2885 O O . ARG B 1 170 ? -27.49959 -21.85110 13.34523 1.000 51.66109 169 ARG B O 1
ATOM 2893 N N . ALA B 1 171 ? -25.99708 -23.44198 13.86656 1.000 39.96409 170 ALA B N 1
ATOM 2894 C CA . ALA B 1 171 ? -25.40923 -22.61574 14.91603 1.000 45.01699 170 ALA B CA 1
ATOM 2895 C C . ALA B 1 171 ? -24.67175 -21.41568 14.33103 1.000 51.08985 170 ALA B C 1
ATOM 2896 O O . ALA B 1 171 ? -24.73701 -20.31131 14.88254 1.000 50.43793 170 ALA B O 1
ATOM 2898 N N . THR B 1 172 ? -23.95980 -21.61100 13.21843 1.000 51.20625 171 THR B N 1
ATOM 2899 C CA . THR B 1 172 ? -23.24495 -20.49871 12.59968 1.000 39.43669 171 THR B CA 1
ATOM 2900 C C . THR B 1 172 ? -24.21119 -19.51212 11.95074 1.000 48.92872 171 THR B C 1
ATOM 2901 O O . THR B 1 172 ? -23.97932 -18.29761 11.98334 1.000 58.03009 171 THR B O 1
ATOM 2905 N N . LEU B 1 173 ? -25.30474 -20.01006 11.36394 1.000 42.74477 172 LEU B N 1
ATOM 2906 C CA . LEU B 1 173 ? -26.33248 -19.11141 10.84390 1.000 49.34534 172 LEU B CA 1
ATOM 2907 C C . LEU B 1 173 ? -26.95536 -18.27998 11.96163 1.000 64.34064 172 LEU B C 1
ATOM 2908 O O . LEU B 1 173 ? -27.18216 -17.07409 11.79828 1.000 57.88260 172 LEU B O 1
ATOM 2913 N N . ALA B 1 174 ? -27.24169 -18.90849 13.10607 1.000 55.34775 173 ALA B N 1
ATOM 2914 C CA . ALA B 1 174 ? -27.81471 -18.17450 14.22909 1.000 52.76324 173 ALA B CA 1
ATOM 2915 C C . ALA B 1 174 ? -26.83847 -17.13055 14.75941 1.000 49.37897 173 ALA B C 1
ATOM 2916 O O . ALA B 1 174 ? -27.24452 -16.02294 15.13049 1.000 46.36792 173 ALA B O 1
ATOM 2918 N N . LEU B 1 175 ? -25.54567 -17.46639 14.79894 1.000 45.29136 174 LEU B N 1
ATOM 2919 C CA . LEU B 1 175 ? -24.54204 -16.50895 15.25111 1.000 52.82985 174 LEU B CA 1
ATOM 2920 C C . LEU B 1 175 ? -24.52792 -15.26957 14.36581 1.000 57.57582 174 LEU B C 1
ATOM 2921 O O . LEU B 1 175 ? -24.44587 -14.14087 14.86558 1.000 54.24326 174 LEU B O 1
ATOM 2926 N N . ALA B 1 176 ? -24.60522 -15.46228 13.04674 1.000 50.83470 175 ALA B N 1
ATOM 2927 C CA . ALA B 1 176 ? -24.67740 -14.32868 12.13215 1.000 47.98017 175 ALA B CA 1
ATOM 2928 C C . ALA B 1 176 ? -25.96148 -13.53968 12.33774 1.000 54.15204 175 ALA B C 1
ATOM 2929 O O . ALA B 1 176 ? -25.95642 -12.30488 12.26598 1.000 57.23696 175 ALA B O 1
ATOM 2931 N N . ALA B 1 177 ? -27.07167 -14.23537 12.59427 1.000 51.26604 176 ALA B N 1
ATOM 2932 C CA . ALA B 1 177 ? -28.33244 -13.54462 12.84422 1.000 48.94830 176 ALA B CA 1
ATOM 2933 C C . ALA B 1 177 ? -28.23036 -12.62991 14.05897 1.000 53.32420 176 ALA B C 1
ATOM 2934 O O . ALA B 1 177 ? -28.75382 -11.50886 14.04864 1.000 59.55889 176 ALA B O 1
ATOM 2936 N N . LYS B 1 178 ? -27.56216 -13.08925 15.11625 1.000 50.73296 177 LYS B N 1
ATOM 2937 C CA . LYS B 1 178 ? -27.43389 -12.29604 16.33117 1.000 57.71942 177 LYS B CA 1
ATOM 2938 C C . LYS B 1 178 ? -26.32421 -11.25547 16.24739 1.000 52.65707 177 LYS B C 1
ATOM 2939 O O . LYS B 1 178 ? -26.26939 -10.36789 17.10179 1.000 61.13553 177 LYS B O 1
ATOM 2941 N N . ASN B 1 179 ? -25.45238 -11.33403 15.24427 1.000 53.92773 178 ASN B N 1
ATOM 2942 C CA . ASN B 1 179 ? -24.35702 -10.38359 15.05722 1.000 49.04141 178 ASN B CA 1
ATOM 2943 C C . ASN B 1 179 ? -24.39911 -9.86772 13.62594 1.000 49.29462 178 ASN B C 1
ATOM 2944 O O . ASN B 1 179 ? -23.51878 -10.17468 12.81558 1.000 50.04764 178 ASN B O 1
ATOM 2949 N N . PRO B 1 180 ? -25.39431 -9.04047 13.29471 1.000 58.75943 179 PRO B N 1
ATOM 2950 C CA . PRO B 1 180 ? -25.60683 -8.66667 11.88461 1.000 54.22139 179 PRO B CA 1
ATOM 2951 C C . PRO B 1 180 ? -24.43195 -7.93947 11.25176 1.000 56.83318 179 PRO B C 1
ATOM 2952 O O . PRO B 1 180 ? -24.30181 -7.96135 10.02155 1.000 62.51376 179 PRO B O 1
ATOM 2956 N N . LYS B 1 181 ? -23.57578 -7.29147 12.04375 1.000 57.61132 180 LYS B N 1
ATOM 2957 C CA . LYS B 1 181 ? -22.38368 -6.67136 11.48122 1.000 48.30433 180 LYS B CA 1
ATOM 2958 C C . LYS B 1 181 ? -21.36216 -7.70176 11.01559 1.000 54.46499 180 LYS B C 1
ATOM 2959 O O . LYS B 1 181 ? -20.51015 -7.37861 10.18267 1.000 43.57265 180 LYS B O 1
ATOM 2965 N N . VAL B 1 182 ? -21.42820 -8.92968 11.53089 1.000 48.35500 181 VAL B N 1
ATOM 2966 C CA . VAL B 1 182 ? -20.53589 -9.98898 11.07730 1.000 41.33897 181 VAL B CA 1
ATOM 2967 C C . VAL B 1 182 ? -20.96552 -10.44257 9.68904 1.000 41.13685 181 VAL B C 1
ATOM 2968 O O . VAL B 1 182 ? -22.15732 -10.63780 9.42215 1.000 39.45793 181 VAL B O 1
ATOM 2972 N N . GLY B 1 183 ? -19.99398 -10.59657 8.78756 1.000 37.31326 182 GLY B N 1
ATOM 2973 C CA . GLY B 1 183 ? -20.27800 -11.03618 7.43439 1.000 38.97725 182 GLY B CA 1
ATOM 2974 C C . GLY B 1 183 ? -20.20314 -12.54873 7.31894 1.000 41.17971 182 GLY B C 1
ATOM 2975 O O . GLY B 1 183 ? -19.24281 -13.16765 7.78000 1.000 40.98561 182 GLY B O 1
ATOM 2976 N N . LEU B 1 184 ? -21.22819 -13.13652 6.71153 1.000 35.90930 183 LEU B N 1
ATOM 2977 C CA . LEU B 1 184 ? -21.30145 -14.57730 6.50405 1.000 41.08373 183 LEU B CA 1
ATOM 2978 C C . LEU B 1 184 ? -21.30250 -14.86223 5.01079 1.000 42.38760 183 LEU B C 1
ATOM 2979 O O . LEU B 1 184 ? -22.16646 -14.36561 4.28158 1.000 36.88661 183 LEU B O 1
ATOM 2984 N N . TYR B 1 185 ? -20.34578 -15.66724 4.56249 1.000 40.25421 184 TYR B N 1
ATOM 2985 C CA . TYR B 1 185 ? -20.24820 -16.07953 3.17108 1.000 41.34193 184 TYR B CA 1
ATOM 2986 C C . TYR B 1 185 ? -20.41241 -17.58926 3.09339 1.000 43.06799 184 TYR B C 1
ATOM 2987 O O . TYR B 1 185 ? -19.75891 -18.32902 3.83987 1.000 36.54200 184 TYR B O 1
ATOM 2996 N N . LEU B 1 186 ? -21.27464 -18.04200 2.18792 1.000 42.57205 185 LEU B N 1
ATOM 2997 C CA . LEU B 1 186 ? -21.62733 -19.45613 2.06642 1.000 44.48256 185 LEU B CA 1
ATOM 2998 C C . LEU B 1 186 ? -21.05632 -20.00826 0.76406 1.000 44.61009 185 LEU B C 1
ATOM 2999 O O . LEU B 1 186 ? -21.63163 -19.81249 -0.31166 1.000 37.92951 185 LEU B O 1
ATOM 3004 N N . ARG B 1 187 ? -19.92751 -20.70680 0.86864 1.000 37.65585 186 ARG B N 1
ATOM 3005 C CA . ARG B 1 187 ? -19.33857 -21.39087 -0.27884 1.000 46.76926 186 ARG B CA 1
ATOM 3006 C C . ARG B 1 187 ? -20.18345 -22.61506 -0.60715 1.000 39.26390 186 ARG B C 1
ATOM 3007 O O . ARG B 1 187 ? -20.23693 -23.56713 0.17673 1.000 51.87987 186 ARG B O 1
ATOM 3015 N N . VAL B 1 188 ? -20.84969 -22.59504 -1.75865 1.000 50.70408 187 VAL B N 1
ATOM 3016 C CA . VAL B 1 188 ? -21.74633 -23.66845 -2.16866 1.000 44.90064 187 VAL B CA 1
ATOM 3017 C C . VAL B 1 188 ? -21.24215 -24.25669 -3.47637 1.000 45.56649 187 VAL B C 1
ATOM 3018 O O . VAL B 1 188 ? -20.84813 -23.51799 -4.38543 1.000 54.26569 187 VAL B O 1
ATOM 3022 N N . SER B 1 189 ? -21.19685 -25.58380 -3.54099 1.000 50.72461 188 SER B N 1
ATOM 3023 C CA . SER B 1 189 ? -21.02002 -26.31899 -4.78648 1.000 44.34082 188 SER B CA 1
ATOM 3024 C C . SER B 1 189 ? -22.17939 -27.26291 -5.06487 1.000 46.23879 188 SER B C 1
ATOM 3025 O O . SER B 1 189 ? -22.80300 -27.17938 -6.12832 1.000 49.89599 188 SER B O 1
ATOM 3028 N N . ARG B 1 190 ? -22.50794 -28.14069 -4.11935 1.000 52.13140 189 ARG B N 1
ATOM 3029 C CA . ARG B 1 190 ? -23.56614 -29.12216 -4.32518 1.000 58.48294 189 ARG B CA 1
ATOM 3030 C C . ARG B 1 190 ? -24.92923 -28.44132 -4.35747 1.000 54.05928 189 ARG B C 1
ATOM 3031 O O . ARG B 1 190 ? -25.25328 -27.63369 -3.48110 1.000 46.04840 189 ARG B O 1
ATOM 3039 N N . VAL B 1 191 ? -25.74149 -28.79732 -5.35436 1.000 45.85282 190 VAL B N 1
ATOM 3040 C CA . VAL B 1 191 ? -27.01240 -28.10936 -5.55978 1.000 47.91467 190 VAL B CA 1
ATOM 3041 C C . VAL B 1 191 ? -27.99820 -28.42914 -4.43730 1.000 55.29458 190 VAL B C 1
ATOM 3042 O O . VAL B 1 191 ? -28.72690 -27.54614 -3.96428 1.000 46.38587 190 VAL B O 1
ATOM 3046 N N . ASP B 1 192 ? -28.04852 -29.69115 -3.99865 1.000 41.15161 191 ASP B N 1
ATOM 3047 C CA . ASP B 1 192 ? -28.97945 -30.06667 -2.93560 1.000 40.44340 191 ASP B CA 1
ATOM 3048 C C . ASP B 1 192 ? -28.62313 -29.39404 -1.61473 1.000 41.90974 191 ASP B C 1
ATOM 3049 O O . ASP B 1 192 ? -29.51405 -28.98782 -0.85949 1.000 41.03126 191 ASP B O 1
ATOM 3054 N N . LEU B 1 193 ? -27.33154 -29.28190 -1.30712 1.000 34.90853 192 LEU B N 1
ATOM 3055 C CA . LEU B 1 193 ? -26.93515 -28.63671 -0.06088 1.000 46.25958 192 LEU B CA 1
ATOM 3056 C C . LEU B 1 193 ? -27.05052 -27.11623 -0.14817 1.000 51.88075 192 LEU B C 1
ATOM 3057 O O . LEU B 1 193 ? -27.36399 -26.46104 0.85401 1.000 38.94085 192 LEU B O 1
ATOM 3062 N N . ALA B 1 194 ? -26.81021 -26.53790 -1.32617 1.000 36.72470 193 ALA B N 1
ATOM 3063 C CA . ALA B 1 194 ? -27.07862 -25.11524 -1.50023 1.000 49.78351 193 ALA B CA 1
ATOM 3064 C C . ALA B 1 194 ? -28.55830 -24.81650 -1.29894 1.000 48.38994 193 ALA B C 1
ATOM 3065 O O . ALA B 1 194 ? -28.92176 -23.84336 -0.62488 1.000 40.78519 193 ALA B O 1
ATOM 3067 N N . ALA B 1 195 ? -29.42789 -25.65349 -1.86753 1.000 42.69508 194 ALA B N 1
ATOM 3068 C CA . ALA B 1 195 ? -30.85737 -25.50425 -1.63127 1.000 45.34522 194 ALA B CA 1
ATOM 3069 C C . ALA B 1 195 ? -31.19507 -25.74406 -0.17000 1.000 46.36913 194 ALA B C 1
ATOM 3070 O O . ALA B 1 195 ? -32.11988 -25.12270 0.36769 1.000 52.94547 194 ALA B O 1
ATOM 3072 N N . ARG B 1 196 ? -30.45521 -26.63662 0.48859 1.000 42.70034 195 ARG B N 1
ATOM 3073 C CA . ARG B 1 196 ? -30.71201 -26.91548 1.89605 1.000 48.55735 195 ARG B CA 1
ATOM 3074 C C . ARG B 1 196 ? -30.37532 -25.71112 2.76784 1.000 38.97370 195 ARG B C 1
ATOM 3075 O O . ARG B 1 196 ? -31.17149 -25.31692 3.62783 1.000 44.57098 195 ARG B O 1
ATOM 3083 N N . VAL B 1 197 ? -29.20380 -25.10307 2.55482 1.000 40.10861 196 VAL B N 1
ATOM 3084 C CA . VAL B 1 197 ? -28.80065 -23.99264 3.41668 1.000 45.89216 196 VAL B CA 1
ATOM 3085 C C . VAL B 1 197 ? -29.73780 -22.80336 3.23687 1.000 41.25108 196 VAL B C 1
ATOM 3086 O O . VAL B 1 197 ? -30.02530 -22.08138 4.20023 1.000 42.48340 196 VAL B O 1
ATOM 3090 N N . ARG B 1 198 ? -30.25338 -22.59884 2.02156 1.000 48.27326 197 ARG B N 1
ATOM 3091 C CA . ARG B 1 198 ? -31.24934 -21.55465 1.79825 1.000 49.23654 197 ARG B CA 1
ATOM 3092 C C . ARG B 1 198 ? -32.50124 -21.79852 2.63304 1.000 51.90448 197 ARG B C 1
ATOM 3093 O O . ARG B 1 198 ? -33.07168 -20.85839 3.19920 1.000 54.91777 197 ARG B O 1
ATOM 3101 N N . ALA B 1 199 ? -32.94296 -23.05591 2.72159 1.000 46.20629 198 ALA B N 1
ATOM 3102 C CA . ALA B 1 199 ? -34.14272 -23.36977 3.49217 1.000 52.25212 198 ALA B CA 1
ATOM 3103 C C . ALA B 1 199 ? -33.88388 -23.27879 4.99128 1.000 48.72456 198 ALA B C 1
ATOM 3104 O O . ALA B 1 199 ? -34.76635 -22.86751 5.75226 1.000 53.17117 198 ALA B O 1
ATOM 3106 N N . VAL B 1 200 ? -32.69384 -23.68473 5.43951 1.000 48.58677 199 VAL B N 1
ATOM 3107 C CA . VAL B 1 200 ? -32.35048 -23.52896 6.84951 1.000 46.78318 199 VAL B CA 1
ATOM 3108 C C . VAL B 1 200 ? -32.26248 -22.05376 7.21183 1.000 54.12258 199 VAL B C 1
ATOM 3109 O O . VAL B 1 200 ? -32.79099 -21.61987 8.24263 1.000 58.27248 199 VAL B O 1
ATOM 3113 N N . ALA B 1 201 ? -31.60706 -21.25810 6.36330 1.000 51.05643 200 ALA B N 1
ATOM 3114 C CA . ALA B 1 201 ? -31.42503 -19.84356 6.66324 1.000 51.68499 200 ALA B CA 1
ATOM 3115 C C . ALA B 1 201 ? -32.75634 -19.11460 6.76172 1.000 60.77061 200 ALA B C 1
ATOM 3116 O O . ALA B 1 201 ? -32.88081 -18.15389 7.52940 1.000 59.09670 200 ALA B O 1
ATOM 3118 N N . ALA B 1 202 ? -33.76368 -19.55544 6.00509 1.000 55.70414 201 ALA B N 1
ATOM 3119 C CA . ALA B 1 202 ? -35.06839 -18.90843 6.07378 1.000 62.61888 201 ALA B CA 1
ATOM 3120 C C . ALA B 1 202 ? -35.77241 -19.17370 7.39500 1.000 60.36669 201 ALA B C 1
ATOM 3121 O O . ALA B 1 202 ? -36.72730 -18.46432 7.72714 1.000 78.77127 201 ALA B O 1
ATOM 3123 N N . GLU B 1 203 ? -35.32565 -20.17296 8.15461 1.000 61.75412 202 GLU B N 1
ATOM 3124 C CA . GLU B 1 203 ? -35.93584 -20.48345 9.43832 1.000 62.83184 202 GLU B CA 1
ATOM 3125 C C . GLU B 1 203 ? -35.13735 -19.97621 10.63034 1.000 56.71603 202 GLU B C 1
ATOM 3126 O O . GLU B 1 203 ? -35.72665 -19.75253 11.69371 1.000 64.75093 202 GLU B O 1
ATOM 3132 N N . VAL B 1 204 ? -33.82640 -19.78804 10.48852 1.000 55.51716 203 VAL B N 1
ATOM 3133 C CA . VAL B 1 204 ? -32.97060 -19.40025 11.59961 1.000 72.51384 203 VAL B CA 1
ATOM 3134 C C . VAL B 1 204 ? -32.43177 -17.98278 11.43941 1.000 57.30413 203 VAL B C 1
ATOM 3135 O O . VAL B 1 204 ? -32.27773 -17.26513 12.42903 1.000 76.58625 203 VAL B O 1
ATOM 3139 N N . ALA B 1 205 ? -32.14039 -17.55908 10.21209 1.000 90.04450 204 ALA B N 1
ATOM 3140 C CA . ALA B 1 205 ? -31.50439 -16.27059 9.94386 1.000 86.19011 204 ALA B CA 1
ATOM 3141 C C . ALA B 1 205 ? -32.21924 -15.54265 8.81045 1.000 96.45082 204 ALA B C 1
ATOM 3142 O O . ALA B 1 205 ? -31.60336 -15.08355 7.84596 1.000 99.93904 204 ALA B O 1
ATOM 3144 N N . ASP B 1 206 ? -33.54297 -15.44843 8.90953 1.000 88.24242 205 ASP B N 1
ATOM 3145 C CA . ASP B 1 206 ? -34.36323 -14.81696 7.87714 1.000 89.54314 205 ASP B CA 1
ATOM 3146 C C . ASP B 1 206 ? -33.90360 -13.39658 7.54692 1.000 99.64872 205 ASP B C 1
ATOM 3147 O O . ASP B 1 206 ? -33.80890 -12.53971 8.42473 1.000 100.22467 205 ASP B O 1
ATOM 3149 N N . LYS B 1 208 ? -31.67804 -11.20891 6.19506 1.000 89.63097 207 LYS B N 1
ATOM 3150 C CA . LYS B 1 208 ? -30.32184 -11.10377 6.72084 1.000 98.16460 207 LYS B CA 1
ATOM 3151 C C . LYS B 1 208 ? -29.28609 -10.99178 5.60291 1.000 99.92996 207 LYS B C 1
ATOM 3152 O O . LYS B 1 208 ? -28.08449 -10.94693 5.87137 1.000 96.60980 207 LYS B O 1
ATOM 3154 N N . ARG B 1 209 ? -29.75995 -10.94709 4.35452 1.000 97.77589 208 ARG B N 1
ATOM 3155 C CA . ARG B 1 209 ? -28.91911 -10.70080 3.18029 1.000 91.50667 208 ARG B CA 1
ATOM 3156 C C . ARG B 1 209 ? -27.82053 -11.76306 3.04808 1.000 82.72825 208 ARG B C 1
ATOM 3157 O O . ARG B 1 209 ? -26.63034 -11.50433 3.23431 1.000 93.63497 208 ARG B O 1
ATOM 3159 N N . LEU B 1 210 ? -28.26465 -12.98281 2.74884 1.000 71.95399 209 LEU B N 1
ATOM 3160 C CA . LEU B 1 210 ? -27.33619 -14.08481 2.51902 1.000 72.83476 209 LEU B CA 1
ATOM 3161 C C . LEU B 1 210 ? -26.42615 -13.79919 1.32884 1.000 57.35228 209 LEU B C 1
ATOM 3162 O O . LEU B 1 210 ? -26.85026 -13.22201 0.32462 1.000 74.58964 209 LEU B O 1
ATOM 3167 N N . ALA B 1 211 ? -25.16906 -14.22366 1.44070 1.000 52.40932 210 ALA B N 1
ATOM 3168 C CA . ALA B 1 211 ? -24.18972 -14.10339 0.36868 1.000 48.00527 210 ALA B CA 1
ATOM 3169 C C . ALA B 1 211 ? -23.60353 -15.47348 0.05849 1.000 49.10375 210 ALA B C 1
ATOM 3170 O O . ALA B 1 211 ? -23.05677 -16.13428 0.94736 1.000 57.46538 210 ALA B O 1
ATOM 3172 N N . PHE B 1 212 ? -23.69365 -15.88532 -1.20239 1.000 44.31908 211 PHE B N 1
ATOM 3173 C CA . PHE B 1 212 ? -23.25710 -17.20504 -1.63225 1.000 42.89565 211 PHE B CA 1
ATOM 3174 C C . PHE B 1 212 ? -22.02704 -17.08883 -2.52223 1.000 42.35304 211 PHE B C 1
ATOM 3175 O O . PHE B 1 212 ? -21.97234 -16.23443 -3.41119 1.000 43.72367 211 PHE B O 1
ATOM 3183 N N . VAL B 1 213 ? -21.03704 -17.94414 -2.27687 1.000 40.97578 212 VAL B N 1
ATOM 3184 C CA . VAL B 1 213 ? -19.80068 -17.95430 -3.04997 1.000 43.72509 212 VAL B CA 1
ATOM 3185 C C . VAL B 1 213 ? -19.82048 -19.17703 -3.95237 1.000 52.59540 212 VAL B C 1
ATOM 3186 O O . VAL B 1 213 ? -19.98420 -20.31178 -3.48237 1.000 47.88784 212 VAL B O 1
ATOM 3190 N N . LEU B 1 214 ? -19.66410 -18.93574 -5.24748 1.000 61.29760 213 LEU B N 1
ATOM 3191 C CA . LEU B 1 214 ? -19.69007 -19.95995 -6.27630 1.000 48.91593 213 LEU B CA 1
ATOM 3192 C C . LEU B 1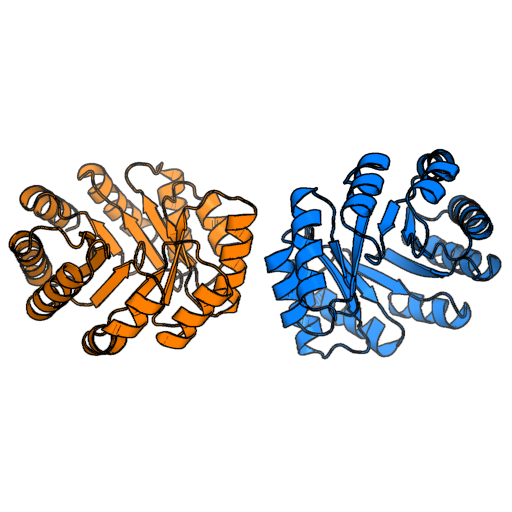 214 ? -18.40346 -19.87083 -7.08028 1.000 54.21942 213 LEU B C 1
ATOM 3193 O O . LEU B 1 214 ? -17.82363 -18.79201 -7.23342 1.000 63.23530 213 LEU B O 1
ATOM 3198 N N . ASP B 1 215 ? -17.95327 -21.00142 -7.59531 1.000 62.96780 214 ASP B N 1
ATOM 3199 C CA . ASP B 1 215 ? -16.90817 -20.93660 -8.60085 1.000 75.65650 214 ASP B CA 1
ATOM 3200 C C . ASP B 1 215 ? -17.54143 -20.75234 -9.97529 1.000 76.46113 214 ASP B C 1
ATOM 3201 O O . ASP B 1 215 ? -18.73965 -20.97339 -10.16761 1.000 83.29794 214 ASP B O 1
ATOM 3206 N N . ALA B 1 216 ? -16.72838 -20.30980 -10.92893 1.000 76.40929 215 ALA B N 1
ATOM 3207 C CA . ALA B 1 216 ? -17.18159 -20.07991 -12.29506 1.000 84.63138 215 ALA B CA 1
ATOM 3208 C C . ALA B 1 216 ? -16.41222 -20.94905 -13.28122 1.000 86.82403 215 ALA B C 1
ATOM 3209 O O . ALA B 1 216 ? -16.13877 -20.54455 -14.41326 1.000 89.41118 215 ALA B O 1
ATOM 3211 N N . LYS B 1 217 ? -16.04964 -22.16166 -12.85400 1.000 87.57369 216 LYS B N 1
ATOM 3212 C CA . LYS B 1 217 ? -15.35042 -23.08112 -13.74466 1.000 86.08875 216 LYS B CA 1
ATOM 3213 C C . LYS B 1 217 ? -16.26844 -23.61088 -14.83927 1.000 83.14141 216 LYS B C 1
ATOM 3214 O O . LYS B 1 217 ? -15.81498 -23.84857 -15.96365 1.000 95.08444 216 LYS B O 1
ATOM 3216 N N . ASN B 1 218 ? -17.54975 -23.80902 -14.53473 1.000 93.77520 217 ASN B N 1
ATOM 3217 C CA . ASN B 1 218 ? -18.52492 -24.29319 -15.50556 1.000 83.25163 217 ASN B CA 1
ATOM 3218 C C . ASN B 1 218 ? -19.72258 -23.35540 -15.51861 1.000 79.19853 217 ASN B C 1
ATOM 3219 O O . ASN B 1 218 ? -20.35692 -23.14066 -14.48116 1.000 74.54289 217 ASN B O 1
ATOM 3224 N N . ALA B 1 219 ? -20.03893 -22.81058 -16.69427 1.000 85.54862 218 ALA B N 1
ATOM 3225 C CA . ALA B 1 219 ? -21.15478 -21.87543 -16.80279 1.000 84.35997 218 ALA B CA 1
ATOM 3226 C C . ALA B 1 219 ? -22.48078 -22.55888 -16.48869 1.000 79.53788 218 ALA B C 1
ATOM 3227 O O . ALA B 1 219 ? -23.27139 -22.06402 -15.67553 1.000 74.41674 218 ALA B O 1
ATOM 3229 N N . ALA B 1 220 ? -22.73322 -23.71025 -17.11817 1.000 77.17715 219 ALA B N 1
ATOM 3230 C CA . ALA B 1 220 ? -24.00535 -24.40119 -16.93047 1.000 84.13692 219 ALA B CA 1
ATOM 3231 C C . ALA B 1 220 ? -24.18076 -24.86630 -15.48873 1.000 74.95151 219 ALA B C 1
ATOM 3232 O O . ALA B 1 220 ? -25.28963 -24.81611 -14.94386 1.000 75.14920 219 ALA B O 1
ATOM 3234 N N . GLU B 1 221 ? -23.10276 -25.33809 -14.85840 1.000 72.49927 220 GLU B N 1
ATOM 3235 C CA . GLU B 1 221 ? -23.17489 -25.68841 -13.44225 1.000 73.67808 220 GLU B CA 1
ATOM 3236 C C . GLU B 1 221 ? -23.45228 -24.45887 -12.58313 1.000 63.79421 220 GLU B C 1
ATOM 3237 O O . GLU B 1 221 ? -24.23359 -24.52135 -11.62663 1.000 62.37412 220 GLU B O 1
ATOM 3239 N N . ALA B 1 222 ? -22.82266 -23.32897 -12.90794 1.000 64.28277 221 ALA B N 1
ATOM 3240 C CA . ALA B 1 222 ? -23.06166 -22.11538 -12.13479 1.000 59.20513 221 ALA B CA 1
ATOM 3241 C C . ALA B 1 222 ? -24.51617 -21.67420 -12.23877 1.000 59.79835 221 ALA B C 1
ATOM 3242 O O . ALA B 1 222 ? -25.13379 -21.31137 -11.23185 1.000 57.89520 221 ALA B O 1
ATOM 3244 N N . LYS B 1 223 ? -25.08925 -21.72281 -13.44593 1.000 67.72046 222 LYS B N 1
ATOM 3245 C CA . LYS B 1 223 ? -26.45993 -21.25347 -13.63070 1.000 71.88352 222 LYS B CA 1
ATOM 3246 C C . LYS B 1 223 ? -27.44974 -22.11340 -12.85664 1.000 67.97472 222 LYS B C 1
ATOM 3247 O O . LYS B 1 223 ? -28.35971 -21.58832 -12.20259 1.000 67.94659 222 LYS B O 1
ATOM 3249 N N . ALA B 1 224 ? -27.28436 -23.43864 -12.91467 1.000 69.55046 223 ALA B N 1
ATOM 3250 C CA . ALA B 1 224 ? -28.16761 -24.33161 -12.17105 1.000 71.10378 223 ALA B CA 1
ATOM 3251 C C . ALA B 1 224 ? -28.03294 -24.11309 -10.66911 1.000 70.35501 223 ALA B C 1
ATOM 3252 O O . ALA B 1 224 ? -29.03014 -24.12970 -9.93680 1.000 70.30024 223 ALA B O 1
ATOM 3254 N N . LEU B 1 225 ? -26.80406 -23.91273 -10.19114 1.000 62.42162 224 LEU B N 1
ATOM 3255 C CA . LEU B 1 225 ? -26.60680 -23.57088 -8.78810 1.000 58.74674 224 LEU B CA 1
ATOM 3256 C C . LEU B 1 225 ? -27.31604 -22.26707 -8.43862 1.000 60.27160 224 LEU B C 1
ATOM 3257 O O . LEU B 1 225 ? -27.97872 -22.17148 -7.39978 1.000 66.85142 224 LEU B O 1
ATOM 3262 N N . ILE B 1 226 ? -27.20720 -21.26005 -9.31018 1.000 63.61094 225 ILE B N 1
ATOM 3263 C CA . ILE B 1 226 ? -27.87878 -19.98252 -9.07993 1.000 59.69901 225 ILE B CA 1
ATOM 3264 C C . ILE B 1 226 ? -29.38847 -20.17856 -9.00180 1.000 65.18280 225 ILE B C 1
ATOM 3265 O O . ILE B 1 226 ? -30.06124 -19.61068 -8.13066 1.000 63.34615 225 ILE B O 1
ATOM 3270 N N . ASP B 1 227 ? -29.94267 -20.99025 -9.90771 1.000 67.85803 226 ASP B N 1
ATOM 3271 C CA . ASP B 1 227 ? -31.37642 -21.26600 -9.88766 1.000 76.30830 226 ASP B CA 1
ATOM 3272 C C . ASP B 1 227 ? -31.78926 -21.99103 -8.61090 1.000 79.37987 226 ASP B C 1
ATOM 3273 O O . ASP B 1 227 ? -32.85773 -21.71616 -8.05116 1.000 81.41612 226 ASP B O 1
ATOM 3278 N N . ALA B 1 228 ? -30.96237 -22.92914 -8.14024 1.000 68.71249 227 ALA B N 1
ATOM 3279 C CA . ALA B 1 228 ? -31.25138 -23.59420 -6.87337 1.000 74.43333 227 ALA B CA 1
ATOM 3280 C C . ALA B 1 228 ? -31.25818 -22.61066 -5.71150 1.000 73.71996 227 ALA B C 1
ATOM 3281 O O . ALA B 1 228 ? -31.92687 -22.84884 -4.69874 1.000 81.37940 227 ALA B O 1
ATOM 3283 N N . LEU B 1 229 ? -30.51761 -21.51262 -5.83081 1.000 63.06920 228 LEU B N 1
ATOM 3284 C CA . LEU B 1 229 ? -30.55331 -20.45107 -4.83456 1.000 71.16697 228 LEU B CA 1
ATOM 3285 C C . LEU B 1 229 ? -31.76445 -19.53992 -4.99375 1.000 70.31287 228 LEU B C 1
ATOM 3286 O O . LEU B 1 229 ? -31.94015 -18.62490 -4.18127 1.000 75.11087 228 LEU B O 1
ATOM 3291 N N . LEU B 1 230 ? -32.58535 -19.76688 -6.01870 1.000 78.79373 229 LEU B N 1
ATOM 3292 C CA . LEU B 1 230 ? -33.84487 -19.05306 -6.22491 1.000 78.14407 229 LEU B CA 1
ATOM 3293 C C . LEU B 1 230 ? -33.62026 -17.56064 -6.40211 1.000 84.35353 229 LEU B C 1
ATOM 3294 O O . LEU B 1 230 ? -33.05389 -17.13162 -7.40479 1.000 101.30140 229 LEU B O 1
#

Sequence (455 aa):
IEIVLAVSSSVDRKDVVDIINYINEKGIDVWLWLDADKVEEAIELIEEAVKAGVKGIVLRTKKLKLEDIKKIIDILNKYGVHLLIDTELEEEEIRAIVDLAGPERTTIGLKYDLGEKRERLIRTAVELGVRVLLTDVTDRAQAARGLALAGDRLELLLDVDRTALADLRATLALAAKNPKVGLYLRVSRVDLAARVRAVAAEVADRLAFVLDAKNAAEAKALIDALLIEIVLAVSSSVDRKDVVDIINYINEKGIDVWLWLDADKVEEAIELIEEAVKAGVKGIVLRTKKLKLEDIKKIIDILNKYGVHLLIDTELEEEEIRAIVDLAGPERTTIGLKYDLGEKRERLIRTAVELGVRVLLTDVTDRAQAARGLALAGDRLELLLDVDRTALADLRATLALAAKNPKVGLYLRVSRVDLAARVRAVAAEVADKRLAFVLDAKNAAEAKALIDALL

Solvent-accessible surface area: 19159 Å² total; per-residue (Å²): 53,57,1,4,0,30,9,31,4,83,41,61,48,70,48,0,29,66,0,0,75,78,0,55,93,60,68,34,51,0,74,0,10,0,32,2,76,44,48,84,64,3,33,59,5,1,78,66,0,61,122,14,39,20,119,13,3,14,1,56,1,76,101,22,42,28,116,44,0,99,157,15,16,106,44,1,72,142,56,49,0,42,2,4,3,50,35,91,50,68,56,82,53,18,126,35,3,7,122,46,14,23,60,126,69,1,6,5,7,7,30,25,94,70,49,87,68,29,48,49,24,1,144,47,3,30,89,44,24,0,47,0,1,0,13,53,0,25,61,30,75,32,0,42,42,0,8,5,18,4,16,41,65,0,15,0,1,0,14,0,42,152,8,64,89,71,35,0,127,42,0,0,46,39,14,50,136,16,108,124,12,14,23,44,0,63,2,69,127,75,82,19,0,43,72,0,77,66,26,0,66,151,50,23,119,114,9,7,0,6,1,73,3,89,65,24,68,131,2,58,52,9,6,75,20,0,137,63,51,2,3,0,7,5,37,1,95,24,87,50,64,20,1,41,83,5,0,68,89,0,54,96,63,66,32,57,0,74,0,15,0,36,1,73,49,49,79,26,2,34,84,0,1,78,75,1,56,91,20,41,21,118,14,3,16,1,67,3,35,83,21,63,47,83,30,0,54,82,14,21,116,56,0,71,155,57,52,0,43,1,8,3,40,62,68,26,68,60,72,74,9,95,33,7,9,122,59,11,22,65,117,67,0,7,4,4,17,47,32,66,72,34,107,35,68,23,66,35,3,28,9,2,43,106,26,30,0,51,0,3,1,26,93,0,33,62,125,67,27,0,52,84,0,42,44,17,5,29,53,58,0,17,0,14,0,30,0,44,181,6,63,91,49,26,0,127,28,0,0,47,29,14,46,81,39,113,138,7,17,23,44,0,78,5,83,130,72,80,20,0,43,73,0,60,61,24,1,62,148,42,6,103,88,80,28,4,0,0,1,81,3,100,85,42,76,60,4,21,51,12,6,75,22,0,156

B-factor: mean 60.27, std 17.3, range [26.45, 124.78]

Secondary structure (DSSP, 8-state):
-EEEEEEETTS-HHHHHHHHHHHHHTT-EEEEEEE-SSHHHHHHHHHHHHHHT-SEEEEE-TT--HHHHHHHHHHHHHTTPEEEE-S-S-HHHHHHHHHHH-GGGEEEEEETT--HHHHHHHHHHHHHT-EEEEEEE-SHHHHHHHHHHHGGGEEEEEEGGG--HHHHHHHHHHHHHSTTSEEEEE---HHHHHHHHHHHHHH----EEEEE-SSHHHHHHHHHHH-/-EEEEEEETTS-HHHHHHHHHHHHHTT--EEEEEE-SSHHHHHHHHHHHHHTT-SEEEEE-TT--HHHHHHSHHHHHHTTPEEEE-S---HHHHHHHHHHH-GGGEEEEEE----HHHHHHHHHHHHTT-EEEEEEE-SHHHHHHHHHHHGGGEEEEEEGGG--HHHHHHHHHHHHH-TTSEEEEE---HHHHHHHHHHHHHH-----EEEEE-S-HHHHHHHHHHT-

Foldseek 3Di:
DAEEAEEELPADLVLVLVLLLLCVVVVHAYEYEYEPPDVVSNLVSLVSCVVSPHPAYEYECPPPFLVNCVVCVVVCVVSVYAYEYELPDDPVGLVSVCVVNPQVRYEYEYELPDDVSVLVVLQSNLVRVHQYEYEPDAALVSLVVQCVRNPLSYEYEYAQVRHDPVRLLSNLLVCQVRVSYHYEYEDQDLVSLLVSLVSNVVRHDPYYYYYYSNDSVSSSSSVVSND/DAEEAEEELPDDLVLVLVLLLLCVVVVHAYEYEYEPPDVVSRLVSLVSCVVSPHPAYEYACVVPFPVNCLVCVVSCVVSLYAYEDADPDDLVRVVVVCVSQNQESYEYEYEQPPDPSVLVSLLSNLVSNHAYEYEPDAALVSLVVQCVSRPLSYEYEYAQVRHDPVRLLSNLLVCLVRLSYHYEYEDQDLVSLLVSLVSCCVRRVHDYYYYYYSNDSVSSSSSVVSND

Nearest PDB structures (foldseek):
  8wx8-assembly1_A  TM=1.004E+00  e=9.647E-40  synthetic construct
  8wx8-assembly2_B  TM=9.952E-01  e=1.551E-37  synthetic construct
  8k7m-assembly1_A  TM=7.421E-01  e=7.004E-08  synthetic construct
  8kdq-assembly1_A  TM=5.521E-01  e=5.330E-08  synthetic construct
  8z9u-assembly1_A  TM=5.579E-01  e=3.128E-03  Methermicoccus shengliensis DSM 18856

Radius of gyration: 28.0 Å; Cα contacts (8 Å, |Δi|>4): 859; chains: 2; bounding box: 61×38×82 Å